Protein AF-0000000087736452 (afdb_homodimer)

Solvent-accessible surface area (backbone atoms only — not comparable to full-atom values): 44083 Å² total; per-residue (Å²): 127,84,79,68,66,43,64,75,30,83,86,34,52,25,33,42,32,34,29,49,56,59,65,62,46,62,77,42,49,26,58,36,73,50,92,55,65,87,40,54,90,73,77,51,71,41,72,59,76,76,84,43,54,59,54,78,69,68,69,74,50,59,86,72,57,68,71,43,71,86,62,63,62,46,36,34,26,29,44,56,66,43,43,36,72,44,10,65,49,47,32,53,68,68,67,46,90,62,60,65,47,77,64,83,79,72,82,79,78,80,85,75,83,78,80,79,80,78,74,83,69,79,79,72,83,67,77,79,60,85,62,68,81,80,64,76,68,50,50,48,46,42,92,55,91,86,34,47,29,44,48,45,69,26,50,42,56,44,36,50,51,49,51,53,32,41,54,68,67,42,62,87,74,57,70,74,70,70,10,55,48,53,51,43,47,35,41,48,51,24,52,73,36,52,22,37,74,60,46,40,62,61,49,53,49,38,41,63,64,65,62,80,62,74,86,53,66,48,39,69,32,52,47,49,35,39,43,22,56,59,68,64,36,51,70,60,24,20,54,39,51,25,40,44,33,34,57,25,60,35,63,89,45,48,45,46,83,61,42,91,39,63,68,58,47,52,53,42,42,54,49,27,49,52,49,43,51,49,51,51,49,48,55,52,46,50,52,48,34,34,62,71,62,78,40,71,86,48,69,63,52,25,11,37,39,46,13,43,50,56,45,48,38,64,54,26,58,88,66,52,83,50,100,61,80,74,56,58,85,44,26,44,49,56,52,51,50,52,53,72,61,52,80,82,70,76,35,21,44,73,91,39,96,78,47,64,53,80,82,50,64,60,68,71,42,48,65,54,53,50,51,54,54,51,58,45,62,65,46,48,54,72,78,71,55,129,128,84,80,68,66,44,65,76,31,82,86,35,52,24,33,42,33,33,29,49,57,58,65,62,46,60,77,42,48,26,57,36,76,48,95,55,66,86,39,54,89,73,78,52,71,41,72,59,75,78,82,43,56,59,55,79,71,66,69,70,51,61,87,74,58,66,73,41,69,89,64,65,59,46,36,33,26,29,44,56,68,44,44,37,72,45,10,65,48,46,31,55,69,68,69,44,92,61,57,67,40,78,64,81,75,69,80,79,79,84,86,76,83,80,79,79,78,82,75,82,71,81,79,72,83,68,78,78,59,86,60,69,82,79,62,78,69,49,48,46,41,43,92,55,92,85,34,46,28,45,49,45,69,25,50,42,56,44,36,50,50,49,51,53,31,42,55,69,68,43,59,86,74,57,70,75,71,69,9,55,49,51,51,42,47,35,38,50,52,25,52,72,36,52,23,38,74,61,47,40,62,60,48,52,49,40,41,64,64,64,60,83,62,75,86,53,66,47,40,69,31,53,48,49,34,40,42,21,57,59,67,65,34,49,70,60,24,20,54,38,52,25,40,44,32,34,57,27,60,35,63,89,45,48,45,48,84,62,43,90,39,62,69,58,49,52,54,41,42,53,50,27,49,51,49,41,52,51,51,53,50,49,55,52,46,49,50,48,34,33,62,70,61,77,42,72,87,48,70,62,52,24,9,36,40,46,13,43,50,55,46,49,38,65,54,26,59,87,65,50,84,51,100,61,79,73,57,59,84,45,27,44,50,57,52,51,51,53,53,70,61,50,79,80,72,73,33,21,43,73,91,39,94,76,46,64,53,81,82,51,64,58,68,71,42,48,64,54,52,50,52,56,54,51,58,45,61,63,46,47,54,72,77,72,56,130

InterPro domains:
  IPR011333 SKP1/BTB/POZ domain superfamily [G3DSA:3.30.710.10] (66-243)

Nearest PDB structures (foldseek):
  7aoi-assembly1_BE  TM=2.281E-01  e=3.108E+00  Trypanosoma brucei
  7aoi-assembly1_BE  TM=2.291E-01  e=5.650E+00  Trypanosoma brucei

Organism: NCBI:txid56646

Structure (mmCIF, N/CA/C/O backbone):
data_AF-0000000087736452-model_v1
#
loop_
_entity.id
_entity.type
_entity.pdbx_description
1 polymer 'BTB domain-containing protein'
#
loop_
_atom_site.group_PDB
_atom_site.id
_atom_site.type_symbol
_atom_site.label_atom_id
_atom_site.label_alt_id
_atom_site.label_comp_id
_atom_site.label_asym_id
_atom_site.label_entity_id
_atom_site.label_seq_id
_atom_site.pdbx_PDB_ins_code
_atom_site.Cartn_x
_atom_site.Cartn_y
_atom_site.Cartn_z
_atom_site.occupancy
_atom_site.B_iso_or_equiv
_atom_site.auth_seq_id
_atom_site.auth_comp_id
_atom_site.auth_asym_id
_atom_site.auth_atom_id
_atom_site.pdbx_PDB_model_num
ATOM 1 N N . MET A 1 1 ? -26.109 -50.438 -47.125 1 34.41 1 MET A N 1
ATOM 2 C CA . MET A 1 1 ? -24.656 -50.312 -46.938 1 34.41 1 MET A CA 1
ATOM 3 C C . MET A 1 1 ? -24.141 -51.406 -46 1 34.41 1 MET A C 1
ATOM 5 O O . MET A 1 1 ? -24.688 -51.625 -44.938 1 34.41 1 MET A O 1
ATOM 9 N N . SER A 1 2 ? -23.594 -52.406 -46.312 1 45.22 2 SER A N 1
ATOM 10 C CA . SER A 1 2 ? -23.266 -53.594 -45.562 1 45.22 2 SER A CA 1
ATOM 11 C C . SER A 1 2 ? -22.344 -53.281 -44.375 1 45.22 2 SER A C 1
ATOM 13 O O . SER A 1 2 ? -21.25 -52.75 -44.594 1 45.22 2 SER A O 1
ATOM 15 N N . SER A 1 3 ? -22.859 -52.938 -43.219 1 58.72 3 SER A N 1
ATOM 16 C CA . SER A 1 3 ? -22.125 -52.594 -42.031 1 58.72 3 SER A CA 1
ATOM 17 C C . SER A 1 3 ? -21.094 -53.656 -41.656 1 58.72 3 SER A C 1
ATOM 19 O O . SER A 1 3 ? -21.438 -54.844 -41.5 1 58.72 3 SER A O 1
ATOM 21 N N . THR A 1 4 ? -19.875 -53.594 -42.125 1 71.19 4 THR A N 1
ATOM 22 C CA . THR A 1 4 ? -18.812 -54.531 -41.875 1 71.19 4 THR A CA 1
ATOM 23 C C . THR A 1 4 ? -18.531 -54.656 -40.375 1 71.19 4 THR A C 1
ATOM 25 O O . THR A 1 4 ? -18.328 -53.625 -39.688 1 71.19 4 THR A O 1
ATOM 28 N N . THR A 1 5 ? -18.859 -55.875 -39.812 1 81.69 5 THR A N 1
ATOM 29 C CA . THR A 1 5 ? -18.594 -56.188 -38.438 1 81.69 5 THR A CA 1
ATOM 30 C C . THR A 1 5 ? -17.172 -56.719 -38.25 1 81.69 5 THR A C 1
ATOM 32 O O . THR A 1 5 ? -16.766 -57.625 -39 1 81.69 5 THR A O 1
ATOM 35 N N . HIS A 1 6 ? -16.359 -56.156 -37.406 1 87.94 6 HIS A N 1
ATOM 36 C CA . HIS A 1 6 ? -15.016 -56.625 -37.062 1 87.94 6 HIS A CA 1
ATOM 37 C C . HIS A 1 6 ? -15.055 -57.688 -35.969 1 87.94 6 HIS A C 1
ATOM 39 O O . HIS A 1 6 ? -15.555 -57.438 -34.875 1 87.94 6 HIS A O 1
ATOM 45 N N . ASP A 1 7 ? -14.469 -58.844 -36.344 1 89.94 7 ASP A N 1
ATOM 46 C CA . ASP A 1 7 ? -14.562 -59.969 -35.375 1 89.94 7 ASP A CA 1
ATOM 47 C C . ASP A 1 7 ? -13.359 -59.969 -34.438 1 89.94 7 ASP A C 1
ATOM 49 O O . ASP A 1 7 ? -12.273 -60.438 -34.812 1 89.94 7 ASP A O 1
ATOM 53 N N . ILE A 1 8 ? -13.508 -59.531 -33.312 1 92.56 8 ILE A N 1
ATOM 54 C CA . ILE A 1 8 ? -12.508 -59.688 -32.25 1 92.56 8 ILE A CA 1
ATOM 55 C C . ILE A 1 8 ? -12.539 -61.125 -31.719 1 92.56 8 ILE A C 1
ATOM 57 O O . ILE A 1 8 ? -11.5 -61.781 -31.578 1 92.56 8 ILE A O 1
ATOM 61 N N . GLU A 1 9 ? -13.719 -61.531 -31.422 1 92.88 9 GLU A N 1
ATOM 62 C CA . GLU A 1 9 ? -14.047 -62.938 -31.125 1 92.88 9 GLU A CA 1
ATOM 63 C C . GLU A 1 9 ? -15.07 -63.469 -32.125 1 92.88 9 GLU A C 1
ATOM 65 O O . GLU A 1 9 ? -16.266 -63.219 -32 1 92.88 9 GLU A O 1
ATOM 70 N N . PRO A 1 10 ? -14.562 -64.312 -33.031 1 90.12 10 PRO A N 1
ATOM 71 C CA . PRO A 1 10 ? -15.453 -64.75 -34.125 1 90.12 10 PRO A CA 1
ATOM 72 C C . PRO A 1 10 ? -16.688 -65.5 -33.562 1 90.12 10 PRO A C 1
ATOM 74 O O . PRO A 1 10 ? -17.766 -65.375 -34.188 1 90.12 10 PRO A O 1
ATOM 77 N N . ASN A 1 11 ? -16.516 -66.188 -32.5 1 90.62 11 ASN A N 1
ATOM 78 C CA . ASN A 1 11 ? -17.641 -66.875 -31.922 1 90.62 11 ASN A CA 1
ATOM 79 C C . ASN A 1 11 ? -18.297 -66.125 -30.781 1 90.62 11 ASN A C 1
ATOM 81 O O . ASN A 1 11 ? -18.953 -66.688 -29.922 1 90.62 11 ASN A O 1
ATOM 85 N N . GLY A 1 12 ? -18.156 -64.812 -30.859 1 92.44 12 GLY A N 1
ATOM 86 C CA . GLY A 1 12 ? -18.672 -63.969 -29.781 1 92.44 12 GLY A CA 1
ATOM 87 C C . GLY A 1 12 ? -20.188 -63.906 -29.781 1 92.44 12 GLY A C 1
ATOM 88 O O . GLY A 1 12 ? -20.828 -64 -30.828 1 92.44 12 GLY A O 1
ATOM 89 N N . ASP A 1 13 ? -20.75 -63.562 -28.594 1 92.12 13 ASP A N 1
ATOM 90 C CA . ASP A 1 13 ? -22.188 -63.531 -28.422 1 92.12 13 ASP A CA 1
ATOM 91 C C . ASP A 1 13 ? -22.703 -62.094 -28.391 1 92.12 13 ASP A C 1
ATOM 93 O O . ASP A 1 13 ? -23.906 -61.875 -28.219 1 92.12 13 ASP A O 1
ATOM 97 N N . LEU A 1 14 ? -21.828 -61.219 -28.562 1 93.44 14 LEU A N 1
ATOM 98 C CA . LEU A 1 14 ? -22.203 -59.812 -28.406 1 93.44 14 LEU A CA 1
ATOM 99 C C . LEU A 1 14 ? -21.594 -58.969 -29.516 1 93.44 14 LEU A C 1
ATOM 101 O O . LEU A 1 14 ? -20.438 -59.188 -29.891 1 93.44 14 LEU A O 1
ATOM 105 N N . VAL A 1 15 ? -22.406 -58 -29.922 1 93.44 15 VAL A N 1
ATOM 106 C CA . VAL A 1 15 ? -21.891 -57.031 -30.891 1 93.44 15 VAL A CA 1
ATOM 107 C C . VAL A 1 15 ? -21.906 -55.625 -30.266 1 93.44 15 VAL A C 1
ATOM 109 O O . VAL A 1 15 ? -22.953 -55.156 -29.828 1 93.44 15 VAL A O 1
ATOM 112 N N . VAL A 1 16 ? -20.75 -54.969 -30.266 1 93.81 16 VAL A N 1
ATOM 113 C CA . VAL A 1 16 ? -20.625 -53.594 -29.812 1 93.81 16 VAL A CA 1
ATOM 114 C C . VAL A 1 16 ? -20.656 -52.656 -31.016 1 93.81 16 VAL A C 1
ATOM 116 O O . VAL A 1 16 ? -19.828 -52.719 -31.922 1 93.81 16 VAL A O 1
ATOM 119 N N . VAL A 1 17 ? -21.625 -51.75 -30.953 1 92.75 17 VAL A N 1
ATOM 120 C CA . VAL A 1 17 ? -21.781 -50.812 -32.062 1 92.75 17 VAL A CA 1
ATOM 121 C C . VAL A 1 17 ? -21.281 -49.438 -31.625 1 92.75 17 VAL A C 1
ATOM 123 O O . VAL A 1 17 ? -21.844 -48.812 -30.719 1 92.75 17 VAL A O 1
ATOM 126 N N . LEU A 1 18 ? -20.234 -48.938 -32.281 1 93.5 18 LEU A N 1
ATOM 127 C CA . LEU A 1 18 ? -19.688 -47.625 -32.031 1 93.5 18 LEU A CA 1
ATOM 128 C C . LEU A 1 18 ? -20.281 -46.594 -33 1 93.5 18 LEU A C 1
ATOM 130 O O . LEU A 1 18 ? -20.031 -46.656 -34.188 1 93.5 18 LEU A O 1
ATOM 134 N N . LYS A 1 19 ? -21.031 -45.75 -32.375 1 91.75 19 LYS A N 1
ATOM 135 C CA . LYS A 1 19 ? -21.594 -44.656 -33.188 1 91.75 19 LYS A CA 1
ATOM 136 C C . LYS A 1 19 ? -20.75 -43.406 -33.094 1 91.75 19 LYS A C 1
ATOM 138 O O . LYS A 1 19 ? -20.156 -43.125 -32.062 1 91.75 19 LYS A O 1
ATOM 143 N N . LYS A 1 20 ? -20.719 -42.594 -34.188 1 91.5 20 LYS A N 1
ATOM 144 C CA . LYS A 1 20 ? -19.953 -41.344 -34.25 1 91.5 20 LYS A CA 1
ATOM 145 C C . LYS A 1 20 ? -18.516 -41.562 -33.781 1 91.5 20 LYS A C 1
ATOM 147 O O . LYS A 1 20 ? -18.062 -40.844 -32.875 1 91.5 20 LYS A O 1
ATOM 152 N N . PRO A 1 21 ? -17.922 -42.469 -34.406 1 92.06 21 PRO A N 1
ATOM 153 C CA . PRO A 1 21 ? -16.547 -42.781 -33.969 1 92.06 21 PRO A CA 1
ATOM 154 C C . PRO A 1 21 ? -15.617 -41.562 -34.062 1 92.06 21 PRO A C 1
ATOM 156 O O . PRO A 1 21 ? -15.812 -40.719 -34.938 1 92.06 21 PRO A O 1
ATOM 159 N N . ASN A 1 22 ? -14.594 -41.406 -33.188 1 92.25 22 ASN A N 1
ATOM 160 C CA . ASN A 1 22 ? -13.477 -40.5 -33.25 1 92.25 22 ASN A CA 1
ATOM 161 C C . ASN A 1 22 ? -13.914 -39.062 -33 1 92.25 22 ASN A C 1
ATOM 163 O O . ASN A 1 22 ? -13.422 -38.125 -33.656 1 92.25 22 ASN A O 1
ATOM 167 N N . THR A 1 23 ? -14.875 -38.875 -32.125 1 93.31 23 THR A N 1
ATOM 168 C CA . THR A 1 23 ? -15.336 -37.531 -31.766 1 93.31 23 THR A CA 1
ATOM 169 C C . THR A 1 23 ? -14.742 -37.125 -30.422 1 93.31 23 THR A C 1
ATOM 171 O O . THR A 1 23 ? -14.766 -35.938 -30.078 1 93.31 23 THR A O 1
ATOM 174 N N . THR A 1 24 ? -14.203 -38.094 -29.688 1 94.69 24 THR A N 1
ATOM 175 C CA . THR A 1 24 ? -13.578 -37.812 -28.391 1 94.69 24 THR A CA 1
ATOM 176 C C . THR A 1 24 ? -12.258 -37.062 -28.594 1 94.69 24 THR A C 1
ATOM 178 O O . THR A 1 24 ? -11.453 -37.438 -29.453 1 94.69 24 THR A O 1
ATOM 181 N N . LYS A 1 25 ? -12.086 -35.969 -27.891 1 95.69 25 LYS A N 1
ATOM 182 C CA . LYS A 1 25 ? -10.875 -35.156 -27.969 1 95.69 25 LYS A CA 1
ATOM 183 C C . LYS A 1 25 ? -10.023 -35.344 -26.719 1 95.69 25 LYS A C 1
ATOM 185 O O . LYS A 1 25 ? -10.461 -35 -25.609 1 95.69 25 LYS A O 1
ATOM 190 N N . VAL A 1 26 ? -8.781 -35.781 -26.953 1 96.81 26 VAL A N 1
ATOM 191 C CA . VAL A 1 26 ? -7.973 -36.094 -25.781 1 96.81 26 VAL A CA 1
ATOM 192 C C . VAL A 1 26 ? -6.766 -35.156 -25.719 1 96.81 26 VAL A C 1
ATOM 194 O O . VAL A 1 26 ? -6.02 -35.156 -24.734 1 96.81 26 VAL A O 1
ATOM 197 N N . ILE A 1 27 ? -6.453 -34.469 -26.766 1 96.88 27 ILE A N 1
ATOM 198 C CA . ILE A 1 27 ? -5.332 -33.531 -26.766 1 96.88 27 ILE A CA 1
ATOM 199 C C . ILE A 1 27 ? -5.766 -32.188 -26.172 1 96.88 27 ILE A C 1
ATOM 201 O O . ILE A 1 27 ? -6.582 -31.484 -26.75 1 96.88 27 ILE A O 1
ATOM 205 N N . PRO A 1 28 ? -5.215 -31.859 -25.031 1 97.06 28 PRO A N 1
ATOM 206 C CA . PRO A 1 28 ? -5.605 -30.594 -24.422 1 97.06 28 PRO A CA 1
ATOM 207 C C . PRO A 1 28 ? -4.977 -29.391 -25.109 1 97.06 28 PRO A C 1
ATOM 209 O O . PRO A 1 28 ? -3.934 -29.516 -25.75 1 97.06 28 PRO A O 1
ATOM 212 N N . GLU A 1 29 ? -5.664 -28.281 -25 1 96.44 29 GLU A N 1
ATOM 213 C CA . GLU A 1 29 ? -5.102 -27 -25.391 1 96.44 29 GLU A CA 1
ATOM 214 C C . GLU A 1 29 ? -4.465 -26.281 -24.203 1 96.44 29 GLU A C 1
ATOM 216 O O . GLU A 1 29 ? -5.133 -26.016 -23.203 1 96.44 29 GLU A O 1
ATOM 221 N N . VAL A 1 30 ? -3.182 -26.062 -24.312 1 95.56 30 VAL A N 1
ATOM 222 C CA . VAL A 1 30 ? -2.449 -25.406 -23.219 1 95.56 30 VAL A CA 1
ATOM 223 C C . VAL A 1 30 ? -1.744 -24.172 -23.75 1 95.56 30 VAL A C 1
ATOM 225 O O . VAL A 1 30 ? -1.023 -24.234 -24.75 1 95.56 30 VAL A O 1
ATOM 228 N N . ALA A 1 31 ? -2.031 -23.062 -23.141 1 92.81 31 ALA A N 1
ATOM 229 C CA . ALA A 1 31 ? -1.331 -21.844 -23.484 1 92.81 31 ALA A CA 1
ATOM 230 C C . ALA A 1 31 ? -0.025 -21.703 -22.703 1 92.81 31 ALA A C 1
ATOM 232 O O . ALA A 1 31 ? -0.001 -21.906 -21.484 1 92.81 31 ALA A O 1
ATOM 233 N N . LEU A 1 32 ? 1.042 -21.484 -23.375 1 91.06 32 LEU A N 1
ATOM 234 C CA . LEU A 1 32 ? 2.35 -21.312 -22.766 1 91.06 32 LEU A CA 1
ATOM 235 C C . LEU A 1 32 ? 2.818 -19.859 -22.875 1 91.06 32 LEU A C 1
ATOM 237 O O . LEU A 1 32 ? 2.49 -19.172 -23.859 1 91.06 32 LEU A O 1
ATOM 241 N N . ARG A 1 33 ? 3.529 -19.516 -21.906 1 84.88 33 ARG A N 1
ATOM 242 C CA . ARG A 1 33 ? 4.121 -18.188 -21.953 1 84.88 33 ARG A CA 1
ATOM 243 C C . ARG A 1 33 ? 5.305 -18.156 -22.922 1 84.88 33 ARG A C 1
ATOM 245 O O . ARG A 1 33 ? 6.16 -19.031 -22.891 1 84.88 33 ARG A O 1
ATOM 252 N N . CYS A 1 34 ? 5.242 -17.094 -23.734 1 81.31 34 CYS A N 1
ATOM 253 C CA . CYS A 1 34 ? 6.355 -16.938 -24.672 1 81.31 34 CYS A CA 1
ATOM 254 C C . CYS A 1 34 ? 7.613 -16.469 -23.938 1 81.31 34 CYS A C 1
ATOM 256 O O . CYS A 1 34 ? 7.527 -15.703 -22.969 1 81.31 34 CYS A O 1
ATOM 258 N N . LYS A 1 35 ? 8.672 -17.219 -24.172 1 66.88 35 LYS A N 1
ATOM 259 C CA . LYS A 1 35 ? 9.945 -16.969 -23.5 1 66.88 35 LYS A CA 1
ATOM 260 C C . LYS A 1 35 ? 10.234 -15.469 -23.422 1 66.88 35 LYS A C 1
ATOM 262 O O . LYS A 1 35 ? 10.547 -14.836 -24.422 1 66.88 35 LYS A O 1
ATOM 267 N N . SER A 1 36 ? 9.352 -14.812 -23 1 59.69 36 SER A N 1
ATOM 268 C CA . SER A 1 36 ? 9.766 -13.43 -22.781 1 59.69 36 SER A CA 1
ATOM 269 C C . SER A 1 36 ? 10.406 -13.258 -21.406 1 59.69 36 SER A C 1
ATOM 271 O O . SER A 1 36 ? 10.227 -14.109 -20.516 1 59.69 36 SER A O 1
ATOM 273 N N . LYS A 1 37 ? 11.406 -12.477 -21.328 1 57.03 37 LYS A N 1
ATOM 274 C CA . LYS A 1 37 ? 12.102 -12.148 -20.078 1 57.03 37 LYS A CA 1
ATOM 275 C C . LYS A 1 37 ? 11.109 -11.82 -18.969 1 57.03 37 LYS A C 1
ATOM 277 O O . LYS A 1 37 ? 10.117 -11.125 -19.203 1 57.03 37 LYS A O 1
ATOM 282 N N . LEU A 1 38 ? 11.391 -12.719 -17.859 1 59.75 38 LEU A N 1
ATOM 283 C CA . LEU A 1 38 ? 10.664 -12.352 -16.641 1 59.75 38 LEU A CA 1
ATOM 284 C C . LEU A 1 38 ? 10.703 -10.844 -16.406 1 59.75 38 LEU A C 1
ATOM 286 O O . LEU A 1 38 ? 11.758 -10.219 -16.547 1 59.75 38 LEU A O 1
ATOM 290 N N . GLY A 1 39 ? 9.539 -10.203 -16.391 1 62.53 39 GLY A N 1
ATOM 291 C CA . GLY A 1 39 ? 9.508 -8.766 -16.156 1 62.53 39 GLY A CA 1
ATOM 292 C C . GLY A 1 39 ? 8.781 -7.996 -17.25 1 62.53 39 GLY A C 1
ATOM 293 O O . GLY A 1 39 ? 8.539 -6.797 -17.109 1 62.53 39 GLY A O 1
ATOM 294 N N . GLU A 1 40 ? 8.656 -8.758 -18.266 1 67.25 40 GLU A N 1
ATOM 295 C CA . GLU A 1 40 ? 7.961 -8.047 -19.328 1 67.25 40 GLU A CA 1
ATOM 296 C C . GLU A 1 40 ? 6.535 -7.688 -18.922 1 67.25 40 GLU A C 1
ATOM 298 O O . GLU A 1 40 ? 5.848 -8.492 -18.297 1 67.25 40 GLU A O 1
ATOM 303 N N . LYS A 1 41 ? 6.141 -6.543 -19.094 1 66.5 41 LYS A N 1
ATOM 304 C CA . LYS A 1 41 ? 4.863 -5.977 -18.688 1 66.5 41 LYS A CA 1
ATOM 305 C C . LYS A 1 41 ? 3.693 -6.73 -19.312 1 66.5 41 LYS A C 1
ATOM 307 O O . LYS A 1 41 ? 2.672 -6.957 -18.656 1 66.5 41 LYS A O 1
ATOM 312 N N . ASP A 1 42 ? 3.967 -7.145 -20.562 1 73 42 ASP A N 1
ATOM 313 C CA . ASP A 1 42 ? 2.855 -7.793 -21.25 1 73 42 ASP A CA 1
ATOM 314 C C . ASP A 1 42 ? 3.285 -9.133 -21.859 1 73 42 ASP A C 1
ATOM 316 O O . ASP A 1 42 ? 3.666 -9.203 -23.016 1 73 42 ASP A O 1
ATOM 320 N N . PRO A 1 43 ? 3.176 -10.07 -20.969 1 75.75 43 PRO A N 1
ATOM 321 C CA . PRO A 1 43 ? 3.588 -11.375 -21.516 1 75.75 43 PRO A CA 1
ATOM 322 C C . PRO A 1 43 ? 2.627 -11.906 -22.562 1 75.75 43 PRO A C 1
ATOM 324 O O . PRO A 1 43 ? 1.42 -11.656 -22.5 1 75.75 43 PRO A O 1
ATOM 327 N N . THR A 1 44 ? 3.133 -12.406 -23.578 1 83.06 44 THR A N 1
ATOM 328 C CA . THR A 1 44 ? 2.342 -13.031 -24.641 1 83.06 44 THR A CA 1
ATOM 329 C C . THR A 1 44 ? 2.24 -14.539 -24.422 1 83.06 44 THR A C 1
ATOM 331 O O . THR A 1 44 ? 3.135 -15.148 -23.828 1 83.06 44 THR A O 1
ATOM 334 N N . PHE A 1 45 ? 1.125 -15.078 -24.859 1 87.31 45 PHE A N 1
ATOM 335 C CA . PHE A 1 45 ? 0.873 -16.5 -24.688 1 87.31 45 PHE A CA 1
ATOM 336 C C . PHE A 1 45 ? 0.559 -17.156 -26.031 1 87.31 45 PHE A C 1
ATOM 338 O O . PHE A 1 45 ? -0.067 -16.547 -26.891 1 87.31 45 PHE A O 1
ATOM 345 N N . ALA A 1 46 ? 1.121 -18.312 -26.203 1 91.62 46 ALA A N 1
ATOM 346 C CA . ALA A 1 46 ? 0.877 -19.094 -27.422 1 91.62 46 ALA A CA 1
ATOM 347 C C . ALA A 1 46 ? 0.491 -20.531 -27.078 1 91.62 46 ALA A C 1
ATOM 349 O O . ALA A 1 46 ? 0.897 -21.062 -26.047 1 91.62 46 ALA A O 1
ATOM 350 N N . PRO A 1 47 ? -0.322 -21.094 -27.953 1 94.06 47 PRO A N 1
ATOM 351 C CA . PRO A 1 47 ? -0.697 -22.5 -27.719 1 94.06 47 PRO A CA 1
ATOM 352 C C . PRO A 1 47 ? 0.488 -23.453 -27.844 1 94.06 47 PRO A C 1
ATOM 354 O O . PRO A 1 47 ? 1.37 -23.25 -28.672 1 94.06 47 PRO A O 1
ATOM 357 N N . ASP A 1 48 ? 0.525 -24.375 -26.969 1 94.75 48 ASP A N 1
ATOM 358 C CA . ASP A 1 48 ? 1.536 -25.422 -27.031 1 94.75 48 ASP A CA 1
ATOM 359 C C . ASP A 1 48 ? 1.338 -26.297 -28.266 1 94.75 48 ASP A C 1
ATOM 361 O O . ASP A 1 48 ? 0.278 -26.906 -28.438 1 94.75 48 ASP A O 1
ATOM 365 N N . THR A 1 49 ? 2.314 -26.453 -29.109 1 94.69 49 THR A N 1
ATOM 366 C CA . THR A 1 49 ? 2.203 -27.219 -30.344 1 94.69 49 THR A CA 1
ATOM 367 C C . THR A 1 49 ? 3.078 -28.469 -30.297 1 94.69 49 THR A C 1
ATOM 369 O O . THR A 1 49 ? 3.416 -29.031 -31.344 1 94.69 49 THR A O 1
ATOM 372 N N . THR A 1 50 ? 3.508 -28.859 -29.125 1 93.88 50 THR A N 1
ATOM 373 C CA . THR A 1 50 ? 4.332 -30.062 -28.984 1 93.88 50 THR A CA 1
ATOM 374 C C . THR A 1 50 ? 3.68 -31.25 -29.672 1 93.88 50 THR A C 1
ATOM 376 O O . THR A 1 50 ? 2.469 -31.453 -29.562 1 93.88 50 THR A O 1
ATOM 379 N N . ASP A 1 51 ? 4.398 -32 -30.344 1 94.25 51 ASP A N 1
ATOM 380 C CA . ASP A 1 51 ? 3.881 -33.156 -31.094 1 94.25 51 ASP A CA 1
ATOM 381 C C . ASP A 1 51 ? 3.543 -34.312 -30.156 1 94.25 51 ASP A C 1
ATOM 383 O O . ASP A 1 51 ? 4.422 -34.844 -29.469 1 94.25 51 ASP A O 1
ATOM 387 N N . VAL A 1 52 ? 2.322 -34.688 -30.125 1 94.81 52 VAL A N 1
ATOM 388 C CA . VAL A 1 52 ? 1.874 -35.781 -29.281 1 94.81 52 VAL A CA 1
ATOM 389 C C . VAL A 1 52 ? 1.213 -36.875 -30.156 1 94.81 52 VAL A C 1
ATOM 391 O O . VAL A 1 52 ? 0.589 -37.781 -29.641 1 94.81 52 VAL A O 1
ATOM 394 N N . LYS A 1 53 ? 1.357 -36.75 -31.484 1 94 53 LYS A N 1
ATOM 395 C CA . LYS A 1 53 ? 0.677 -37.625 -32.438 1 94 53 LYS A CA 1
ATOM 396 C C . LYS A 1 53 ? 1.654 -38.625 -33.062 1 94 53 LYS A C 1
ATOM 398 O O . LYS A 1 53 ? 1.245 -39.531 -33.781 1 94 53 LYS A O 1
ATOM 403 N N . SER A 1 54 ? 2.867 -38.375 -32.719 1 91.25 54 SER A N 1
ATOM 404 C CA . SER A 1 54 ? 3.865 -39.281 -33.312 1 91.25 54 SER A CA 1
ATOM 405 C C . SER A 1 54 ? 4.148 -40.438 -32.375 1 91.25 54 SER A C 1
ATOM 407 O O . SER A 1 54 ? 4.262 -40.281 -31.156 1 91.25 54 SER A O 1
ATOM 409 N N . PRO A 1 55 ? 4.387 -41.625 -32.844 1 88.81 55 PRO A N 1
ATOM 410 C CA . PRO A 1 55 ? 4.27 -42.031 -34.25 1 88.81 55 PRO A CA 1
ATOM 411 C C . PRO A 1 55 ? 2.822 -42.094 -34.75 1 88.81 55 PRO A C 1
ATOM 413 O O . PRO A 1 55 ? 1.903 -42.219 -33.938 1 88.81 55 PRO A O 1
ATOM 416 N N . LEU A 1 56 ? 2.637 -41.938 -36 1 85.5 56 LEU A N 1
ATOM 417 C CA . LEU A 1 56 ? 1.299 -42.062 -36.562 1 85.5 56 LEU A CA 1
ATOM 418 C C . LEU A 1 56 ? 0.774 -43.5 -36.406 1 85.5 56 LEU A C 1
ATOM 420 O O . LEU A 1 56 ? 1.476 -44.438 -36.719 1 85.5 56 LEU A O 1
ATOM 424 N N . MET A 1 57 ? -0.344 -43.531 -35.719 1 83.94 57 MET A N 1
ATOM 425 C CA . MET A 1 57 ? -0.955 -44.844 -35.531 1 83.94 57 MET A CA 1
ATOM 426 C C . MET A 1 57 ? -1.771 -45.25 -36.719 1 83.94 57 MET A C 1
ATOM 428 O O . MET A 1 57 ? -2.656 -44.531 -37.188 1 83.94 57 MET A O 1
ATOM 432 N N . PRO A 1 58 ? -1.296 -46.281 -37.375 1 72.19 58 PRO A N 1
ATOM 433 C CA . PRO A 1 58 ? -2.146 -46.75 -38.469 1 72.19 58 PRO A CA 1
ATOM 434 C C . PRO A 1 58 ? -3.588 -47 -38.031 1 72.19 58 PRO A C 1
ATOM 436 O O . PRO A 1 58 ? -3.854 -47.188 -36.844 1 72.19 58 PRO A O 1
ATOM 439 N N . SER A 1 59 ? -4.605 -46.594 -38.781 1 62.25 59 SER A N 1
ATOM 440 C CA . SER A 1 59 ? -6.012 -46.75 -38.438 1 62.25 59 SER A CA 1
ATOM 441 C C . SER A 1 59 ? -6.25 -48.094 -37.719 1 62.25 59 SER A C 1
ATOM 443 O O . SER A 1 59 ? -7.133 -48.219 -36.875 1 62.25 59 SER A O 1
ATOM 445 N N . GLY A 1 60 ? -5.172 -48.969 -37.719 1 59.75 60 GLY A N 1
ATOM 446 C CA . GLY A 1 60 ? -5.117 -50.281 -37.062 1 59.75 60 GLY A CA 1
ATOM 447 C C . GLY A 1 60 ? -6.34 -51.125 -37.312 1 59.75 60 GLY A C 1
ATOM 448 O O . GLY A 1 60 ? -6.371 -52.312 -36.969 1 59.75 60 GLY A O 1
ATOM 449 N N . LEU A 1 61 ? -7.562 -50.312 -37.531 1 67.06 61 LEU A N 1
ATOM 450 C CA . LEU A 1 61 ? -8.703 -51.156 -37.875 1 67.06 61 LEU A CA 1
ATOM 451 C C . LEU A 1 61 ? -8.445 -51.938 -39.156 1 67.06 61 LEU A C 1
ATOM 453 O O . LEU A 1 61 ? -7.859 -51.406 -40.094 1 67.06 61 LEU A O 1
ATOM 457 N N . PRO A 1 62 ? -8.242 -53.094 -39.125 1 55.5 62 PRO A N 1
ATOM 458 C CA . PRO A 1 62 ? -7.965 -53.812 -40.375 1 55.5 62 PRO A CA 1
ATOM 459 C C . PRO A 1 62 ? -8.594 -53.125 -41.594 1 55.5 62 PRO A C 1
ATOM 461 O O . PRO A 1 62 ? -9.414 -52.219 -41.438 1 55.5 62 PRO A O 1
ATOM 464 N N . ASN A 1 63 ? -8.469 -53.844 -42.844 1 48.94 63 ASN A N 1
ATOM 465 C CA . ASN A 1 63 ? -8.734 -53.375 -44.188 1 48.94 63 ASN A CA 1
ATOM 466 C C . ASN A 1 63 ? -9.805 -52.312 -44.219 1 48.94 63 ASN A C 1
ATOM 468 O O . ASN A 1 63 ? -9.602 -51.25 -44.812 1 48.94 63 ASN A O 1
ATOM 472 N N . ASN A 1 64 ? -11.047 -52.719 -44.438 1 46.41 64 ASN A N 1
ATOM 473 C CA . ASN A 1 64 ? -12.234 -52.031 -44.906 1 46.41 64 ASN A CA 1
ATOM 474 C C . ASN A 1 64 ? -12.766 -51.031 -43.875 1 46.41 64 ASN A C 1
ATOM 476 O O . ASN A 1 64 ? -13.844 -50.469 -44.031 1 46.41 64 ASN A O 1
ATOM 480 N N . ALA A 1 65 ? -12.281 -51.031 -42.781 1 46.66 65 ALA A N 1
ATOM 481 C CA . ALA A 1 65 ? -13.023 -50.312 -41.75 1 46.66 65 ALA A CA 1
ATOM 482 C C . ALA A 1 65 ? -12.906 -48.812 -41.938 1 46.66 65 ALA A C 1
ATOM 484 O O . ALA A 1 65 ? -13.812 -48.062 -41.562 1 46.66 65 ALA A O 1
ATOM 485 N N . ALA A 1 66 ? -11.633 -48.312 -42.031 1 43.84 66 ALA A N 1
ATOM 486 C CA . ALA A 1 66 ? -11.484 -46.875 -42.25 1 43.84 66 ALA A CA 1
ATOM 487 C C . ALA A 1 66 ? -12.156 -46.438 -43.531 1 43.84 66 ALA A C 1
ATOM 489 O O . ALA A 1 66 ? -12.141 -45.25 -43.875 1 43.84 66 ALA A O 1
ATOM 490 N N . ILE A 1 67 ? -11.93 -47.281 -44.562 1 41.03 67 ILE A N 1
ATOM 491 C CA . ILE A 1 67 ? -12.531 -46.688 -45.75 1 41.03 67 ILE A CA 1
ATOM 492 C C . ILE A 1 67 ? -13.961 -46.219 -45.438 1 41.03 67 ILE A C 1
ATOM 494 O O . ILE A 1 67 ? -14.828 -46.219 -46.312 1 41.03 67 ILE A O 1
ATOM 498 N N . ALA A 1 68 ? -14.352 -46.719 -44.219 1 37.06 68 ALA A N 1
ATOM 499 C CA . ALA A 1 68 ? -15.703 -46.219 -44.031 1 37.06 68 ALA A CA 1
ATOM 500 C C . ALA A 1 68 ? -15.742 -44.688 -44.25 1 37.06 68 ALA A C 1
ATOM 502 O O . ALA A 1 68 ? -15.203 -43.938 -43.469 1 37.06 68 ALA A O 1
ATOM 503 N N . GLY A 1 69 ? -15.438 -44.219 -45.188 1 41.38 69 GLY A N 1
ATOM 504 C CA . GLY A 1 69 ? -16.094 -42.969 -45.594 1 41.38 69 GLY A CA 1
ATOM 505 C C . GLY A 1 69 ? -17.25 -42.625 -44.688 1 41.38 69 GLY A C 1
ATOM 506 O O . GLY A 1 69 ? -17.047 -42.25 -43.531 1 41.38 69 GLY A O 1
ATOM 507 N N . GLU A 1 70 ? -18.594 -42.875 -45.219 1 44.88 70 GLU A N 1
ATOM 508 C CA . GLU A 1 70 ? -19.969 -42.438 -45 1 44.88 70 GLU A CA 1
ATOM 509 C C . GLU A 1 70 ? -20.562 -43.125 -43.75 1 44.88 70 GLU A C 1
ATOM 511 O O . GLU A 1 70 ? -21.719 -42.875 -43.406 1 44.88 70 GLU A O 1
ATOM 516 N N . SER A 1 71 ? -20.078 -44.375 -43.281 1 55.19 71 SER A N 1
ATOM 517 C CA . SER A 1 71 ? -21.016 -44.938 -42.281 1 55.19 71 SER A CA 1
ATOM 518 C C . SER A 1 71 ? -20.766 -44.375 -40.906 1 55.19 71 SER A C 1
ATOM 520 O O . SER A 1 71 ? -19.625 -44.219 -40.469 1 55.19 71 SER A O 1
ATOM 522 N N . ASP A 1 72 ? -21.625 -43.812 -40.281 1 76.75 72 ASP A N 1
ATOM 523 C CA . ASP A 1 72 ? -21.828 -43.156 -38.969 1 76.75 72 ASP A CA 1
ATOM 524 C C . ASP A 1 72 ? -21.734 -44.188 -37.844 1 76.75 72 ASP A C 1
ATOM 526 O O . ASP A 1 72 ? -21.875 -43.812 -36.688 1 76.75 72 ASP A O 1
ATOM 530 N N . GLU A 1 73 ? -21.281 -45.656 -38.219 1 87.81 73 GLU A N 1
ATOM 531 C CA . GLU A 1 73 ? -21.25 -46.625 -37.125 1 87.81 73 GLU A CA 1
ATOM 532 C C . GLU A 1 73 ? -20.203 -47.719 -37.406 1 87.81 73 GLU A C 1
ATOM 534 O O . GLU A 1 73 ? -19.969 -48.094 -38.531 1 87.81 73 GLU A O 1
ATOM 539 N N . ILE A 1 74 ? -19.406 -48.281 -36.406 1 90.06 74 ILE A N 1
ATOM 540 C CA . ILE A 1 74 ? -18.469 -49.375 -36.438 1 90.06 74 ILE A CA 1
ATOM 541 C C . ILE A 1 74 ? -18.938 -50.5 -35.5 1 90.06 74 ILE A C 1
ATOM 543 O O . ILE A 1 74 ? -19.359 -50.219 -34.375 1 90.06 74 ILE A O 1
ATOM 547 N N . ARG A 1 75 ? -18.859 -51.781 -36 1 91.44 75 ARG A N 1
ATOM 548 C CA . ARG A 1 75 ? -19.391 -52.906 -35.219 1 91.44 75 ARG A CA 1
ATOM 549 C C . ARG A 1 75 ? -18.281 -53.875 -34.844 1 91.44 75 ARG A C 1
ATOM 551 O O . ARG A 1 75 ? -17.438 -54.219 -35.688 1 91.44 75 ARG A O 1
ATOM 558 N N . PHE A 1 76 ? -18.281 -54.344 -33.562 1 93.56 76 PHE A N 1
ATOM 559 C CA . PHE A 1 76 ? -17.312 -55.281 -33.062 1 93.56 76 PHE A CA 1
ATOM 560 C C . PHE A 1 76 ? -18 -56.5 -32.469 1 93.56 76 PHE A C 1
ATOM 562 O O . PHE A 1 76 ? -18.812 -56.375 -31.547 1 93.56 76 PHE A O 1
ATOM 569 N N . ARG A 1 77 ? -17.656 -57.625 -33 1 94.38 77 ARG A N 1
ATOM 570 C CA . ARG A 1 77 ? -18.141 -58.844 -32.344 1 94.38 77 ARG A CA 1
ATOM 571 C C . ARG A 1 77 ? -17.219 -59.25 -31.203 1 94.38 77 ARG A C 1
ATOM 573 O O . ARG A 1 77 ? -16.016 -59.406 -31.406 1 94.38 77 ARG A O 1
ATOM 580 N N . VAL A 1 78 ? -17.844 -59.438 -30.078 1 96.19 78 VAL A N 1
ATOM 581 C CA . VAL A 1 78 ? -17.031 -59.688 -28.891 1 96.19 78 VAL A CA 1
ATOM 582 C C . VAL A 1 78 ? -17.688 -60.719 -28.016 1 96.19 78 VAL A C 1
ATOM 584 O O . VAL A 1 78 ? -18.797 -61.188 -28.312 1 96.19 78 VAL A O 1
ATOM 587 N N . SER A 1 79 ? -16.859 -61.219 -27.016 1 95.62 79 SER A N 1
ATOM 588 C CA . SER A 1 79 ? -17.359 -62.125 -26 1 95.62 79 SER A CA 1
ATOM 589 C C . SER A 1 79 ? -17.891 -61.375 -24.781 1 95.62 79 SER A C 1
ATOM 591 O O . SER A 1 79 ? -17.125 -60.688 -24.094 1 95.62 79 SER A O 1
ATOM 593 N N . SER A 1 80 ? -19.156 -61.531 -24.484 1 94.44 80 SER A N 1
ATOM 594 C CA . SER A 1 80 ? -19.734 -60.844 -23.344 1 94.44 80 SER A CA 1
ATOM 595 C C . SER A 1 80 ? -19.078 -61.281 -22.047 1 94.44 80 SER A C 1
ATOM 597 O O . SER A 1 80 ? -18.828 -60.469 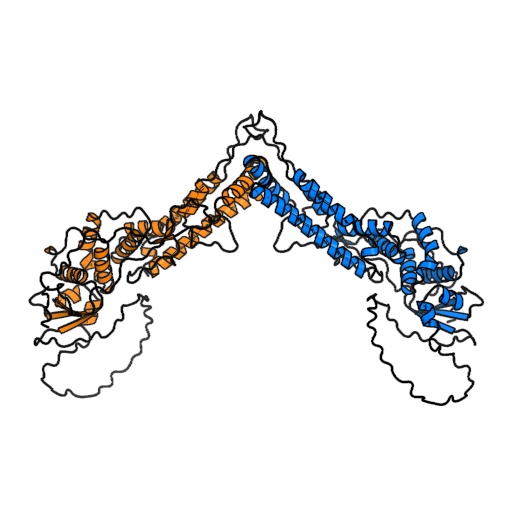-21.156 1 94.44 80 SER A O 1
ATOM 599 N N . PRO A 1 81 ? -18.688 -62.531 -21.875 1 94.81 81 PRO A N 1
ATOM 600 C CA . PRO A 1 81 ? -18.016 -62.938 -20.641 1 94.81 81 PRO A CA 1
ATOM 601 C C . PRO A 1 81 ? -16.672 -62.219 -20.422 1 94.81 81 PRO A C 1
ATOM 603 O O . PRO A 1 81 ? -16.359 -61.844 -19.312 1 94.81 81 PRO A O 1
ATOM 606 N N . HIS A 1 82 ? -15.938 -62.094 -21.469 1 96.25 82 HIS A N 1
ATOM 607 C CA . HIS A 1 82 ? -14.656 -61.406 -21.359 1 96.25 82 HIS A CA 1
ATOM 608 C C . HIS A 1 82 ? -14.852 -59.938 -20.953 1 96.25 82 HIS A C 1
ATOM 610 O O . HIS A 1 82 ? -14.109 -59.438 -20.109 1 96.25 82 HIS A O 1
ATOM 616 N N . LEU A 1 83 ? -15.852 -59.312 -21.516 1 96.56 83 LEU A N 1
ATOM 617 C CA . LEU A 1 83 ? -16.125 -57.906 -21.188 1 96.56 83 LEU A CA 1
ATOM 618 C C . LEU A 1 83 ? -16.578 -57.781 -19.734 1 96.56 83 LEU A C 1
ATOM 620 O O . LEU A 1 83 ? -16.094 -56.906 -19.016 1 96.56 83 LEU A O 1
ATOM 624 N N . LYS A 1 84 ? -17.469 -58.688 -19.328 1 95.38 84 LYS A N 1
ATOM 625 C CA . LYS A 1 84 ? -18 -58.625 -17.969 1 95.38 84 LYS A CA 1
ATOM 626 C C . LYS A 1 84 ? -16.906 -58.906 -16.938 1 95.38 84 LYS A C 1
ATOM 628 O O . LYS A 1 84 ? -16.938 -58.344 -15.844 1 95.38 84 LYS A O 1
ATOM 633 N N . LEU A 1 85 ? -16.016 -59.688 -17.281 1 95.75 85 LEU A N 1
ATOM 634 C CA . LEU A 1 85 ? -14.938 -60.031 -16.359 1 95.75 85 LEU A CA 1
ATOM 635 C C . LEU A 1 85 ? -13.961 -58.875 -16.219 1 95.75 85 LEU A C 1
ATOM 637 O O . LEU A 1 85 ? -13.453 -58.594 -15.125 1 95.75 85 LEU A O 1
ATOM 641 N N . ALA A 1 86 ? -13.688 -58.188 -17.312 1 96.31 86 ALA A N 1
ATOM 642 C CA . ALA A 1 86 ? -12.656 -57.156 -17.359 1 96.31 86 ALA A CA 1
ATOM 643 C C . ALA A 1 86 ? -13.195 -55.812 -16.844 1 96.31 86 ALA A C 1
ATOM 645 O O . ALA A 1 86 ? -12.422 -54.938 -16.469 1 96.31 86 ALA A O 1
ATOM 646 N N . SER A 1 87 ? -14.523 -55.594 -16.812 1 96.56 87 SER A N 1
ATOM 647 C CA . SER A 1 87 ? -15.102 -54.281 -16.562 1 96.56 87 SER A CA 1
ATOM 648 C C . SER A 1 87 ? -16.406 -54.375 -15.781 1 96.56 87 SER A C 1
ATOM 650 O O . SER A 1 87 ? -17.359 -55.031 -16.234 1 96.56 87 SER A O 1
ATOM 652 N N . VAL A 1 88 ? -16.469 -53.656 -14.672 1 94.31 88 VAL A N 1
ATOM 653 C CA . VAL A 1 88 ? -17.703 -53.625 -13.883 1 94.31 88 VAL A CA 1
ATOM 654 C C . VAL A 1 88 ? -18.781 -52.844 -14.648 1 94.31 88 VAL A C 1
ATOM 656 O O . VAL A 1 88 ? -19.969 -53.188 -14.555 1 94.31 88 VAL A O 1
ATOM 659 N N . VAL A 1 89 ? -18.312 -51.969 -15.398 1 94.56 89 VAL A N 1
ATOM 660 C CA . VAL A 1 89 ? -19.25 -51.125 -16.172 1 94.56 89 VAL A CA 1
ATOM 661 C C . VAL A 1 89 ? -19.891 -51.969 -17.266 1 94.56 89 VAL A C 1
ATOM 663 O O . VAL A 1 89 ? -21.109 -51.969 -17.438 1 94.56 89 VAL A O 1
ATOM 666 N N . PHE A 1 90 ? -19.109 -52.719 -17.969 1 93.25 90 PHE A N 1
ATOM 667 C CA . PHE A 1 90 ? -19.672 -53.625 -18.984 1 93.25 90 PHE A CA 1
ATOM 668 C C . PHE A 1 90 ? -20.578 -54.656 -18.328 1 93.25 90 PHE A C 1
ATOM 670 O O . PHE A 1 90 ? -21.609 -55.031 -18.891 1 93.25 90 PHE A O 1
ATOM 677 N N . LYS A 1 91 ? -20.188 -55.094 -17.203 1 93.06 91 LYS A N 1
ATOM 678 C CA . LYS A 1 91 ? -21.016 -56.062 -16.484 1 93.06 91 LYS A CA 1
ATOM 679 C C . LYS A 1 91 ? -22.391 -55.469 -16.188 1 93.06 91 LYS A C 1
ATOM 681 O O . LYS A 1 91 ? -23.406 -56.125 -16.391 1 93.06 91 LYS A O 1
ATOM 686 N N . LYS A 1 92 ? -22.391 -54.312 -15.734 1 91.75 92 LYS A N 1
ATOM 687 C CA . LYS A 1 92 ? -23.656 -53.656 -15.43 1 91.75 92 LYS A CA 1
ATOM 688 C C . LYS A 1 92 ? -24.469 -53.438 -16.703 1 91.75 92 LYS A C 1
ATOM 690 O O . LYS A 1 92 ? -25.688 -53.625 -16.703 1 91.75 92 LYS A O 1
ATOM 695 N N . MET A 1 93 ? -23.797 -53.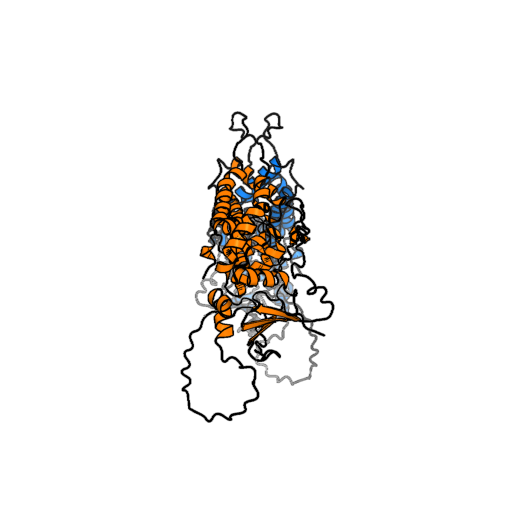062 -17.719 1 88.31 93 MET A N 1
ATOM 696 C CA . MET A 1 93 ? -24.453 -52.75 -18.969 1 88.31 93 MET A CA 1
ATOM 697 C C . MET A 1 93 ? -25.109 -54 -19.547 1 88.31 93 MET A C 1
ATOM 699 O O . MET A 1 93 ? -26.172 -53.938 -20.172 1 88.31 93 MET A O 1
ATOM 703 N N . LEU A 1 94 ? -24.547 -55.156 -19.266 1 88.31 94 LEU A N 1
ATOM 704 C CA . LEU A 1 94 ? -24.969 -56.375 -19.938 1 88.31 94 LEU A CA 1
ATOM 705 C C . LEU A 1 94 ? -25.891 -57.219 -19.047 1 88.31 94 LEU A C 1
ATOM 707 O O . LEU A 1 94 ? -26.516 -58.156 -19.5 1 88.31 94 LEU A O 1
ATOM 711 N N . ASN A 1 95 ? -25.953 -56.969 -17.688 1 81.31 95 ASN A N 1
ATOM 712 C CA . ASN A 1 95 ? -26.859 -57.656 -16.781 1 81.31 95 ASN A CA 1
ATOM 713 C C . ASN A 1 95 ? -28.219 -56.969 -16.719 1 81.31 95 ASN A C 1
ATOM 715 O O . ASN A 1 95 ? -29.172 -57.5 -16.141 1 81.31 95 ASN A O 1
ATOM 719 N N . GLY A 1 96 ? -28.547 -55.781 -17.156 1 61.56 96 GLY A N 1
ATOM 720 C CA . GLY A 1 96 ? -29.875 -55.188 -17.156 1 61.56 96 GLY A CA 1
ATOM 721 C C . GLY A 1 96 ? -30.859 -55.906 -18.062 1 61.56 96 GLY A C 1
ATOM 722 O O . GLY A 1 96 ? -30.469 -56.812 -18.797 1 61.56 96 GLY A O 1
ATOM 723 N N . PRO A 1 97 ? -32.219 -55.781 -17.703 1 55.88 97 PRO A N 1
ATOM 724 C CA . PRO A 1 97 ? -33.25 -56.406 -18.531 1 55.88 97 PRO A CA 1
ATOM 725 C C . PRO A 1 97 ? -32.969 -56.281 -20.016 1 55.88 97 PRO A C 1
ATOM 727 O O . PRO A 1 97 ? -32.75 -55.156 -20.516 1 55.88 97 PRO A O 1
ATOM 730 N N . TRP A 1 98 ? -32.344 -57.25 -20.438 1 49.66 98 TRP A N 1
ATOM 731 C CA . TRP A 1 98 ? -31.828 -57.188 -21.812 1 49.66 98 TRP A CA 1
ATOM 732 C C . TRP A 1 98 ? -32.969 -57.281 -22.812 1 49.66 98 TRP A C 1
ATOM 734 O O . TRP A 1 98 ? -33.938 -58.031 -22.594 1 49.66 98 TRP A O 1
ATOM 744 N N . LYS A 1 99 ? -33.312 -56.312 -23.312 1 40.34 99 LYS A N 1
ATOM 745 C CA . LYS A 1 99 ? -34.281 -56.469 -24.391 1 40.34 99 LYS A CA 1
ATOM 746 C C . LYS A 1 99 ? -33.906 -57.656 -25.297 1 40.34 99 LYS A C 1
ATOM 748 O O . LYS A 1 99 ? -32.844 -57.625 -25.938 1 40.34 99 LYS A O 1
ATOM 753 N N . GLU A 1 100 ? -34.312 -58.906 -24.797 1 37.38 100 GLU A N 1
ATOM 754 C CA . GLU A 1 100 ? -34.219 -60 -25.734 1 37.38 100 GLU A CA 1
ATOM 755 C C . GLU A 1 100 ? -34.75 -59.625 -27.109 1 37.38 100 GLU A C 1
ATOM 757 O O . GLU A 1 100 ? -35.812 -58.969 -27.219 1 37.38 100 GLU A O 1
ATOM 762 N N . GLY A 1 101 ? -34 -59.281 -27.984 1 33.91 101 GLY A N 1
ATOM 763 C CA . GLY A 1 101 ? -34.594 -59.125 -29.312 1 33.91 101 GLY A CA 1
ATOM 764 C C . GLY A 1 101 ? -35.719 -60.125 -29.562 1 33.91 101 GLY A C 1
ATOM 765 O O . GLY A 1 101 ? -35.656 -61.25 -29.125 1 33.91 101 GLY A O 1
ATOM 766 N N . ASP A 1 102 ? -37 -59.688 -29.641 1 31.02 102 ASP A N 1
ATOM 767 C CA . ASP A 1 102 ? -38.25 -60.375 -29.922 1 31.02 102 ASP A CA 1
ATOM 768 C C . ASP A 1 102 ? -38 -61.531 -30.906 1 31.02 102 ASP A C 1
ATOM 770 O O . ASP A 1 102 ? -37.656 -61.281 -32.062 1 31.02 102 ASP A O 1
ATOM 774 N N . SER A 1 103 ? -37.375 -62.656 -30.578 1 29.66 103 SER A N 1
ATOM 775 C CA . SER A 1 103 ? -38 -63.719 -31.344 1 29.66 103 SER A CA 1
ATOM 776 C C . SER A 1 103 ? -39.5 -63.688 -31.219 1 29.66 103 SER A C 1
ATOM 778 O O . SER A 1 103 ? -40.031 -63.281 -30.172 1 29.66 103 SER A O 1
ATOM 780 N N . ALA A 1 104 ? -40.344 -63.812 -32.312 1 28.31 104 ALA A N 1
ATOM 781 C CA . ALA A 1 104 ? -41.781 -63.688 -32.5 1 28.31 104 ALA A CA 1
ATOM 782 C C . ALA A 1 104 ? -42.531 -64.562 -31.469 1 28.31 104 ALA A C 1
ATOM 784 O O . ALA A 1 104 ? -43.75 -64.688 -31.562 1 28.31 104 ALA A O 1
ATOM 785 N N . ASN A 1 105 ? -42 -65.375 -30.516 1 26.47 105 ASN A N 1
ATOM 786 C CA . ASN A 1 105 ? -43.094 -66.125 -29.906 1 26.47 105 ASN A CA 1
ATOM 787 C C . ASN A 1 105 ? -43.875 -65.312 -28.906 1 26.47 105 ASN A C 1
ATOM 789 O O . ASN A 1 105 ? -43.312 -64.625 -28.094 1 26.47 105 ASN A O 1
ATOM 793 N N . SER A 1 106 ? -45.281 -65.062 -29.078 1 24.53 106 SER A N 1
ATOM 794 C CA . SER A 1 106 ? -46.375 -64.25 -28.531 1 24.53 106 SER A CA 1
ATOM 795 C C . SER A 1 106 ? -46.594 -64.562 -27.062 1 24.53 106 SER A C 1
ATOM 797 O O . SER A 1 106 ? -47.5 -63.969 -26.438 1 24.53 106 SER A O 1
ATOM 799 N N . GLN A 1 107 ? -45.938 -65.375 -26.172 1 23.3 107 GLN A N 1
ATOM 800 C CA . GLN A 1 107 ? -46.969 -65.625 -25.172 1 23.3 107 GLN A CA 1
ATOM 801 C C . GLN A 1 107 ? -47.125 -64.375 -24.25 1 23.3 107 GLN A C 1
ATOM 803 O O . GLN A 1 107 ? -46.156 -63.688 -23.953 1 23.3 107 GLN A O 1
ATOM 808 N N . PRO A 1 108 ? -48.375 -63.875 -23.906 1 21.06 108 PRO A N 1
ATOM 809 C CA . PRO A 1 108 ? -48.844 -62.719 -23.188 1 21.06 108 PRO A CA 1
ATOM 810 C C . PRO A 1 108 ? -48.469 -62.719 -21.703 1 21.06 108 PRO A C 1
ATOM 812 O O . PRO A 1 108 ? -48.875 -63.625 -20.969 1 21.06 108 PRO A O 1
ATOM 815 N N . ALA A 1 109 ? -47.156 -62.594 -21.297 1 21.88 109 ALA A N 1
ATOM 816 C CA . ALA A 1 109 ? -47 -62.688 -19.844 1 21.88 109 ALA A CA 1
ATOM 817 C C . ALA A 1 109 ? -47.906 -61.688 -19.156 1 21.88 109 ALA A C 1
ATOM 819 O O . ALA A 1 109 ? -48.188 -60.625 -19.703 1 21.88 109 ALA A O 1
ATOM 820 N N . SER A 1 110 ? -48.594 -62.188 -18.141 1 20.39 110 SER A N 1
ATOM 821 C CA . SER A 1 110 ? -49.438 -61.625 -17.094 1 20.39 110 SER A CA 1
ATOM 822 C C . SER A 1 110 ? -48.719 -60.469 -16.359 1 20.39 110 SER A C 1
ATOM 824 O O . SER A 1 110 ? -47.5 -60.406 -16.359 1 20.39 110 SER A O 1
ATOM 826 N N . GLU A 1 111 ? -49.469 -59.438 -15.898 1 18.28 111 GLU A N 1
ATOM 827 C CA . GLU A 1 111 ? -49.438 -58.125 -15.312 1 18.28 111 GLU A CA 1
ATOM 828 C C . GLU A 1 111 ? -48.562 -58.094 -14.07 1 18.28 111 GLU A C 1
ATOM 830 O O . GLU A 1 111 ? -48.156 -59.125 -13.555 1 18.28 111 GLU A O 1
ATOM 835 N N . ALA A 1 112 ? -49.031 -57.156 -13.102 1 20.92 112 ALA A N 1
ATOM 836 C CA . ALA A 1 112 ? -48.656 -55.938 -12.422 1 20.92 112 ALA A CA 1
ATOM 837 C C . ALA A 1 112 ? -48.062 -56.219 -11.039 1 20.92 112 ALA A C 1
ATOM 839 O O . ALA A 1 112 ? -47.844 -55.281 -10.258 1 20.92 112 ALA A O 1
ATOM 840 N N . GLU A 1 113 ? -47.469 -57.406 -10.617 1 18.47 113 GLU A N 1
ATOM 841 C CA . GLU A 1 113 ? -47.438 -57.281 -9.164 1 18.47 113 GLU A CA 1
ATOM 842 C C . GLU A 1 113 ? -46.656 -56.062 -8.727 1 18.47 113 GLU A C 1
ATOM 844 O O . GLU A 1 113 ? -45.781 -55.562 -9.469 1 18.47 113 GLU A O 1
ATOM 849 N N . ASP A 1 114 ? -47 -55.469 -7.512 1 21.02 114 ASP A N 1
ATOM 850 C CA . ASP A 1 114 ? -46.938 -54.312 -6.641 1 21.02 114 ASP A CA 1
ATOM 851 C C . ASP A 1 114 ? -45.531 -54.125 -6.07 1 21.02 114 ASP A C 1
ATOM 853 O O . ASP A 1 114 ? -45.375 -54.125 -4.852 1 21.02 114 ASP A O 1
ATOM 857 N N . GLN A 1 115 ? -44.469 -54.5 -6.801 1 18.72 115 GLN A N 1
ATOM 858 C CA . GLN A 1 115 ? -43.312 -54.5 -5.938 1 18.72 115 GLN A CA 1
ATOM 859 C C . GLN A 1 115 ? -43.031 -53.094 -5.395 1 18.72 115 GLN A C 1
ATOM 861 O O . GLN A 1 115 ? -43.156 -52.094 -6.117 1 18.72 115 GLN A O 1
ATOM 866 N N . MET A 1 116 ? -43 -52.906 -3.986 1 20.77 116 MET A N 1
ATOM 867 C CA . MET A 1 116 ? -42.75 -51.875 -2.969 1 20.77 116 MET A CA 1
ATOM 868 C C . MET A 1 116 ? -41.406 -51.219 -3.205 1 20.77 116 MET A C 1
ATOM 870 O O . MET A 1 116 ? -40.406 -51.906 -3.512 1 20.77 116 MET A O 1
ATOM 874 N N . ASP A 1 117 ? -41.469 -49.875 -3.518 1 20.78 117 ASP A N 1
ATOM 875 C CA . ASP A 1 117 ? -40.531 -48.812 -3.867 1 20.78 117 ASP A CA 1
ATOM 876 C C . ASP A 1 117 ? -39.531 -48.562 -2.738 1 20.78 117 ASP A C 1
ATOM 878 O O . ASP A 1 117 ? -39.844 -47.875 -1.763 1 20.78 117 ASP A O 1
ATOM 882 N N . LEU A 1 118 ? -38.875 -49.562 -2.092 1 19.8 118 LEU A N 1
ATOM 883 C CA . LEU A 1 118 ? -38.031 -49.062 -1.025 1 19.8 118 LEU A CA 1
ATOM 884 C C . LEU A 1 118 ? -37 -48.062 -1.58 1 19.8 118 LEU A C 1
ATOM 886 O O . LEU A 1 118 ? -36.312 -48.375 -2.547 1 19.8 118 LEU A O 1
ATOM 890 N N . GLU A 1 119 ? -37.125 -46.719 -1.327 1 20.59 119 GLU A N 1
ATOM 891 C CA . GLU A 1 119 ? -36.469 -45.469 -1.624 1 20.59 119 GLU A CA 1
ATOM 892 C C . GLU A 1 119 ? -35.062 -45.438 -1.066 1 20.59 119 GLU A C 1
ATOM 894 O O . GLU A 1 119 ? -34.656 -44.469 -0.413 1 20.59 119 GLU A O 1
ATOM 899 N N . ASP A 1 120 ? -34.25 -46.5 -0.951 1 20.39 120 ASP A N 1
ATOM 900 C CA . ASP A 1 120 ? -33.062 -46.156 -0.183 1 20.39 120 ASP A CA 1
ATOM 901 C C . ASP A 1 120 ? -32.188 -45.156 -0.929 1 20.39 120 ASP A C 1
ATOM 903 O O . ASP A 1 120 ? -31.859 -45.344 -2.104 1 20.39 120 ASP A O 1
ATOM 907 N N . SER A 1 121 ? -32.125 -43.875 -0.507 1 20.39 121 SER A N 1
ATOM 908 C CA . SER A 1 121 ? -31.562 -42.594 -0.902 1 20.39 121 SER A CA 1
ATOM 909 C C . SER A 1 121 ? -30.031 -42.656 -0.891 1 20.39 121 SER A C 1
ATOM 911 O O . SER A 1 121 ? -29.375 -41.594 -0.989 1 20.39 121 SER A O 1
ATOM 913 N N . GLY A 1 122 ? -29.312 -43.719 -0.87 1 20.25 122 GLY A N 1
ATOM 914 C CA . GLY A 1 122 ? -27.922 -43.438 -0.57 1 20.25 122 GLY A CA 1
ATOM 915 C C . GLY A 1 122 ? -27.234 -42.594 -1.632 1 20.25 122 GLY A C 1
ATOM 916 O O . GLY A 1 122 ? -27.516 -42.719 -2.822 1 20.25 122 GLY A O 1
ATOM 917 N N . SER A 1 123 ? -26.812 -41.344 -1.276 1 21 123 SER A N 1
ATOM 918 C CA . SER A 1 123 ? -26.156 -40.219 -1.952 1 21 123 SER A CA 1
ATOM 919 C C . SER A 1 123 ? -24.859 -40.656 -2.602 1 21 123 SER A C 1
ATOM 921 O O . SER A 1 123 ? -23.875 -40.938 -1.908 1 21 123 SER A O 1
ATOM 923 N N . SER A 1 124 ? -24.766 -41.656 -3.391 1 20.48 124 SER A N 1
ATOM 924 C CA . SER A 1 124 ? -23.438 -41.938 -3.934 1 20.48 124 SER A CA 1
ATOM 925 C C . SER A 1 124 ? -22.938 -40.812 -4.801 1 20.48 124 SER A C 1
ATOM 927 O O . SER A 1 124 ? -23.625 -40.375 -5.723 1 20.48 124 SER A O 1
ATOM 929 N N . ASP A 1 125 ? -22.125 -39.875 -4.227 1 23.59 125 ASP A N 1
ATOM 930 C CA . ASP A 1 125 ? -21.375 -38.812 -4.848 1 23.59 125 ASP A CA 1
ATOM 931 C C . ASP A 1 125 ? -20.656 -39.281 -6.105 1 23.59 125 ASP A C 1
ATOM 933 O O . ASP A 1 125 ? -19.75 -40.125 -6.027 1 23.59 125 ASP A O 1
ATOM 937 N N . SER A 1 126 ? -21.344 -39.625 -7.117 1 24.55 126 SER A N 1
ATOM 938 C CA . SER A 1 126 ? -20.703 -40 -8.375 1 24.55 126 SER A CA 1
ATOM 939 C C . SER A 1 126 ? -19.844 -38.875 -8.922 1 24.55 126 SER A C 1
ATOM 941 O O . SER A 1 126 ? -20.266 -37.719 -8.93 1 24.55 126 SER A O 1
ATOM 943 N N . PRO A 1 127 ? -18.531 -38.969 -8.82 1 26.88 127 PRO A N 1
ATOM 944 C CA . PRO A 1 127 ? -17.641 -38 -9.414 1 26.88 127 PRO A CA 1
ATOM 945 C C . PRO A 1 127 ? -18.094 -37.531 -10.797 1 26.88 127 PRO A C 1
ATOM 947 O O . PRO A 1 127 ? -18.734 -38.281 -11.531 1 26.88 127 PRO A O 1
ATOM 950 N N . VAL A 1 128 ? -18.234 -36.25 -11.016 1 29.19 128 VAL A N 1
ATOM 951 C CA . VAL A 1 128 ? -18.781 -35.438 -12.078 1 29.19 128 VAL A CA 1
ATOM 952 C C . VAL A 1 128 ? -18.062 -35.75 -13.398 1 29.19 128 VAL A C 1
ATOM 954 O O . VAL A 1 128 ? -17.031 -35.156 -13.703 1 29.19 128 VAL A O 1
ATOM 957 N N . GLY A 1 129 ? -17.312 -36.812 -13.531 1 27.81 129 GLY A N 1
ATOM 958 C CA . GLY A 1 129 ? -16.75 -36.844 -14.875 1 27.81 129 GLY A CA 1
ATOM 959 C C . GLY A 1 129 ? -17.797 -36.625 -15.961 1 27.81 129 GLY A C 1
ATOM 960 O O . GLY A 1 129 ? -18.984 -36.906 -15.75 1 27.81 129 GLY A O 1
ATOM 961 N N . SER A 1 130 ? -17.656 -35.5 -16.672 1 31.03 130 SER A N 1
ATOM 962 C CA . SER A 1 130 ? -18.484 -35.312 -17.859 1 31.03 130 SER A CA 1
ATOM 963 C C . SER A 1 130 ? -18.75 -36.625 -18.562 1 31.03 130 SER A C 1
ATOM 965 O O . SER A 1 130 ? -17.828 -37.25 -19.078 1 31.03 130 SER A O 1
ATOM 967 N N . THR A 1 131 ? -19.547 -37.438 -17.859 1 31.64 131 THR A N 1
ATOM 968 C CA . THR A 1 131 ? -20.016 -38.688 -18.453 1 31.64 131 THR A CA 1
ATOM 969 C C . THR A 1 131 ? -20.484 -38.438 -19.891 1 31.64 131 THR A C 1
ATOM 971 O O . THR A 1 131 ? -21.203 -37.469 -20.172 1 31.64 131 THR A O 1
ATOM 974 N N . PRO A 1 132 ? -19.656 -38.719 -20.938 1 33.91 132 PRO A N 1
ATOM 975 C CA . PRO A 1 132 ? -20.406 -38.719 -22.203 1 33.91 132 PRO A CA 1
ATOM 976 C C . PRO A 1 132 ? -21.891 -39 -22.016 1 33.91 132 PRO A C 1
ATOM 978 O O . PRO A 1 132 ? -22.281 -39.625 -21.031 1 33.91 132 PRO A O 1
ATOM 981 N N . ASP A 1 133 ? -22.734 -38.156 -22.625 1 33.28 133 ASP A N 1
ATOM 982 C CA . ASP A 1 133 ? -24.172 -38.406 -22.703 1 33.28 133 ASP A CA 1
ATOM 983 C C . ASP A 1 133 ? -24.453 -39.906 -22.703 1 33.28 133 ASP A C 1
ATOM 985 O O . ASP A 1 133 ? -23.953 -40.656 -23.562 1 33.28 133 ASP A O 1
ATOM 989 N N . SER A 1 134 ? -24.469 -40.531 -21.516 1 35.16 134 SER A N 1
ATOM 990 C CA . SER A 1 134 ? -25.109 -41.844 -21.375 1 35.16 134 SER A CA 1
ATOM 991 C C . SER A 1 134 ? -26.312 -41.969 -22.297 1 35.16 134 SER A C 1
ATOM 993 O O . SER A 1 134 ? -27.453 -41.75 -21.859 1 35.16 134 SER A O 1
ATOM 995 N N . SER A 1 135 ? -26.344 -41.281 -23.516 1 33.12 135 SER A N 1
ATOM 996 C CA . SER A 1 135 ? -27.547 -41.562 -24.312 1 33.12 135 SER A CA 1
ATOM 997 C C . SER A 1 135 ? -27.906 -43.031 -24.25 1 33.12 135 SER A C 1
ATOM 999 O O . SER A 1 135 ? -27.094 -43.875 -23.844 1 33.12 135 SER A O 1
ATOM 1001 N N . SER A 1 136 ? -28.859 -43.531 -25.297 1 36.03 136 SER A N 1
ATOM 1002 C CA . SER A 1 136 ? -29.797 -44.656 -25.422 1 36.03 136 SER A CA 1
ATOM 1003 C C . SER A 1 136 ? -29.078 -45.969 -25.578 1 36.03 136 SER A C 1
ATOM 1005 O O . SER A 1 136 ? -28.469 -46.25 -26.609 1 36.03 136 SER A O 1
ATOM 1007 N N . LEU A 1 137 ? -28.438 -46.375 -24.578 1 42.09 137 LEU A N 1
ATOM 1008 C CA . LEU A 1 137 ? -28.141 -47.812 -24.516 1 42.09 137 LEU A CA 1
ATOM 1009 C C . LEU A 1 137 ? -29.297 -48.625 -25.047 1 42.09 137 LEU A C 1
ATOM 1011 O O . LEU A 1 137 ? -30.344 -48.719 -24.391 1 42.09 137 LEU A O 1
ATOM 1015 N N . SER A 1 138 ? -29.594 -48.312 -26.359 1 44.59 138 SER A N 1
ATOM 1016 C CA . SER A 1 138 ? -30.672 -49.188 -26.844 1 44.59 138 SER A CA 1
ATOM 1017 C C . SER A 1 138 ? -30.156 -50.562 -27.219 1 44.59 138 SER A C 1
ATOM 1019 O O . SER A 1 138 ? -29.109 -50.688 -27.875 1 44.59 138 SER A O 1
ATOM 1021 N N . GLN A 1 139 ? -30.219 -51.5 -26.531 1 44.72 139 GLN A N 1
ATOM 1022 C CA . GLN A 1 139 ? -29.969 -52.875 -26.891 1 44.72 139 GLN A CA 1
ATOM 1023 C C . GLN A 1 139 ? -30.875 -53.312 -28.047 1 44.72 139 GLN A C 1
ATOM 1025 O O . GLN A 1 139 ? -32.094 -53.219 -27.953 1 44.72 139 GLN A O 1
ATOM 1030 N N . ALA A 1 140 ? -30.484 -53.094 -29.172 1 47.91 140 ALA A N 1
ATOM 1031 C CA . ALA A 1 140 ? -31.391 -53.625 -30.188 1 47.91 140 ALA A CA 1
ATOM 1032 C C . ALA A 1 140 ? -30.938 -55 -30.656 1 47.91 140 ALA A C 1
ATOM 1034 O O . ALA A 1 140 ? -29.75 -55.344 -30.594 1 47.91 140 ALA A O 1
ATOM 1035 N N . ALA A 1 141 ? -31.75 -55.969 -30.75 1 44.19 141 ALA A N 1
ATOM 1036 C CA . ALA A 1 141 ? -31.578 -57.312 -31.312 1 44.19 141 ALA A CA 1
ATOM 1037 C C . ALA A 1 141 ? -30.812 -57.25 -32.625 1 44.19 141 ALA A C 1
ATOM 1039 O O . ALA A 1 141 ? -31.031 -56.344 -33.438 1 44.19 141 ALA A O 1
ATOM 1040 N N . SER A 1 142 ? -29.656 -57.781 -32.656 1 48.06 142 SER A N 1
ATOM 1041 C CA . SER A 1 142 ? -28.906 -57.844 -33.906 1 48.06 142 SER A CA 1
ATOM 1042 C C . SER A 1 142 ? -29.75 -58.438 -35.031 1 48.06 142 SER A C 1
ATOM 1044 O O . SER A 1 142 ? -30.75 -59.125 -34.75 1 48.06 142 SER A O 1
ATOM 1046 N N . ASP A 1 143 ? -29.703 -58 -36.188 1 46.31 143 ASP A N 1
ATOM 1047 C CA . ASP A 1 143 ? -30.359 -58.594 -37.344 1 46.31 143 ASP A CA 1
ATOM 1048 C C . ASP A 1 143 ? -30.047 -60.094 -37.438 1 46.31 143 ASP A C 1
ATOM 1050 O O . ASP A 1 143 ? -30.641 -60.812 -38.25 1 46.31 143 ASP A O 1
ATOM 1054 N N . THR A 1 144 ? -28.844 -60.531 -36.938 1 47.31 144 THR A N 1
ATOM 1055 C CA . THR A 1 144 ? -28.625 -61.969 -36.969 1 47.31 144 THR A CA 1
ATOM 1056 C C . THR A 1 144 ? -29.281 -62.656 -35.75 1 47.31 144 THR A C 1
ATOM 1058 O O . THR A 1 144 ? -29.109 -62.188 -34.625 1 47.31 144 THR A O 1
ATOM 1061 N N . PRO A 1 145 ? -30.156 -63.562 -35.844 1 51.38 145 PRO A N 1
ATOM 1062 C CA . PRO A 1 145 ? -30.844 -64.312 -34.781 1 51.38 145 PRO A CA 1
ATOM 1063 C C . PRO A 1 145 ? -29.875 -64.812 -33.719 1 51.38 145 PRO A C 1
ATOM 1065 O O . PRO A 1 145 ? -28.844 -65.375 -34.031 1 51.38 145 PRO A O 1
ATOM 1068 N N . GLY A 1 146 ? -29.781 -64.25 -32.312 1 56.84 146 GLY A N 1
ATOM 1069 C CA . GLY A 1 146 ? -29.094 -64.75 -31.141 1 56.84 146 GLY A CA 1
ATOM 1070 C C . GLY A 1 146 ? -28.094 -63.75 -30.578 1 56.84 146 GLY A C 1
ATOM 1071 O O . GLY A 1 146 ? -27.562 -63.938 -29.484 1 56.84 146 GLY A O 1
ATOM 1072 N N . ASP A 1 147 ? -27.562 -62.75 -31.375 1 67.75 147 ASP A N 1
ATOM 1073 C CA . ASP A 1 147 ? -26.5 -61.938 -30.844 1 67.75 147 ASP A CA 1
ATOM 1074 C C . ASP A 1 147 ? -27.047 -60.688 -30.141 1 67.75 147 ASP A C 1
ATOM 1076 O O . ASP A 1 147 ? -28.031 -60.094 -30.609 1 67.75 147 ASP A O 1
ATOM 1080 N N . TRP A 1 148 ? -26.688 -60.375 -28.906 1 81.5 148 TRP A N 1
ATOM 1081 C CA . TRP A 1 148 ? -26.969 -59.156 -28.188 1 81.5 148 TRP A CA 1
ATOM 1082 C C . TRP A 1 148 ? -26.125 -58 -28.734 1 81.5 148 TRP A C 1
ATOM 1084 O O . TRP A 1 148 ? -25.062 -58.219 -29.312 1 81.5 148 TRP A O 1
ATOM 1094 N N . GLU A 1 149 ? -26.75 -56.812 -28.766 1 88.88 149 GLU A N 1
ATOM 1095 C CA . GLU A 1 149 ? -26.031 -55.656 -29.25 1 88.88 149 GLU A CA 1
ATOM 1096 C C . GLU A 1 149 ? -26.016 -54.531 -28.203 1 88.88 149 GLU A C 1
ATOM 1098 O O . GLU A 1 149 ? -27.031 -54.312 -27.531 1 88.88 149 GLU A O 1
ATOM 1103 N N . ILE A 1 150 ? -24.891 -53.875 -27.984 1 91.06 150 ILE A N 1
ATOM 1104 C CA . ILE A 1 150 ? -24.797 -52.656 -27.188 1 91.06 150 ILE A CA 1
ATOM 1105 C C . ILE A 1 150 ? -24.234 -51.531 -28.047 1 91.06 150 ILE A C 1
ATOM 1107 O O . ILE A 1 150 ? -23.359 -51.75 -28.891 1 91.06 150 ILE A O 1
ATOM 1111 N N . THR A 1 151 ? -24.781 -50.344 -27.812 1 91.88 151 THR A N 1
ATOM 1112 C CA . THR A 1 151 ? -24.344 -49.188 -28.594 1 91.88 151 THR A CA 1
ATOM 1113 C C . THR A 1 151 ? -23.562 -48.219 -27.719 1 91.88 151 THR A C 1
ATOM 1115 O O . THR A 1 151 ? -23.984 -47.906 -26.594 1 91.88 151 THR A O 1
ATOM 1118 N N . ILE A 1 152 ? -22.422 -47.844 -28.172 1 93.38 152 ILE A N 1
ATOM 1119 C CA . ILE A 1 152 ? -21.594 -46.844 -27.531 1 93.38 152 ILE A CA 1
ATOM 1120 C C . ILE A 1 152 ? -21.234 -45.75 -28.531 1 93.38 152 ILE A C 1
ATOM 1122 O O . ILE A 1 152 ? -21.406 -45.906 -29.734 1 93.38 152 ILE A O 1
ATOM 1126 N N . THR A 1 153 ? -20.812 -44.562 -27.984 1 92.69 153 THR A N 1
ATOM 1127 C CA . THR A 1 153 ? -20.656 -43.438 -28.906 1 92.69 153 THR A CA 1
ATOM 1128 C C . THR A 1 153 ? -19.344 -42.719 -28.641 1 92.69 153 THR A C 1
ATOM 1130 O O . THR A 1 153 ? -18.875 -42.625 -27.5 1 92.69 153 THR A O 1
ATOM 1133 N N . GLY A 1 154 ? -18.719 -42.281 -29.719 1 93.06 154 GLY A N 1
ATOM 1134 C CA . GLY A 1 154 ? -17.781 -41.156 -29.625 1 93.06 154 GLY A CA 1
ATOM 1135 C C . GLY A 1 154 ? -16.344 -41.594 -29.5 1 93.06 154 GLY A C 1
ATOM 1136 O O . GLY A 1 154 ? -15.422 -40.844 -29.828 1 93.06 154 GLY A O 1
ATOM 1137 N N . TRP A 1 155 ? -16.078 -42.906 -29.141 1 94.81 155 TRP A N 1
ATOM 1138 C CA . TRP A 1 155 ? -14.734 -43.344 -28.828 1 94.81 155 TRP A CA 1
ATOM 1139 C C . TRP A 1 155 ? -13.867 -43.375 -30.094 1 94.81 155 TRP A C 1
ATOM 1141 O O . TRP A 1 155 ? -14.383 -43.531 -31.203 1 94.81 155 TRP A O 1
ATOM 1151 N N . HIS A 1 156 ? -12.578 -43.188 -29.906 1 94 156 HIS A N 1
ATOM 1152 C CA . HIS A 1 156 ? -11.609 -43.469 -30.953 1 94 156 HIS A CA 1
ATOM 1153 C C . HIS A 1 156 ? -11.648 -44.938 -31.375 1 94 156 HIS A C 1
ATOM 1155 O O . HIS A 1 156 ? -11.406 -45.844 -30.562 1 94 156 HIS A O 1
ATOM 1161 N N . ALA A 1 157 ? -11.898 -45.156 -32.562 1 93.06 157 ALA A N 1
ATOM 1162 C CA . ALA A 1 157 ? -12.234 -46.5 -33.031 1 93.06 157 ALA A CA 1
ATOM 1163 C C . ALA A 1 157 ? -11.062 -47.438 -32.844 1 93.06 157 ALA A C 1
ATOM 1165 O O . ALA A 1 157 ? -11.234 -48.562 -32.344 1 93.06 157 ALA A O 1
ATOM 1166 N N . HIS A 1 158 ? -9.961 -47.031 -33.312 1 93.19 158 HIS A N 1
ATOM 1167 C CA . HIS A 1 158 ? -8.797 -47.906 -33.219 1 93.19 158 HIS A CA 1
ATOM 1168 C C . HIS A 1 158 ? -8.438 -48.188 -31.75 1 93.19 158 HIS A C 1
ATOM 1170 O O . HIS A 1 158 ? -8.031 -49.281 -31.391 1 93.19 158 HIS A O 1
ATOM 1176 N N . ALA A 1 159 ? -8.531 -47.188 -30.922 1 95.56 159 ALA A N 1
ATOM 1177 C CA . ALA A 1 159 ? -8.25 -47.344 -29.5 1 95.56 159 ALA A CA 1
ATOM 1178 C C . ALA A 1 159 ? -9.227 -48.312 -28.859 1 95.56 159 ALA A C 1
ATOM 1180 O O . ALA A 1 159 ? -8.828 -49.156 -28.047 1 95.56 159 ALA A O 1
ATOM 1181 N N . LEU A 1 160 ? -10.469 -48.188 -29.203 1 95.75 160 LEU A N 1
ATOM 1182 C CA . LEU A 1 160 ? -11.453 -49.125 -28.688 1 95.75 160 LEU A CA 1
ATOM 1183 C C . LEU A 1 160 ? -11.141 -50.562 -29.156 1 95.75 160 LEU A C 1
ATOM 1185 O O . LEU A 1 160 ? -11.188 -51.5 -28.344 1 95.75 160 LEU A O 1
ATOM 1189 N N . TRP A 1 161 ? -10.836 -50.594 -30.406 1 94.81 161 TRP A N 1
ATOM 1190 C CA . TRP A 1 161 ? -10.438 -51.875 -30.969 1 94.81 161 TRP A CA 1
ATOM 1191 C C . TRP A 1 161 ? -9.297 -52.5 -30.188 1 94.81 161 TRP A C 1
ATOM 1193 O O . TRP A 1 161 ? -9.328 -53.688 -29.859 1 94.81 161 TRP A O 1
ATOM 1203 N N . MET A 1 162 ? -8.383 -51.719 -29.891 1 95.19 162 MET A N 1
ATOM 1204 C CA . MET A 1 162 ? -7.219 -52.188 -29.125 1 95.19 162 MET A CA 1
ATOM 1205 C C . MET A 1 162 ? -7.629 -52.656 -27.734 1 95.19 162 MET A C 1
ATOM 1207 O O . MET A 1 162 ? -7.199 -53.719 -27.281 1 95.19 162 MET A O 1
ATOM 1211 N N . VAL A 1 163 ? -8.477 -51.938 -27.047 1 97.38 163 VAL A N 1
ATOM 1212 C CA . VAL A 1 163 ? -8.938 -52.281 -25.703 1 97.38 163 VAL A CA 1
ATOM 1213 C C . VAL A 1 163 ? -9.688 -53.594 -25.734 1 97.38 163 VAL A C 1
ATOM 1215 O O . VAL A 1 163 ? -9.477 -54.469 -24.891 1 97.38 163 VAL A O 1
ATOM 1218 N N . LEU A 1 164 ? -10.477 -53.75 -26.719 1 96.94 164 LEU A N 1
ATOM 1219 C CA . LEU A 1 164 ? -11.258 -54.969 -26.859 1 96.94 164 LEU A CA 1
ATOM 1220 C C . LEU A 1 164 ? -10.344 -56.188 -27.094 1 96.94 164 LEU A C 1
ATOM 1222 O O . LEU A 1 164 ? -10.555 -57.25 -26.531 1 96.94 164 LEU A O 1
ATOM 1226 N N . HIS A 1 165 ? -9.367 -55.969 -27.922 1 95.94 165 HIS A N 1
ATOM 1227 C CA . HIS A 1 165 ? -8.422 -57.062 -28.156 1 95.94 165 HIS A CA 1
ATOM 1228 C C . HIS A 1 165 ? -7.668 -57.438 -26.891 1 95.94 165 HIS A C 1
ATOM 1230 O O . HIS A 1 165 ? -7.469 -58.625 -26.594 1 95.94 165 HIS A O 1
ATOM 1236 N N . ILE A 1 166 ? -7.312 -56.469 -26.141 1 97 166 ILE A N 1
ATOM 1237 C CA . ILE A 1 166 ? -6.574 -56.688 -24.906 1 97 166 ILE A CA 1
ATOM 1238 C C . ILE A 1 166 ? -7.453 -57.469 -23.906 1 97 166 ILE A C 1
ATOM 1240 O O . ILE A 1 166 ? -7.008 -58.438 -23.297 1 97 166 ILE A O 1
ATOM 1244 N N . ILE A 1 167 ? -8.672 -57.062 -23.781 1 97.12 167 ILE A N 1
ATOM 1245 C CA . ILE A 1 167 ? -9.617 -57.719 -22.875 1 97.12 167 ILE A CA 1
ATOM 1246 C C . ILE A 1 167 ? -9.781 -59.188 -23.25 1 97.12 167 ILE A C 1
ATOM 1248 O O . ILE A 1 167 ? -9.953 -60.031 -22.375 1 97.12 167 ILE A O 1
ATOM 1252 N N . HIS A 1 168 ? -9.648 -59.5 -24.516 1 96.88 168 HIS A N 1
ATOM 1253 C CA . HIS A 1 168 ? -9.82 -60.844 -25 1 96.88 168 HIS A CA 1
ATOM 1254 C C . HIS A 1 168 ? -8.5 -61.594 -25.016 1 96.88 168 HIS A C 1
ATOM 1256 O O . HIS A 1 168 ? -8.414 -62.719 -25.547 1 96.88 168 HIS A O 1
ATOM 1262 N N . GLY A 1 169 ? -7.445 -60.969 -24.531 1 94.69 169 GLY A N 1
ATOM 1263 C CA . GLY A 1 169 ? -6.156 -61.656 -24.391 1 94.69 169 GLY A CA 1
ATOM 1264 C C . GLY A 1 169 ? -5.371 -61.688 -25.688 1 94.69 169 GLY A C 1
ATOM 1265 O O . GLY A 1 169 ? -4.473 -62.531 -25.844 1 94.69 169 GLY A O 1
ATOM 1266 N N . GLN A 1 170 ? -5.672 -60.906 -26.609 1 93.75 170 GLN A N 1
ATOM 1267 C CA . GLN A 1 170 ? -5.008 -60.906 -27.906 1 93.75 170 GLN A CA 1
ATOM 1268 C C . GLN A 1 170 ? -3.879 -59.875 -27.938 1 93.75 170 GLN A C 1
ATOM 1270 O O . GLN A 1 170 ? -3.943 -58.906 -28.703 1 93.75 170 GLN A O 1
ATOM 1275 N N . TYR A 1 171 ? -2.848 -60.156 -27.391 1 91.88 171 TYR A N 1
ATOM 1276 C CA . TYR A 1 171 ? -1.745 -59.219 -27.141 1 91.88 171 TYR A CA 1
ATOM 1277 C C . TYR A 1 171 ? -0.843 -59.125 -28.375 1 91.88 171 TYR A C 1
ATOM 1279 O O . TYR A 1 171 ? -0.028 -58.219 -28.469 1 91.88 171 TYR A O 1
ATOM 1287 N N . ARG A 1 172 ? -0.979 -60.031 -29.281 1 91.19 172 ARG A N 1
ATOM 1288 C CA . ARG A 1 172 ? -0.169 -59.969 -30.484 1 91.19 172 ARG A CA 1
ATOM 1289 C C . ARG A 1 172 ? -0.519 -58.719 -31.312 1 91.19 172 ARG A C 1
ATOM 1291 O O . ARG A 1 172 ? 0.297 -58.25 -32.125 1 91.19 172 ARG A O 1
ATOM 1298 N N . LYS A 1 173 ? -1.66 -58.219 -31.047 1 87 173 LYS A N 1
ATOM 1299 C CA . LYS A 1 173 ? -2.146 -57.062 -31.797 1 87 173 LYS A CA 1
ATOM 1300 C C . LYS A 1 173 ? -1.668 -55.75 -31.188 1 87 173 LYS A C 1
ATOM 1302 O O . LYS A 1 173 ? -1.814 -54.688 -31.797 1 87 173 LYS A O 1
ATOM 1307 N N . VAL A 1 174 ? -1.087 -55.875 -30.062 1 91.88 174 VAL A N 1
ATOM 1308 C CA . VAL A 1 174 ? -0.641 -54.688 -29.344 1 91.88 174 VAL A CA 1
ATOM 1309 C C . VAL A 1 174 ? 0.67 -54.188 -29.953 1 91.88 174 VAL A C 1
ATOM 1311 O O . VAL A 1 174 ? 1.673 -54.906 -29.953 1 91.88 174 VAL A O 1
ATOM 1314 N N . PRO A 1 175 ? 0.659 -53.062 -30.469 1 91.69 175 PRO A N 1
ATOM 1315 C CA . PRO A 1 175 ? 1.887 -52.5 -31.062 1 91.69 175 PRO A CA 1
ATOM 1316 C C . PRO A 1 175 ? 2.975 -52.25 -30.031 1 91.69 175 PRO A C 1
ATOM 1318 O O . PRO A 1 175 ? 2.672 -52 -28.859 1 91.69 175 PRO A O 1
ATOM 1321 N N . HIS A 1 176 ? 4.207 -52.188 -30.453 1 89.62 176 HIS A N 1
ATOM 1322 C CA . HIS A 1 176 ? 5.348 -52 -29.578 1 89.62 176 HIS A CA 1
ATOM 1323 C C . HIS A 1 176 ? 5.438 -50.531 -29.109 1 89.62 176 HIS A C 1
ATOM 1325 O O . HIS A 1 176 ? 5.895 -50.25 -28 1 89.62 176 HIS A O 1
ATOM 1331 N N . SER A 1 177 ? 5.062 -49.656 -30.031 1 90.75 177 SER A N 1
ATOM 1332 C CA . SER A 1 177 ? 5.086 -48.25 -29.703 1 90.75 177 SER A CA 1
ATOM 1333 C C . SER A 1 177 ? 3.828 -47.531 -30.203 1 90.75 177 SER A C 1
ATOM 1335 O O . SER A 1 177 ? 3.299 -47.875 -31.266 1 90.75 177 SER A O 1
ATOM 1337 N N . VAL A 1 178 ? 3.4 -46.625 -29.328 1 93.62 178 VAL A N 1
ATOM 1338 C CA . VAL A 1 178 ? 2.205 -45.875 -29.703 1 93.62 178 VAL A CA 1
ATOM 1339 C C . VAL A 1 178 ? 2.439 -44.375 -29.469 1 93.62 178 VAL A C 1
ATOM 1341 O O . VAL A 1 178 ? 3.352 -44 -28.734 1 93.62 178 VAL A O 1
ATOM 1344 N N . SER A 1 179 ? 1.712 -43.562 -30.188 1 93.69 179 SER A N 1
ATOM 1345 C CA . SER A 1 179 ? 1.743 -42.125 -29.891 1 93.69 179 SER A CA 1
ATOM 1346 C C . SER A 1 179 ? 1.091 -41.812 -28.547 1 93.69 179 SER A C 1
ATOM 1348 O O . SER A 1 179 ? 0.305 -42.625 -28.031 1 93.69 179 SER A O 1
ATOM 1350 N N . LEU A 1 180 ? 1.438 -40.719 -28.016 1 95.06 180 LEU A N 1
ATOM 1351 C CA . LEU A 1 180 ? 0.824 -40.312 -26.75 1 95.06 180 LEU A CA 1
ATOM 1352 C C . LEU A 1 180 ? -0.67 -40.062 -26.922 1 95.06 180 LEU A C 1
ATOM 1354 O O . LEU A 1 180 ? -1.464 -40.375 -26.031 1 95.06 180 LEU A O 1
ATOM 1358 N N . GLU A 1 181 ? -1.09 -39.5 -28.031 1 95.94 181 GLU A N 1
ATOM 1359 C CA . GLU A 1 181 ? -2.51 -39.344 -28.312 1 95.94 181 GLU A CA 1
ATOM 1360 C C . GLU A 1 181 ? -3.258 -40.656 -28.25 1 95.94 181 GLU A C 1
ATOM 1362 O O . GLU A 1 181 ? -4.297 -40.781 -27.594 1 95.94 181 GLU A O 1
ATOM 1367 N N . PHE A 1 182 ? -2.689 -41.562 -28.938 1 95.25 182 PHE A N 1
ATOM 1368 C CA . PHE A 1 182 ? -3.326 -42.875 -28.969 1 95.25 182 PHE A CA 1
ATOM 1369 C C . PHE A 1 182 ? -3.395 -43.469 -27.562 1 95.25 182 PHE A C 1
ATOM 1371 O O . PHE A 1 182 ? -4.438 -44 -27.156 1 95.25 182 PHE A O 1
ATOM 1378 N N . PHE A 1 183 ? -2.283 -43.438 -26.938 1 96.12 183 PHE A N 1
ATOM 1379 C CA . PHE A 1 183 ? -2.199 -43.938 -25.562 1 96.12 183 PHE A CA 1
ATOM 1380 C C . PHE A 1 183 ? -3.27 -43.281 -24.688 1 96.12 183 PHE A C 1
ATOM 1382 O O . PHE A 1 183 ? -3.934 -43.969 -23.922 1 96.12 183 PHE A O 1
ATOM 1389 N N . ALA A 1 184 ? -3.457 -42.031 -24.828 1 96.75 184 ALA A N 1
ATOM 1390 C CA . ALA A 1 184 ? -4.453 -41.281 -24.062 1 96.75 184 ALA A CA 1
ATOM 1391 C C . ALA A 1 184 ? -5.867 -41.75 -24.391 1 96.75 184 ALA A C 1
ATOM 1393 O O . ALA A 1 184 ? -6.707 -41.875 -23.5 1 96.75 184 ALA A O 1
ATOM 1394 N N . HIS A 1 185 ? -6.164 -41.969 -25.641 1 97.06 185 HIS A N 1
ATOM 1395 C CA . HIS A 1 185 ? -7.465 -42.531 -26.016 1 97.06 185 HIS A CA 1
ATOM 1396 C C . HIS A 1 185 ? -7.727 -43.844 -25.328 1 97.06 185 HIS A C 1
ATOM 1398 O O . HIS A 1 185 ? -8.82 -44.094 -24.812 1 97.06 185 HIS A O 1
ATOM 1404 N N . VAL A 1 186 ? -6.766 -44.688 -25.359 1 97.44 186 VAL A N 1
ATOM 1405 C CA . VAL A 1 186 ? -6.895 -46 -24.719 1 97.44 186 VAL A CA 1
ATOM 1406 C C . VAL A 1 186 ? -7.145 -45.812 -23.219 1 97.44 186 VAL A C 1
ATOM 1408 O O . VAL A 1 186 ? -8.016 -46.469 -22.641 1 97.44 186 VAL A O 1
ATOM 1411 N N . ALA A 1 187 ? -6.352 -44.906 -22.672 1 97.62 187 ALA A N 1
ATOM 1412 C CA . ALA A 1 187 ? -6.484 -44.656 -21.234 1 97.62 187 ALA A CA 1
ATOM 1413 C C . ALA A 1 187 ? -7.883 -44.125 -20.906 1 97.62 187 ALA A C 1
ATOM 1415 O O . ALA A 1 187 ? -8.477 -44.562 -19.906 1 97.62 187 ALA A O 1
ATOM 1416 N N . VAL A 1 188 ? -8.414 -43.219 -21.672 1 97.88 188 VAL A N 1
ATOM 1417 C CA . VAL A 1 188 ? -9.742 -42.656 -21.422 1 97.88 188 VAL A CA 1
ATOM 1418 C C . VAL A 1 188 ? -10.797 -43.75 -21.5 1 97.88 188 VAL A C 1
ATOM 1420 O O . VAL A 1 188 ? -11.695 -43.812 -20.656 1 97.88 188 VAL A O 1
ATOM 1423 N N . ILE A 1 189 ? -10.711 -44.594 -22.438 1 98 189 ILE A N 1
ATOM 1424 C CA . ILE A 1 189 ? -11.656 -45.688 -22.594 1 98 189 ILE A CA 1
ATOM 1425 C C . ILE A 1 189 ? -11.547 -46.656 -21.406 1 98 189 ILE A C 1
ATOM 1427 O O . ILE A 1 189 ? -12.562 -47.031 -20.812 1 98 189 ILE A O 1
ATOM 1431 N N . ALA A 1 190 ? -10.359 -47 -21.125 1 97.94 190 ALA A N 1
ATOM 1432 C CA . ALA A 1 190 ? -10.133 -47.906 -20 1 97.94 190 ALA A CA 1
ATOM 1433 C C . ALA A 1 190 ? -10.703 -47.312 -18.703 1 97.94 190 ALA A C 1
ATOM 1435 O O . ALA A 1 190 ? -11.297 -48.031 -17.891 1 97.94 190 ALA A O 1
ATOM 1436 N N . ASN A 1 191 ? -10.453 -46.062 -18.5 1 96.38 191 ASN A N 1
ATOM 1437 C CA . ASN A 1 191 ? -10.953 -45.375 -17.312 1 96.38 191 ASN A CA 1
ATOM 1438 C C . ASN A 1 191 ? -12.484 -45.375 -17.266 1 96.38 191 ASN A C 1
ATOM 1440 O O . ASN A 1 191 ? -13.07 -45.656 -16.219 1 96.38 191 ASN A O 1
ATOM 1444 N N . TYR A 1 192 ? -13.102 -45.094 -18.344 1 96.31 192 TYR A N 1
ATOM 1445 C CA . TYR A 1 192 ? -14.555 -45.031 -18.406 1 96.31 192 TYR A CA 1
ATOM 1446 C C . TYR A 1 192 ? -15.172 -46.375 -18.094 1 96.31 192 TYR A C 1
ATOM 1448 O O . TYR A 1 192 ? -16.109 -46.469 -17.297 1 96.31 192 TYR A O 1
ATOM 1456 N N . TYR A 1 193 ? -14.641 -47.406 -18.672 1 97.19 193 TYR A N 1
ATOM 1457 C CA . TYR A 1 193 ? -15.211 -48.75 -18.484 1 97.19 193 TYR A CA 1
ATOM 1458 C C . TYR A 1 193 ? -14.586 -49.438 -17.281 1 97.19 193 TYR A C 1
ATOM 1460 O O . TYR A 1 193 ? -14.891 -50.625 -17.016 1 97.19 193 TYR A O 1
ATOM 1468 N N . GLN A 1 194 ? -13.68 -48.781 -16.625 1 96.88 194 GLN A N 1
ATOM 1469 C CA . GLN A 1 194 ? -13.031 -49.312 -15.43 1 96.88 194 GLN A CA 1
ATOM 1470 C C . GLN A 1 194 ? -12.352 -50.625 -15.695 1 96.88 194 GLN A C 1
ATOM 1472 O O . GLN A 1 194 ? -12.539 -51.594 -14.945 1 96.88 194 GLN A O 1
ATOM 1477 N N . CYS A 1 195 ? -11.703 -50.719 -16.797 1 97.5 195 CYS A N 1
ATOM 1478 C CA . CYS A 1 195 ? -10.93 -51.906 -17.141 1 97.5 195 CYS A CA 1
ATOM 1479 C C . CYS A 1 195 ? -9.438 -51.594 -17.172 1 97.5 195 CYS A C 1
ATOM 1481 O O . CYS A 1 195 ? -8.703 -52.156 -17.984 1 97.5 195 CYS A O 1
ATOM 1483 N N . ASN A 1 196 ? -9.016 -50.688 -16.328 1 96.38 196 ASN A N 1
ATOM 1484 C CA . ASN A 1 196 ? -7.629 -50.25 -16.219 1 96.38 196 ASN A CA 1
ATOM 1485 C C . ASN A 1 196 ? -6.691 -51.438 -15.945 1 96.38 196 ASN A C 1
ATOM 1487 O O . ASN A 1 196 ? -5.582 -51.469 -16.484 1 96.38 196 ASN A O 1
ATOM 1491 N N . GLU A 1 197 ? -7.164 -52.312 -15.156 1 95.69 197 GLU A N 1
ATOM 1492 C CA . GLU A 1 197 ? -6.336 -53.469 -14.805 1 95.69 197 GLU A CA 1
ATOM 1493 C C . GLU A 1 197 ? -6.031 -54.312 -16.031 1 95.69 197 GLU A C 1
ATOM 1495 O O . GLU A 1 197 ? -4.887 -54.719 -16.234 1 95.69 197 GLU A O 1
ATOM 1500 N N . ALA A 1 198 ? -7.031 -54.531 -16.844 1 96.31 198 ALA A N 1
ATOM 1501 C CA . ALA A 1 198 ? -6.867 -55.344 -18.047 1 96.31 198 ALA A CA 1
ATOM 1502 C C . ALA A 1 198 ? -5.859 -54.688 -19 1 96.31 198 ALA A C 1
ATOM 1504 O O . ALA A 1 198 ? -5.113 -55.406 -19.688 1 96.31 198 ALA A O 1
ATOM 1505 N N . VAL A 1 199 ? -5.863 -53.438 -18.984 1 97.38 199 VAL A N 1
ATOM 1506 C CA . VAL A 1 199 ? -5.066 -52.688 -19.969 1 97.38 199 VAL A CA 1
ATOM 1507 C C . VAL A 1 199 ? -3.713 -52.344 -19.359 1 97.38 199 VAL A C 1
ATOM 1509 O O . VAL A 1 199 ? -2.822 -51.844 -20.062 1 97.38 199 VAL A O 1
ATOM 1512 N N . SER A 1 200 ? -3.432 -52.625 -18.125 1 96.38 200 SER A N 1
ATOM 1513 C CA . SER A 1 200 ? -2.309 -52.125 -17.344 1 96.38 200 SER A CA 1
ATOM 1514 C C . SER A 1 200 ? -0.98 -52.625 -17.891 1 96.38 200 SER A C 1
ATOM 1516 O O . SER A 1 200 ? 0.003 -51.875 -17.922 1 96.38 200 SER A O 1
ATOM 1518 N N . LEU A 1 201 ? -0.992 -53.844 -18.297 1 95.38 201 LEU A N 1
ATOM 1519 C CA . LEU A 1 201 ? 0.252 -54.406 -18.812 1 95.38 201 LEU A CA 1
ATOM 1520 C C . LEU A 1 201 ? 0.68 -53.719 -20.094 1 95.38 201 LEU A C 1
ATOM 1522 O O . LEU A 1 201 ? 1.853 -53.375 -20.266 1 95.38 201 LEU A O 1
ATOM 1526 N N . ALA A 1 202 ? -0.24 -53.594 -21.016 1 95.81 202 ALA A N 1
ATOM 1527 C CA . ALA A 1 202 ? 0.057 -52.875 -22.25 1 95.81 202 ALA A 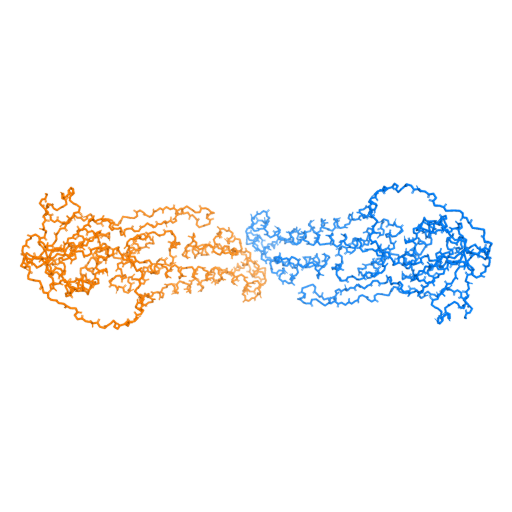CA 1
ATOM 1528 C C . ALA A 1 202 ? 0.5 -51.438 -21.969 1 95.81 202 ALA A C 1
ATOM 1530 O O . ALA A 1 202 ? 1.435 -50.938 -22.594 1 95.81 202 ALA A O 1
ATOM 1531 N N . ALA A 1 203 ? -0.128 -50.844 -21.016 1 95.62 203 ALA A N 1
ATOM 1532 C CA . ALA A 1 203 ? 0.191 -49.469 -20.641 1 95.62 203 ALA A CA 1
ATOM 1533 C C . ALA A 1 203 ? 1.627 -49.344 -20.125 1 95.62 203 ALA A C 1
ATOM 1535 O O . ALA A 1 203 ? 2.361 -48.438 -20.516 1 95.62 203 ALA A O 1
ATOM 1536 N N . LYS A 1 204 ? 2.018 -50.219 -19.281 1 93.62 204 LYS A N 1
ATOM 1537 C CA . LYS A 1 204 ? 3.381 -50.219 -18.75 1 93.62 204 LYS A CA 1
ATOM 1538 C C . LYS A 1 204 ? 4.398 -50.438 -19.875 1 93.62 204 LYS A C 1
ATOM 1540 O O . LYS A 1 204 ? 5.465 -49.844 -19.875 1 93.62 204 LYS A O 1
ATOM 1545 N N . PHE A 1 205 ? 4 -51.281 -20.734 1 93.38 205 PHE A N 1
ATOM 1546 C CA . PHE A 1 205 ? 4.855 -51.562 -21.891 1 93.38 205 PHE A CA 1
ATOM 1547 C C . PHE A 1 205 ? 5.062 -50.312 -22.734 1 93.38 205 PHE A C 1
ATOM 1549 O O . PHE A 1 205 ? 6.195 -49.969 -23.078 1 93.38 205 PHE A O 1
ATOM 1556 N N . TRP A 1 206 ? 4.004 -49.625 -23.062 1 94.44 206 TRP A N 1
ATOM 1557 C CA . TRP A 1 206 ? 4.07 -48.406 -23.875 1 94.44 206 TRP A CA 1
ATOM 1558 C C . TRP A 1 206 ? 4.836 -47.312 -23.141 1 94.44 206 TRP A C 1
ATOM 1560 O O . TRP A 1 206 ? 5.574 -46.562 -23.75 1 94.44 206 TRP A O 1
ATOM 1570 N N . CYS A 1 207 ? 4.66 -47.219 -21.844 1 91.56 207 CYS A N 1
ATOM 1571 C CA . CYS A 1 207 ? 5.367 -46.25 -21.031 1 91.56 207 CYS A CA 1
ATOM 1572 C C . CYS A 1 207 ? 6.871 -46.469 -21.078 1 91.56 207 CYS A C 1
ATOM 1574 O O . CYS A 1 207 ? 7.645 -45.531 -21.25 1 91.56 207 CYS A O 1
ATOM 1576 N N . ALA A 1 208 ? 7.285 -47.656 -20.922 1 88.31 208 ALA A N 1
ATOM 1577 C CA . ALA A 1 208 ? 8.703 -48 -20.953 1 88.31 208 ALA A CA 1
ATOM 1578 C C . ALA A 1 208 ? 9.312 -47.719 -22.312 1 88.31 208 ALA A C 1
ATOM 1580 O O . ALA A 1 208 ? 10.461 -47.281 -22.406 1 88.31 208 ALA A O 1
ATOM 1581 N N . ALA A 1 209 ? 8.539 -47.938 -23.281 1 84.94 209 ALA A N 1
ATOM 1582 C CA . ALA A 1 209 ? 9.016 -47.719 -24.641 1 84.94 209 ALA A CA 1
ATOM 1583 C C . ALA A 1 209 ? 9.18 -46.25 -24.938 1 84.94 209 ALA A C 1
ATOM 1585 O O . ALA A 1 209 ? 10.078 -45.844 -25.703 1 84.94 209 ALA A O 1
ATOM 1586 N N . LYS A 1 210 ? 8.328 -45.406 -24.484 1 82 210 LYS A N 1
ATOM 1587 C CA . LYS A 1 210 ? 8.32 -44 -24.766 1 82 210 LYS A CA 1
ATOM 1588 C C . LYS A 1 210 ? 9.258 -43.25 -23.828 1 82 210 LYS A C 1
ATOM 1590 O O . LYS A 1 210 ? 9.609 -42.094 -24.078 1 82 210 LYS A O 1
ATOM 1595 N N . ASN A 1 211 ? 9.961 -43.906 -23 1 67.62 211 ASN A N 1
ATOM 1596 C CA . ASN A 1 211 ? 10.781 -43.219 -21.984 1 67.62 211 ASN A CA 1
ATOM 1597 C C . ASN A 1 211 ? 10.07 -42 -21.422 1 67.62 211 ASN A C 1
ATOM 1599 O O . ASN A 1 211 ? 10.445 -40.875 -21.719 1 67.62 211 ASN A O 1
ATOM 1603 N N . MET A 1 212 ? 8.953 -42.062 -20.688 1 63.59 212 MET A N 1
ATOM 1604 C CA . MET A 1 212 ? 7.953 -41.156 -20.109 1 63.59 212 MET A CA 1
ATOM 1605 C C . MET A 1 212 ? 8.625 -40.031 -19.297 1 63.59 212 MET A C 1
ATOM 1607 O O . MET A 1 212 ? 8.891 -40.219 -18.109 1 63.59 212 MET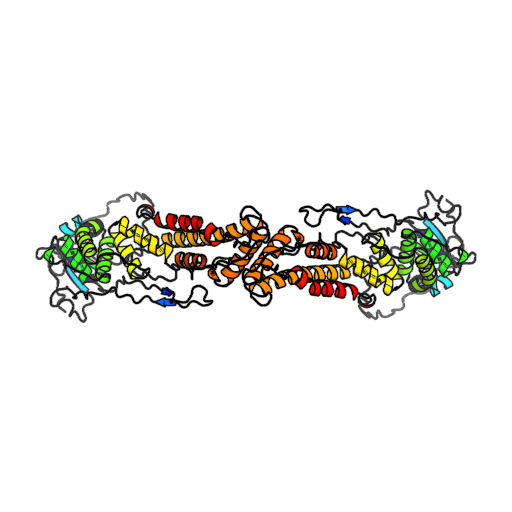 A O 1
ATOM 1611 N N . THR A 1 213 ? 9.281 -38.906 -19.953 1 70.62 213 THR A N 1
ATOM 1612 C CA . THR A 1 213 ? 9.695 -37.906 -18.984 1 70.62 213 THR A CA 1
ATOM 1613 C C . THR A 1 213 ? 9.594 -36.5 -19.562 1 70.62 213 THR A C 1
ATOM 1615 O O . THR A 1 213 ? 10.586 -35.938 -20.031 1 70.62 213 THR A O 1
ATOM 1618 N N . PRO A 1 214 ? 8.125 -36.156 -19.625 1 83.5 214 PRO A N 1
ATOM 1619 C CA . PRO A 1 214 ? 8.141 -34.781 -20.078 1 83.5 214 PRO A CA 1
ATOM 1620 C C . PRO A 1 214 ? 9.039 -33.875 -19.219 1 83.5 214 PRO A C 1
ATOM 1622 O O . PRO A 1 214 ? 9 -33.969 -17.984 1 83.5 214 PRO A O 1
ATOM 1625 N N . ALA A 1 215 ? 9.898 -33.125 -19.859 1 81.56 215 ALA A N 1
ATOM 1626 C CA . ALA A 1 215 ? 10.852 -32.25 -19.172 1 81.56 215 ALA A CA 1
ATOM 1627 C C . ALA A 1 215 ? 10.242 -30.891 -18.875 1 81.56 215 ALA A C 1
ATOM 1629 O O . ALA A 1 215 ? 10.703 -30.172 -18 1 81.56 215 ALA A O 1
ATOM 1630 N N . HIS A 1 216 ? 9.156 -30.641 -19.656 1 91.38 216 HIS A N 1
ATOM 1631 C CA . HIS A 1 216 ? 8.594 -29.297 -19.531 1 91.38 216 HIS A CA 1
ATOM 1632 C C . HIS A 1 216 ? 7.074 -29.344 -19.422 1 91.38 216 HIS A C 1
ATOM 1634 O O . HIS A 1 216 ? 6.441 -30.266 -19.922 1 91.38 216 HIS A O 1
ATOM 1640 N N . TYR A 1 217 ? 6.605 -28.375 -18.766 1 93.88 217 TYR A N 1
ATOM 1641 C CA . TYR A 1 217 ? 5.16 -28.203 -18.672 1 93.88 217 TYR A CA 1
ATOM 1642 C C . TYR A 1 217 ? 4.543 -27.969 -20.047 1 93.88 217 TYR A C 1
ATOM 1644 O O . TYR A 1 217 ? 5.129 -27.266 -20.891 1 93.88 217 TYR A O 1
ATOM 1652 N N . GLY A 1 218 ? 3.369 -28.453 -20.219 1 95.31 218 GLY A N 1
ATOM 1653 C CA . GLY A 1 218 ? 2.629 -28.328 -21.453 1 95.31 218 GLY A CA 1
ATOM 1654 C C . GLY A 1 218 ? 1.597 -29.422 -21.656 1 95.31 218 GLY A C 1
ATOM 1655 O O . GLY A 1 218 ? 1.272 -30.156 -20.719 1 95.31 218 GLY A O 1
ATOM 1656 N N . ARG A 1 219 ? 1.129 -29.516 -22.891 1 96.06 219 ARG A N 1
ATOM 1657 C CA . ARG A 1 219 ? 0.068 -30.484 -23.172 1 96.06 219 ARG A CA 1
ATOM 1658 C C . ARG A 1 219 ? 0.563 -31.906 -22.969 1 96.06 219 ARG A C 1
ATOM 1660 O O . ARG A 1 219 ? -0.182 -32.781 -22.5 1 96.06 219 ARG A O 1
ATOM 1667 N N . GLU A 1 220 ? 1.84 -32.125 -23.375 1 95.69 220 GLU A N 1
ATOM 1668 C CA . GLU A 1 220 ? 2.404 -33.438 -23.172 1 95.69 220 GLU A CA 1
ATOM 1669 C C . GLU A 1 220 ? 2.373 -33.844 -21.703 1 95.69 220 GLU A C 1
ATOM 1671 O O . GLU A 1 220 ? 1.981 -34.969 -21.359 1 95.69 220 GLU A O 1
ATOM 1676 N N . ALA A 1 221 ? 2.758 -32.938 -20.828 1 95.69 221 ALA A N 1
ATOM 1677 C CA . ALA A 1 221 ? 2.775 -33.188 -19.391 1 95.69 221 ALA A CA 1
ATOM 1678 C C . ALA A 1 221 ? 1.37 -33.5 -18.875 1 95.69 221 ALA A C 1
ATOM 1680 O O . ALA A 1 221 ? 1.174 -34.406 -18.078 1 95.69 221 ALA A O 1
ATOM 1681 N N . ILE A 1 222 ? 0.412 -32.781 -19.312 1 96.5 222 ILE A N 1
ATOM 1682 C CA . ILE A 1 222 ? -0.971 -32.938 -18.875 1 96.5 222 ILE A CA 1
ATOM 1683 C C . ILE A 1 222 ? -1.507 -34.281 -19.328 1 96.5 222 ILE A C 1
ATOM 1685 O O . ILE A 1 222 ? -2.199 -34.969 -18.562 1 96.5 222 ILE A O 1
ATOM 1689 N N . MET A 1 223 ? -1.196 -34.625 -20.547 1 96.56 223 MET A N 1
ATOM 1690 C CA . MET A 1 223 ? -1.646 -35.938 -21.062 1 96.56 223 MET A CA 1
ATOM 1691 C C . MET A 1 223 ? -1.03 -37.062 -20.281 1 96.56 223 MET A C 1
ATOM 1693 O O . MET A 1 223 ? -1.729 -38.031 -19.906 1 96.56 223 MET A O 1
ATOM 1697 N N . TRP A 1 224 ? 0.235 -36.969 -20.016 1 95.88 224 TRP A N 1
ATOM 1698 C CA . TRP A 1 224 ? 0.901 -38 -19.219 1 95.88 224 TRP A CA 1
ATOM 1699 C C . TRP A 1 224 ? 0.341 -38.031 -17.812 1 95.88 224 TRP A C 1
ATOM 1701 O O . TRP A 1 224 ? 0.244 -39.125 -17.203 1 95.88 224 TRP A O 1
ATOM 1711 N N . LEU A 1 225 ? 0.049 -36.844 -17.25 1 95.88 225 LEU A N 1
ATOM 1712 C CA . LEU A 1 225 ? -0.581 -36.812 -15.938 1 95.88 225 LEU A CA 1
ATOM 1713 C C . LEU A 1 225 ? -1.886 -37.594 -15.93 1 95.88 225 LEU A C 1
ATOM 1715 O O . LEU A 1 225 ? -2.154 -38.344 -14.984 1 95.88 225 LEU A O 1
ATOM 1719 N N . SER A 1 226 ? -2.668 -37.469 -16.953 1 96.31 226 SER A N 1
ATOM 1720 C CA . SER A 1 226 ? -3.924 -38.219 -17.094 1 96.31 226 SER A CA 1
ATOM 1721 C C . SER A 1 226 ? -3.682 -39.719 -17.141 1 96.31 226 SER A C 1
ATOM 1723 O O . SER A 1 226 ? -4.355 -40.469 -16.453 1 96.31 226 SER A O 1
ATOM 1725 N N . VAL A 1 227 ? -2.709 -40.062 -17.953 1 95.94 227 VAL A N 1
ATOM 1726 C CA . VAL A 1 227 ? -2.383 -41.469 -18.094 1 95.94 227 VAL A CA 1
ATOM 1727 C C . VAL A 1 227 ? -1.918 -42.031 -16.75 1 95.94 227 VAL A C 1
ATOM 1729 O O . VAL A 1 227 ? -2.379 -43.094 -16.328 1 95.94 227 VAL A O 1
ATOM 1732 N N . ALA A 1 228 ? -1.031 -41.344 -16.125 1 94.94 228 ALA A N 1
ATOM 1733 C CA . ALA A 1 228 ? -0.52 -41.75 -14.82 1 94.94 228 ALA A CA 1
ATOM 1734 C C . ALA A 1 228 ? -1.647 -41.875 -13.797 1 94.94 228 ALA A C 1
ATOM 1736 O O . ALA A 1 228 ? -1.637 -42.781 -12.953 1 94.94 228 ALA A O 1
ATOM 1737 N N . TRP A 1 229 ? -2.576 -41 -13.852 1 95.31 229 TRP A N 1
ATOM 1738 C CA . TRP A 1 229 ? -3.734 -41.031 -12.969 1 95.31 229 TRP A CA 1
ATOM 1739 C C . TRP A 1 229 ? -4.602 -42.25 -13.234 1 95.31 229 TRP A C 1
ATOM 1741 O O . TRP A 1 229 ? -4.949 -42.969 -12.305 1 95.31 229 TRP A O 1
ATOM 1751 N N . VAL A 1 230 ? -4.918 -42.469 -14.469 1 95.94 230 VAL A N 1
ATOM 1752 C CA . VAL A 1 230 ? -5.812 -43.562 -14.867 1 95.94 230 VAL A CA 1
ATOM 1753 C C . VAL A 1 230 ? -5.219 -44.906 -14.445 1 95.94 230 VAL A C 1
ATOM 1755 O O . VAL A 1 230 ? -5.926 -45.75 -13.922 1 95.94 230 VAL A O 1
ATOM 1758 N N . PHE A 1 231 ? -3.92 -45.062 -14.625 1 95.81 231 PHE A N 1
ATOM 1759 C CA . PHE A 1 231 ? -3.309 -46.375 -14.375 1 95.81 231 PHE A CA 1
ATOM 1760 C C . PHE A 1 231 ? -2.65 -46.406 -13 1 95.81 231 PHE A C 1
ATOM 1762 O O . PHE A 1 231 ? -1.949 -47.375 -12.664 1 95.81 231 PHE A O 1
ATOM 1769 N N . SER A 1 232 ? -2.719 -45.344 -12.188 1 94.56 232 SER A N 1
ATOM 1770 C CA . SER A 1 232 ? -2.285 -45.25 -10.797 1 94.56 232 SER A CA 1
ATOM 1771 C C . SER A 1 232 ? -0.782 -45.469 -10.672 1 94.56 232 SER A C 1
ATOM 1773 O O . SER A 1 232 ? -0.336 -46.312 -9.883 1 94.56 232 SER A O 1
ATOM 1775 N N . TRP A 1 233 ? -0.057 -44.688 -11.438 1 94 233 TRP A N 1
ATOM 1776 C CA . TRP A 1 233 ? 1.398 -44.688 -11.336 1 94 233 TRP A CA 1
ATOM 1777 C C . TRP A 1 233 ? 1.864 -43.594 -10.391 1 94 233 TRP A C 1
ATOM 1779 O O . TRP A 1 233 ? 2.027 -42.438 -10.797 1 94 233 TRP A O 1
ATOM 1789 N N . PRO A 1 234 ? 2.166 -43.938 -9.164 1 93.81 234 PRO A N 1
ATOM 1790 C CA . PRO A 1 234 ? 2.367 -42.906 -8.141 1 93.81 234 PRO A CA 1
ATOM 1791 C C . PRO A 1 234 ? 3.574 -42.031 -8.422 1 93.81 234 PRO A C 1
ATOM 1793 O O . PRO A 1 234 ? 3.49 -40.812 -8.289 1 93.81 234 PRO A O 1
ATOM 1796 N N . ASN A 1 235 ? 4.734 -42.594 -8.812 1 92.31 235 ASN A N 1
ATOM 1797 C CA . ASN A 1 235 ? 5.945 -41.812 -9.039 1 92.31 235 ASN A CA 1
ATOM 1798 C C . ASN A 1 235 ? 5.793 -40.875 -10.234 1 92.31 235 ASN A C 1
ATOM 1800 O O . ASN A 1 235 ? 6.16 -39.688 -10.156 1 92.31 235 ASN A O 1
ATOM 1804 N N . ALA A 1 236 ? 5.23 -41.406 -11.32 1 92.69 236 ALA A N 1
ATOM 1805 C CA . ALA A 1 236 ? 5.012 -40.594 -12.508 1 92.69 236 ALA A CA 1
ATOM 1806 C C . ALA A 1 236 ? 4.02 -39.469 -12.219 1 92.69 236 ALA A C 1
ATOM 1808 O O . ALA A 1 236 ? 4.223 -38.312 -12.641 1 92.69 236 ALA A O 1
ATOM 1809 N N . PHE A 1 237 ? 3.018 -39.844 -11.469 1 94.44 237 PHE A N 1
ATOM 1810 C CA . PHE A 1 237 ? 1.999 -38.844 -11.125 1 94.44 237 PHE A CA 1
ATOM 1811 C C . PHE A 1 237 ? 2.598 -37.719 -10.305 1 94.44 237 PHE A C 1
ATOM 1813 O O . PHE A 1 237 ? 2.391 -36.531 -10.617 1 94.44 237 PHE A O 1
ATOM 1820 N N . SER A 1 238 ? 3.309 -38.094 -9.289 1 94.12 238 SER A N 1
ATOM 1821 C CA . SER A 1 238 ? 3.904 -37.094 -8.398 1 94.12 238 SER A CA 1
ATOM 1822 C C . SER A 1 238 ? 4.84 -36.156 -9.164 1 94.12 238 SER A C 1
ATOM 1824 O O . SER A 1 238 ? 4.789 -34.938 -8.977 1 94.12 238 SER A O 1
ATOM 1826 N N . ARG A 1 239 ? 5.648 -36.688 -9.945 1 93.44 239 ARG A N 1
ATOM 1827 C CA . ARG A 1 239 ? 6.594 -35.906 -10.719 1 93.44 239 ARG A CA 1
ATOM 1828 C C . ARG A 1 239 ? 5.867 -34.938 -11.641 1 93.44 239 ARG A C 1
ATOM 1830 O O . ARG A 1 239 ? 6.227 -33.75 -11.719 1 93.44 239 ARG A O 1
ATOM 1837 N N . LEU A 1 240 ? 4.844 -35.438 -12.312 1 95.12 240 LEU A N 1
ATOM 1838 C CA . LEU A 1 240 ? 4.098 -34.594 -13.258 1 95.12 240 LEU A CA 1
ATOM 1839 C C . LEU A 1 240 ? 3.268 -33.562 -12.523 1 95.12 240 LEU A C 1
ATOM 1841 O O . LEU A 1 240 ? 3.166 -32.406 -12.977 1 95.12 240 LEU A O 1
ATOM 1845 N N . ALA A 1 241 ? 2.682 -33.969 -11.406 1 95.38 241 ALA A N 1
ATOM 1846 C CA . ALA A 1 241 ? 1.936 -33 -10.586 1 95.38 241 ALA A CA 1
ATOM 1847 C C . ALA A 1 241 ? 2.83 -31.859 -10.125 1 95.38 241 ALA A C 1
ATOM 1849 O O . ALA A 1 241 ? 2.432 -30.703 -10.172 1 95.38 241 ALA A O 1
ATOM 1850 N N . THR A 1 242 ? 4.012 -32.219 -9.703 1 94.94 242 THR A N 1
ATOM 1851 C CA . THR A 1 242 ? 4.984 -31.234 -9.281 1 94.94 242 THR A CA 1
ATOM 1852 C C . THR A 1 242 ? 5.312 -30.281 -10.43 1 94.94 242 THR A C 1
ATOM 1854 O O . THR A 1 242 ? 5.359 -29.062 -10.234 1 94.94 242 THR A O 1
ATOM 1857 N N . LEU A 1 243 ? 5.531 -30.828 -11.586 1 94.94 243 LEU A N 1
ATOM 1858 C CA . LEU A 1 243 ? 5.828 -30.031 -12.766 1 94.94 243 LEU A CA 1
ATOM 1859 C C . LEU A 1 243 ? 4.703 -29.047 -13.055 1 94.94 243 LEU A C 1
ATOM 1861 O O . LEU A 1 243 ? 4.957 -27.875 -13.367 1 94.94 243 LEU A O 1
ATOM 1865 N N . VAL A 1 244 ? 3.465 -29.469 -12.93 1 95.25 244 VAL A N 1
ATOM 1866 C CA . VAL A 1 244 ? 2.303 -28.625 -13.203 1 95.25 244 VAL A CA 1
ATOM 1867 C C . VAL A 1 244 ? 2.213 -27.516 -12.164 1 95.25 244 VAL A C 1
ATOM 1869 O O . VAL A 1 244 ? 1.947 -26.359 -12.508 1 95.25 244 VAL A O 1
ATOM 1872 N N . VAL A 1 245 ? 2.48 -27.797 -10.93 1 95.75 245 VAL A N 1
ATOM 1873 C CA . VAL A 1 245 ? 2.391 -26.797 -9.859 1 95.75 245 VAL A CA 1
ATOM 1874 C C . VAL A 1 245 ? 3.529 -25.797 -9.984 1 95.75 245 VAL A C 1
ATOM 1876 O O . VAL A 1 245 ? 3.322 -24.594 -9.82 1 95.75 245 VAL A O 1
ATOM 1879 N N . GLN A 1 246 ? 4.703 -26.266 -10.336 1 95.06 246 GLN A N 1
ATOM 1880 C CA . GLN A 1 246 ? 5.883 -25.406 -10.359 1 95.06 246 GLN A CA 1
ATOM 1881 C C . GLN A 1 246 ? 5.93 -24.578 -11.641 1 95.06 246 GLN A C 1
ATOM 1883 O O . GLN A 1 246 ? 6.23 -23.391 -11.594 1 95.06 246 GLN A O 1
ATOM 1888 N N . ASP A 1 247 ? 5.566 -25.188 -12.773 1 94 247 ASP A N 1
ATOM 1889 C CA . ASP A 1 247 ? 5.82 -24.531 -14.055 1 94 247 ASP A CA 1
ATOM 1890 C C . ASP A 1 247 ? 4.512 -24.188 -14.758 1 94 247 ASP A C 1
ATOM 1892 O O . ASP A 1 247 ? 4.52 -23.484 -15.781 1 94 247 ASP A O 1
ATOM 1896 N N . GLY A 1 248 ? 3.439 -24.656 -14.227 1 93.69 248 GLY A N 1
ATOM 1897 C CA . GLY A 1 248 ? 2.16 -24.406 -14.867 1 93.69 248 GLY A CA 1
ATOM 1898 C C . GLY A 1 248 ? 1.7 -22.969 -14.742 1 93.69 248 GLY A C 1
ATOM 1899 O O . GLY A 1 248 ? 2.273 -22.188 -13.969 1 93.69 248 GLY A O 1
ATOM 1900 N N . LEU A 1 249 ? 0.718 -22.703 -15.602 1 91.31 249 LEU A N 1
ATOM 1901 C CA . LEU A 1 249 ? 0.024 -21.422 -15.523 1 91.31 249 LEU A CA 1
ATOM 1902 C C . LEU A 1 249 ? -1.398 -21.594 -15.008 1 91.31 249 LEU A C 1
ATOM 1904 O O . LEU A 1 249 ? -1.7 -22.594 -14.344 1 91.31 249 LEU A O 1
ATOM 1908 N N . ALA A 1 250 ? -2.289 -20.703 -15.203 1 91.69 250 ALA A N 1
ATOM 1909 C CA . ALA A 1 250 ? -3.639 -20.766 -14.648 1 91.69 250 ALA A CA 1
ATOM 1910 C C . ALA A 1 250 ? -4.457 -21.859 -15.312 1 91.69 250 ALA A C 1
ATOM 1912 O O . ALA A 1 250 ? -4.293 -22.141 -16.5 1 91.69 250 ALA A O 1
ATOM 1913 N N . LEU A 1 251 ? -5.285 -22.453 -14.547 1 93.19 251 LEU A N 1
ATOM 1914 C CA . LEU A 1 251 ? -6.195 -23.484 -15.031 1 93.19 251 LEU A CA 1
ATOM 1915 C C . LEU A 1 251 ? -7.027 -22.969 -16.203 1 93.19 251 LEU A C 1
ATOM 1917 O O . LEU A 1 251 ? -7.359 -23.734 -17.109 1 93.19 251 LEU A O 1
ATOM 1921 N N . ALA A 1 252 ? -7.32 -21.703 -16.188 1 90.81 252 ALA A N 1
ATOM 1922 C CA . ALA A 1 252 ? -8.125 -21.078 -17.25 1 90.81 252 ALA A CA 1
ATOM 1923 C C . ALA A 1 252 ? -7.438 -21.188 -18.594 1 90.81 252 ALA A C 1
ATOM 1925 O O . ALA A 1 252 ? -8.086 -21.094 -19.641 1 90.81 252 ALA A O 1
ATOM 1926 N N . ASP A 1 253 ? -6.195 -21.484 -18.609 1 89.94 253 ASP A N 1
ATOM 1927 C CA . ASP A 1 253 ? -5.418 -21.547 -19.828 1 89.94 253 ASP A CA 1
ATOM 1928 C C . ASP A 1 253 ? -5.312 -22.984 -20.344 1 89.94 253 ASP A C 1
ATOM 1930 O O . ASP A 1 253 ? -4.535 -23.266 -21.266 1 89.94 253 ASP A O 1
ATOM 1934 N N . ILE A 1 254 ? -6.035 -23.875 -19.75 1 94.44 254 ILE A N 1
ATOM 1935 C CA . ILE A 1 254 ? -6.035 -25.281 -20.141 1 94.44 254 ILE A CA 1
ATOM 1936 C C . ILE A 1 254 ? -7.449 -25.703 -20.531 1 94.44 254 ILE A C 1
ATOM 1938 O O . ILE A 1 254 ? -8.406 -25.453 -19.797 1 94.44 254 ILE A O 1
ATOM 1942 N N . THR A 1 255 ? -7.594 -26.188 -21.641 1 95.44 255 THR A N 1
ATOM 1943 C CA . THR A 1 255 ? -8.82 -26.859 -22.047 1 95.44 255 THR A CA 1
ATOM 1944 C C . THR A 1 255 ? -8.586 -28.359 -22.203 1 95.44 255 THR A C 1
ATOM 1946 O O . THR A 1 255 ? -7.809 -28.797 -23.062 1 95.44 255 THR A O 1
ATOM 1949 N N . THR A 1 256 ? -9.172 -29.172 -21.375 1 93.75 256 THR A N 1
ATOM 1950 C CA . THR A 1 256 ? -8.875 -30.594 -21.312 1 93.75 256 THR A CA 1
ATOM 1951 C C . THR A 1 256 ? -9.859 -31.391 -22.156 1 93.75 256 THR A C 1
ATOM 1953 O O . THR A 1 256 ? -9.617 -32.562 -22.469 1 93.75 256 THR A O 1
ATOM 1956 N N . ASP A 1 257 ? -11 -30.797 -22.562 1 92.12 257 ASP A N 1
ATOM 1957 C CA . ASP A 1 257 ? -12.023 -31.469 -23.359 1 92.12 257 ASP A CA 1
ATOM 1958 C C . ASP A 1 257 ? -12.445 -32.781 -22.703 1 92.12 257 ASP A C 1
ATOM 1960 O O . ASP A 1 257 ? -13.023 -32.781 -21.625 1 92.12 257 ASP A O 1
ATOM 1964 N N . ASP A 1 258 ? -11.977 -34 -23.266 1 93.5 258 ASP A N 1
ATOM 1965 C CA . ASP A 1 258 ? -12.508 -35.281 -22.812 1 93.5 258 ASP A CA 1
ATOM 1966 C C . ASP A 1 258 ? -11.508 -36.031 -21.906 1 93.5 258 ASP A C 1
ATOM 1968 O O . ASP A 1 258 ? -11.742 -37.156 -21.5 1 93.5 258 ASP A O 1
ATOM 1972 N N . LEU A 1 259 ? -10.43 -35.375 -21.547 1 94.75 259 LEU A N 1
ATOM 1973 C CA . LEU A 1 259 ? -9.484 -35.969 -20.609 1 94.75 259 LEU A CA 1
ATOM 1974 C C . LEU A 1 259 ? -10.07 -36 -19.188 1 94.75 259 LEU A C 1
ATOM 1976 O O . LEU A 1 259 ? -10.625 -35 -18.719 1 94.75 259 LEU A O 1
ATOM 1980 N N . PRO A 1 260 ? -9.992 -37.125 -18.562 1 93.56 260 PRO A N 1
ATOM 1981 C CA . PRO A 1 260 ? -10.555 -37.25 -17.203 1 93.56 260 PRO A CA 1
ATOM 1982 C C . PRO A 1 260 ? -9.625 -36.719 -16.125 1 93.56 260 PRO A C 1
ATOM 1984 O O . PRO A 1 260 ? -9.266 -37.438 -15.195 1 93.56 260 PRO A O 1
ATOM 1987 N N . ILE A 1 261 ? -9.234 -35.438 -16.188 1 94.38 261 ILE A N 1
ATOM 1988 C CA . ILE A 1 261 ? -8.242 -34.938 -15.25 1 94.38 261 ILE A CA 1
ATOM 1989 C C . ILE A 1 261 ? -8.68 -33.562 -14.727 1 94.38 261 ILE A C 1
ATOM 1991 O O . ILE A 1 261 ? -7.898 -32.844 -14.102 1 94.38 261 ILE A O 1
ATOM 1995 N N . ALA A 1 262 ? -9.953 -33.188 -14.93 1 92.62 262 ALA A N 1
ATOM 1996 C CA . ALA A 1 262 ? -10.43 -31.844 -14.57 1 92.62 262 ALA A CA 1
ATOM 1997 C C . ALA A 1 262 ? -10.312 -31.609 -13.062 1 92.62 262 ALA A C 1
ATOM 1999 O O . ALA A 1 262 ? -9.789 -30.594 -12.625 1 92.62 262 ALA A O 1
ATOM 2000 N N . THR A 1 263 ? -10.734 -32.562 -12.273 1 93.25 263 THR A N 1
ATOM 2001 C CA . THR A 1 263 ? -10.711 -32.438 -10.82 1 93.25 263 THR A CA 1
ATOM 2002 C C . THR A 1 263 ? -9.273 -32.375 -10.305 1 93.25 263 THR A C 1
ATOM 2004 O O . THR A 1 263 ? -8.969 -31.609 -9.398 1 93.25 263 THR A O 1
ATOM 2007 N N . ILE A 1 264 ? -8.469 -33.188 -10.883 1 95.06 264 ILE A N 1
ATOM 2008 C CA . ILE A 1 264 ? -7.059 -33.188 -10.5 1 95.06 264 ILE A CA 1
ATOM 2009 C C . ILE A 1 264 ? -6.418 -31.844 -10.797 1 95.06 264 ILE A C 1
ATOM 2011 O O . ILE A 1 264 ? -5.703 -31.297 -9.961 1 95.06 264 ILE A O 1
ATOM 2015 N N . LEU A 1 265 ? -6.762 -31.312 -11.93 1 96.12 265 LEU A N 1
ATOM 2016 C CA . LEU A 1 265 ? -6.191 -30.031 -12.328 1 96.12 265 LEU A CA 1
ATOM 2017 C C . LEU A 1 265 ? -6.695 -28.906 -11.43 1 96.12 265 LEU A C 1
ATOM 2019 O O . LEU A 1 265 ? -5.957 -27.969 -11.133 1 96.12 265 LEU A O 1
ATOM 2023 N N . GLU A 1 266 ? -7.918 -29.016 -11.023 1 95.44 266 GLU A N 1
ATOM 2024 C CA . GLU A 1 266 ? -8.461 -28.031 -10.086 1 95.44 266 GLU A CA 1
ATOM 2025 C C . GLU A 1 266 ? -7.703 -28.047 -8.766 1 95.44 266 GLU A C 1
ATOM 2027 O O . GLU A 1 266 ? -7.371 -26.984 -8.219 1 95.44 266 GLU A O 1
ATOM 2032 N N . ASN A 1 267 ? -7.43 -29.25 -8.297 1 94.81 267 ASN A N 1
ATOM 2033 C CA . ASN A 1 267 ? -6.68 -29.391 -7.055 1 94.81 267 ASN A CA 1
ATOM 2034 C C . ASN A 1 267 ? -5.246 -28.906 -7.203 1 94.81 267 ASN A C 1
ATOM 2036 O O . ASN A 1 267 ? -4.719 -28.234 -6.312 1 94.81 267 ASN A O 1
ATOM 2040 N N . LEU A 1 268 ? -4.68 -29.188 -8.273 1 95.88 268 LEU A N 1
ATOM 2041 C CA . LEU A 1 268 ? -3.314 -28.734 -8.523 1 95.88 268 LEU A CA 1
ATOM 2042 C C . LEU A 1 268 ? -3.254 -27.219 -8.672 1 95.88 268 LEU A C 1
ATOM 2044 O O . LEU A 1 268 ? -2.283 -26.594 -8.242 1 95.88 268 LEU A O 1
ATOM 2048 N N . GLU A 1 269 ? -4.293 -26.672 -9.305 1 95.56 269 GLU A N 1
ATOM 2049 C CA . GLU A 1 269 ? -4.391 -25.219 -9.406 1 95.56 269 GLU A CA 1
ATOM 2050 C C . GLU A 1 269 ? -4.449 -24.562 -8.031 1 95.56 269 GLU A C 1
ATOM 2052 O O . GLU A 1 269 ? -3.803 -23.547 -7.789 1 95.56 269 GLU A O 1
ATOM 2057 N N . ALA A 1 270 ? -5.23 -25.125 -7.156 1 94.19 270 ALA A N 1
ATOM 2058 C CA . ALA A 1 270 ? -5.312 -24.609 -5.793 1 94.19 270 ALA A CA 1
ATOM 2059 C C . ALA A 1 270 ? -3.949 -24.641 -5.113 1 94.19 270 ALA A C 1
ATOM 2061 O O . ALA A 1 270 ? -3.562 -23.688 -4.434 1 94.19 270 ALA A O 1
ATOM 2062 N N . LYS A 1 271 ? -3.215 -25.734 -5.32 1 94.12 271 LYS A N 1
ATOM 2063 C CA . LYS A 1 271 ? -1.879 -25.859 -4.746 1 94.12 271 LYS A CA 1
ATOM 2064 C C . LYS A 1 271 ? -0.911 -24.859 -5.367 1 94.12 271 LYS A C 1
ATOM 2066 O O . LYS A 1 271 ? -0.104 -24.25 -4.664 1 94.12 271 LYS A O 1
ATOM 2071 N N . ARG A 1 272 ? -0.946 -24.734 -6.621 1 94.75 272 ARG A N 1
ATOM 2072 C CA . ARG A 1 272 ? -0.113 -23.766 -7.328 1 94.75 272 ARG A CA 1
ATOM 2073 C C . ARG A 1 272 ? -0.334 -22.359 -6.789 1 94.75 272 ARG A C 1
ATOM 2075 O O . ARG A 1 272 ? 0.625 -21.656 -6.449 1 94.75 272 ARG A O 1
ATOM 2082 N N . LYS A 1 273 ? -1.594 -21.938 -6.711 1 93.31 273 LYS A N 1
ATOM 2083 C CA . LYS A 1 273 ? -1.941 -20.609 -6.211 1 93.31 273 LYS A CA 1
ATOM 2084 C C . LYS A 1 273 ? -1.445 -20.406 -4.785 1 93.31 273 LYS A C 1
ATOM 2086 O O . LYS A 1 273 ? -0.876 -19.359 -4.457 1 93.31 273 LYS A O 1
ATOM 2091 N N . SER A 1 274 ? -1.688 -21.406 -3.973 1 92.81 274 SER A N 1
ATOM 2092 C CA . SER A 1 274 ? -1.259 -21.328 -2.58 1 92.81 274 SER A CA 1
ATOM 2093 C C . SER A 1 274 ? 0.256 -21.172 -2.477 1 92.81 274 SER A C 1
ATOM 2095 O O . SER A 1 274 ? 0.758 -20.438 -1.634 1 92.81 274 SER A O 1
ATOM 2097 N N . SER A 1 275 ? 0.982 -21.922 -3.312 1 93.56 275 SER A N 1
ATOM 2098 C CA . SER A 1 275 ? 2.439 -21.859 -3.307 1 93.56 275 SER A CA 1
ATOM 2099 C C . SER A 1 275 ? 2.941 -20.5 -3.754 1 93.56 275 SER A C 1
ATOM 2101 O O . SER A 1 275 ? 3.879 -19.953 -3.172 1 93.56 275 SER A O 1
ATOM 2103 N N . ILE A 1 276 ? 2.363 -19.922 -4.754 1 92.56 276 ILE A N 1
ATOM 2104 C CA . ILE A 1 276 ? 2.738 -18.609 -5.273 1 92.56 276 ILE A CA 1
ATOM 2105 C C . ILE A 1 276 ? 2.488 -17.547 -4.211 1 92.56 276 ILE A C 1
ATOM 2107 O O . ILE A 1 276 ? 3.357 -16.703 -3.943 1 92.56 276 ILE A O 1
ATOM 2111 N N . VAL A 1 277 ? 1.324 -17.609 -3.605 1 90.81 277 VAL A N 1
ATOM 2112 C CA . VAL A 1 277 ? 0.957 -16.641 -2.568 1 90.81 277 VAL A CA 1
ATOM 2113 C C . VAL A 1 277 ? 1.933 -16.75 -1.399 1 90.81 277 VAL A C 1
ATOM 2115 O O . VAL A 1 277 ? 2.395 -15.734 -0.875 1 90.81 277 VAL A O 1
ATOM 2118 N N . ARG A 1 278 ? 2.221 -17.938 -0.993 1 91.38 278 ARG A N 1
ATOM 2119 C CA . ARG A 1 278 ? 3.162 -18.156 0.101 1 91.38 278 ARG A CA 1
ATOM 2120 C C . ARG A 1 278 ? 4.531 -17.562 -0.228 1 91.38 278 ARG A C 1
ATOM 2122 O O . ARG A 1 278 ? 5.16 -16.938 0.623 1 91.38 278 ARG A O 1
ATOM 2129 N N . PHE A 1 279 ? 4.957 -17.781 -1.412 1 93.38 279 PHE A N 1
ATOM 2130 C CA . PHE A 1 279 ? 6.258 -17.281 -1.855 1 93.38 279 PHE A CA 1
ATOM 2131 C C . PHE A 1 279 ? 6.297 -15.766 -1.838 1 93.38 279 PHE A C 1
ATOM 2133 O O . PHE A 1 279 ? 7.227 -15.164 -1.293 1 93.38 279 PHE A O 1
ATOM 2140 N N . ILE A 1 280 ? 5.352 -15.125 -2.426 1 90.75 280 ILE A N 1
ATOM 2141 C CA . ILE A 1 280 ? 5.285 -13.672 -2.506 1 90.75 280 ILE A CA 1
ATOM 2142 C C . ILE A 1 280 ? 5.164 -13.086 -1.103 1 90.75 280 ILE A C 1
ATOM 2144 O O . ILE A 1 280 ? 5.805 -12.078 -0.786 1 90.75 280 ILE A O 1
ATOM 2148 N N . ASN A 1 281 ? 4.348 -13.703 -0.239 1 90.06 281 ASN A N 1
ATOM 2149 C CA . ASN A 1 281 ? 4.211 -13.266 1.145 1 90.06 281 ASN A CA 1
ATOM 2150 C C . ASN A 1 281 ? 5.531 -13.375 1.901 1 90.06 281 ASN A C 1
ATOM 2152 O O . ASN A 1 281 ? 5.828 -12.547 2.766 1 90.06 281 ASN A O 1
ATOM 2156 N N . ALA A 1 282 ? 6.23 -14.445 1.625 1 91.5 282 ALA A N 1
ATOM 2157 C CA . ALA A 1 282 ? 7.531 -14.617 2.27 1 91.5 282 ALA A CA 1
ATOM 2158 C C . ALA A 1 282 ? 8.484 -13.492 1.891 1 91.5 282 ALA A C 1
ATOM 2160 O O . ALA A 1 282 ? 9.273 -13.031 2.723 1 91.5 282 ALA A O 1
ATOM 2161 N N . LEU A 1 283 ? 8.469 -13.125 0.648 1 90.81 283 LEU A N 1
ATOM 2162 C CA . LEU A 1 283 ? 9.281 -12 0.198 1 90.81 283 LEU A CA 1
ATOM 2163 C C . LEU A 1 283 ? 8.883 -10.719 0.923 1 90.81 283 LEU A C 1
ATOM 2165 O O . LEU A 1 283 ? 9.75 -9.961 1.377 1 90.81 283 LEU A O 1
ATOM 2169 N N . ALA A 1 284 ? 7.602 -10.477 1.03 1 90.69 284 ALA A N 1
ATOM 2170 C CA . ALA A 1 284 ? 7.086 -9.328 1.763 1 90.69 284 ALA A CA 1
ATOM 2171 C C . ALA A 1 284 ? 7.492 -9.383 3.232 1 90.69 284 ALA A C 1
ATOM 2173 O O . ALA A 1 284 ? 7.836 -8.359 3.826 1 90.69 284 ALA A O 1
ATOM 2174 N N . GLU A 1 285 ? 7.43 -10.531 3.785 1 92.88 285 GLU A N 1
ATOM 2175 C CA . GLU A 1 285 ? 7.824 -10.719 5.176 1 92.88 285 GLU A CA 1
ATOM 2176 C C . GLU A 1 285 ? 9.312 -10.422 5.375 1 92.88 285 GLU A C 1
ATOM 2178 O O . GLU A 1 285 ? 9.703 -9.883 6.406 1 92.88 285 GLU A O 1
ATOM 2183 N N . LEU A 1 286 ? 10.078 -10.867 4.461 1 93.44 286 LEU A N 1
ATOM 2184 C CA . LEU A 1 286 ? 11.5 -10.555 4.512 1 93.44 286 LEU A CA 1
ATOM 2185 C C . LEU A 1 286 ? 11.727 -9.047 4.582 1 93.44 286 LEU A C 1
ATOM 2187 O O . LEU A 1 286 ? 12.5 -8.57 5.41 1 93.44 286 LEU A O 1
ATOM 2191 N N . GLU A 1 287 ? 11.094 -8.305 3.746 1 92.94 287 GLU A N 1
ATOM 2192 C CA . GLU A 1 287 ? 11.172 -6.848 3.762 1 92.94 287 GLU A CA 1
ATOM 2193 C C . GLU A 1 287 ? 10.773 -6.285 5.121 1 92.94 287 GLU A C 1
ATOM 2195 O O . GLU A 1 287 ? 11.43 -5.383 5.645 1 92.94 287 GLU A O 1
ATOM 2200 N N . GLN A 1 288 ? 9.734 -6.836 5.676 1 93.81 288 GLN A N 1
ATOM 2201 C CA . GLN A 1 288 ? 9.234 -6.391 6.973 1 93.81 288 GLN A CA 1
ATOM 2202 C C . GLN A 1 288 ? 10.25 -6.688 8.078 1 93.81 288 GLN A C 1
ATOM 2204 O O . GLN A 1 288 ? 10.484 -5.852 8.953 1 93.81 288 GLN A O 1
ATOM 2209 N N . LYS A 1 289 ? 10.773 -7.863 8.055 1 95.31 289 LYS A N 1
ATOM 2210 C CA . LYS A 1 289 ? 11.766 -8.25 9.055 1 95.31 289 LYS A CA 1
ATOM 2211 C C . LYS A 1 289 ? 12.992 -7.344 8.984 1 95.31 289 LYS A C 1
ATOM 2213 O O . LYS A 1 289 ? 13.555 -6.973 10.023 1 95.31 289 LYS A O 1
ATOM 2218 N N . LEU A 1 290 ? 13.43 -7 7.793 1 95.5 290 LEU A N 1
ATOM 2219 C CA . LEU A 1 290 ? 14.539 -6.066 7.621 1 95.5 290 LEU A CA 1
ATOM 2220 C C . LEU A 1 290 ? 14.164 -4.684 8.148 1 95.5 290 LEU A C 1
ATOM 2222 O O . LEU A 1 290 ? 14.961 -4.047 8.844 1 95.5 290 LEU A O 1
ATOM 2226 N N . THR A 1 291 ? 12.961 -4.234 7.836 1 94.69 291 THR A N 1
ATOM 2227 C CA . THR A 1 291 ? 12.484 -2.916 8.234 1 94.69 291 THR A CA 1
ATOM 2228 C C . THR A 1 291 ? 12.383 -2.809 9.75 1 94.69 291 THR A C 1
ATOM 2230 O O . THR A 1 291 ? 12.711 -1.769 10.328 1 94.69 291 THR A O 1
ATOM 2233 N N . HIS A 1 292 ? 12.055 -3.871 10.438 1 94.06 292 HIS A N 1
ATOM 2234 C CA . HIS A 1 292 ? 11.828 -3.848 11.875 1 94.06 292 HIS A CA 1
ATOM 2235 C C . HIS A 1 292 ? 13.07 -4.305 12.641 1 94.06 292 HIS A C 1
ATOM 2237 O O . HIS A 1 292 ? 13.039 -4.43 13.867 1 94.06 292 HIS A O 1
ATOM 2243 N N . GLY A 1 293 ? 14.094 -4.605 11.961 1 94.38 293 GLY A N 1
ATOM 2244 C CA . GLY A 1 293 ? 15.375 -4.867 12.586 1 94.38 293 GLY A CA 1
ATOM 2245 C C . GLY A 1 293 ? 15.523 -6.297 13.07 1 94.38 293 GLY A C 1
ATOM 2246 O O . GLY A 1 293 ? 16.359 -6.582 13.93 1 94.38 293 GLY A O 1
ATOM 2247 N N . LYS A 1 294 ? 14.734 -7.203 12.641 1 95.19 294 LYS A N 1
ATOM 2248 C CA . LYS A 1 294 ? 14.812 -8.609 13.008 1 95.19 294 LYS A CA 1
ATOM 2249 C C . LYS A 1 294 ? 15.883 -9.336 12.188 1 95.19 294 LYS A C 1
ATOM 2251 O O . LYS A 1 294 ? 16.328 -10.422 12.562 1 95.19 294 LYS A O 1
ATOM 2256 N N . LEU A 1 295 ? 16.266 -8.812 11 1 94.12 295 LEU A N 1
ATOM 2257 C CA . LEU A 1 295 ? 17.328 -9.305 10.133 1 94.12 295 LEU A CA 1
ATOM 2258 C C . LEU A 1 295 ? 18.312 -8.188 9.797 1 94.12 295 LEU A C 1
ATOM 2260 O O . LEU A 1 295 ? 18 -7.008 9.953 1 94.12 295 LEU A O 1
ATOM 2264 N N . GLY A 1 296 ? 19.5 -8.594 9.375 1 93 296 GLY A N 1
ATOM 2265 C CA . GLY A 1 296 ? 20.516 -7.617 9.016 1 93 296 GLY A CA 1
ATOM 2266 C C . GLY A 1 296 ? 21.516 -7.367 10.125 1 93 296 GLY A C 1
ATOM 2267 O O . GLY A 1 296 ? 21.266 -7.715 11.281 1 93 296 GLY A O 1
ATOM 2268 N N . CYS A 1 297 ? 22.594 -6.75 9.844 1 92.94 297 CYS A N 1
ATOM 2269 C CA . CYS A 1 297 ? 23.688 -6.512 10.781 1 92.94 297 CYS A CA 1
ATOM 2270 C C . CYS A 1 297 ? 23.5 -5.184 11.508 1 92.94 297 CYS A C 1
ATOM 2272 O O . CYS A 1 297 ? 23.641 -5.117 12.734 1 92.94 297 CYS A O 1
ATOM 2274 N N . ASN A 1 298 ? 23.328 -4.125 10.836 1 93.62 298 ASN A N 1
ATOM 2275 C CA . ASN A 1 298 ? 23.141 -2.762 11.312 1 93.62 298 ASN A CA 1
ATOM 2276 C C . ASN A 1 298 ? 22.25 -1.957 10.383 1 93.62 298 ASN A C 1
ATOM 2278 O O . ASN A 1 298 ? 21.703 -2.498 9.422 1 93.62 298 ASN A O 1
ATOM 2282 N N . GLU A 1 299 ? 22.031 -0.754 10.617 1 94.25 299 GLU A N 1
ATOM 2283 C CA . GLU A 1 299 ? 21.094 0.08 9.859 1 94.25 299 GLU A CA 1
ATOM 2284 C C . GLU A 1 299 ? 21.562 0.248 8.414 1 94.25 299 GLU A C 1
ATOM 2286 O O . GLU A 1 299 ? 20.734 0.291 7.496 1 94.25 299 GLU A O 1
ATOM 2291 N N . LYS A 1 300 ? 22.938 0.345 8.219 1 94.19 300 LYS A N 1
ATOM 2292 C CA . LYS A 1 300 ? 23.484 0.492 6.871 1 94.19 300 LYS A CA 1
ATOM 2293 C C . LYS A 1 300 ? 23.188 -0.742 6.023 1 94.19 300 LYS A C 1
ATOM 2295 O O . LYS A 1 300 ? 22.734 -0.624 4.879 1 94.19 300 LYS A O 1
ATOM 2300 N N . CYS A 1 301 ? 23.453 -1.856 6.668 1 95.38 301 CYS A N 1
ATOM 2301 C CA . CYS A 1 301 ? 23.203 -3.135 6.008 1 95.38 301 CYS A CA 1
ATOM 2302 C C . CYS A 1 301 ? 21.734 -3.287 5.648 1 95.38 301 CYS A C 1
ATOM 2304 O O . CYS A 1 301 ? 21.391 -3.621 4.512 1 95.38 301 CYS A O 1
ATOM 2306 N N . ARG A 1 302 ? 20.828 -3.01 6.625 1 96.19 302 ARG A N 1
ATOM 2307 C CA . ARG A 1 302 ? 19.391 -3.139 6.398 1 96.19 302 ARG A CA 1
ATOM 2308 C C . ARG A 1 302 ? 18.922 -2.17 5.32 1 96.19 302 ARG A C 1
ATOM 2310 O O . ARG A 1 302 ? 18.078 -2.521 4.484 1 96.19 302 ARG A O 1
ATOM 2317 N N . SER A 1 303 ? 19.453 -0.93 5.348 1 96.12 303 SER A N 1
ATOM 2318 C CA . SER A 1 303 ? 19.094 0.056 4.336 1 96.12 303 SER A CA 1
ATOM 2319 C C . SER A 1 303 ? 19.438 -0.437 2.934 1 96.12 303 SER A C 1
ATOM 2321 O O . SER A 1 303 ? 18.609 -0.397 2.029 1 96.12 303 SER A O 1
ATOM 2323 N N . MET A 1 304 ? 20.672 -0.979 2.799 1 95.81 304 MET A N 1
ATOM 2324 C CA . MET A 1 304 ? 21.125 -1.465 1.498 1 95.81 304 MET A CA 1
ATOM 2325 C C . MET A 1 304 ? 20.266 -2.637 1.028 1 95.81 304 MET A C 1
ATOM 2327 O O . MET A 1 304 ? 19.875 -2.695 -0.138 1 95.81 304 MET A O 1
ATOM 2331 N N . MET A 1 305 ? 19.969 -3.51 1.941 1 95.81 305 MET A N 1
ATOM 2332 C CA . MET A 1 305 ? 19.203 -4.703 1.581 1 95.81 305 MET A CA 1
ATOM 2333 C C . MET A 1 305 ? 17.766 -4.34 1.197 1 95.81 305 MET A C 1
ATOM 2335 O O . MET A 1 305 ? 17.25 -4.82 0.187 1 95.81 305 MET A O 1
ATOM 2339 N N . ILE A 1 306 ? 17.109 -3.49 1.949 1 95.94 306 ILE A N 1
ATOM 2340 C CA . ILE A 1 306 ? 15.734 -3.07 1.68 1 95.94 306 ILE A CA 1
ATOM 2341 C C . ILE A 1 306 ? 15.672 -2.359 0.33 1 95.94 306 ILE A C 1
ATOM 2343 O O . ILE A 1 306 ? 14.836 -2.695 -0.515 1 95.94 306 ILE A O 1
ATOM 2347 N N . GLY A 1 307 ? 16.531 -1.391 0.159 1 96.12 307 GLY A N 1
ATOM 2348 C CA . GLY A 1 307 ? 16.547 -0.649 -1.092 1 96.12 307 GLY A CA 1
ATOM 2349 C C . GLY A 1 307 ? 16.812 -1.527 -2.303 1 96.12 307 GLY A C 1
ATOM 2350 O O . GLY A 1 307 ? 16.141 -1.388 -3.33 1 96.12 307 GLY A O 1
ATOM 2351 N N . SER A 1 308 ? 17.797 -2.416 -2.168 1 95.19 308 SER A N 1
ATOM 2352 C CA . SER A 1 308 ? 18.109 -3.33 -3.262 1 95.19 308 SER A CA 1
ATOM 2353 C C . SER A 1 308 ? 16.906 -4.211 -3.605 1 95.19 308 SER A C 1
ATOM 2355 O O . SER A 1 308 ? 16.625 -4.445 -4.781 1 95.19 308 SER A O 1
ATOM 2357 N N . LEU A 1 309 ? 16.266 -4.695 -2.598 1 93.62 309 LEU A N 1
ATOM 2358 C CA . LEU A 1 309 ? 15.094 -5.543 -2.807 1 93.62 309 LEU A CA 1
ATOM 2359 C C . LEU A 1 309 ? 14.008 -4.785 -3.559 1 93.62 309 LEU A C 1
ATOM 2361 O O . LEU A 1 309 ? 13.422 -5.309 -4.512 1 93.62 309 LEU A O 1
ATOM 2365 N N . ILE A 1 310 ? 13.766 -3.598 -3.148 1 93.5 310 ILE A N 1
ATOM 2366 C CA . ILE A 1 310 ? 12.719 -2.781 -3.758 1 93.5 310 ILE A CA 1
ATOM 2367 C C . ILE A 1 310 ? 13.07 -2.51 -5.223 1 93.5 310 ILE A C 1
ATOM 2369 O O . ILE A 1 310 ? 12.211 -2.645 -6.102 1 93.5 310 ILE A O 1
ATOM 2373 N N . LEU A 1 311 ? 14.281 -2.189 -5.492 1 94.56 311 LEU A N 1
ATOM 2374 C CA . LEU A 1 311 ? 14.703 -1.891 -6.855 1 94.56 311 LEU A CA 1
ATOM 2375 C C . LEU A 1 311 ? 14.625 -3.137 -7.734 1 94.56 311 LEU A C 1
ATOM 2377 O O . LEU A 1 311 ? 14.164 -3.072 -8.875 1 94.56 311 LEU A O 1
ATOM 2381 N N . GLU A 1 312 ? 15.07 -4.242 -7.219 1 92.75 312 GLU A N 1
ATOM 2382 C CA . GLU A 1 312 ? 15.047 -5.484 -7.98 1 92.75 312 GLU A CA 1
ATOM 2383 C C . GLU A 1 312 ? 13.609 -5.926 -8.266 1 92.75 312 GLU A C 1
ATOM 2385 O O . GLU A 1 312 ? 13.312 -6.41 -9.359 1 92.75 312 GLU A O 1
ATOM 2390 N N . LYS A 1 313 ? 12.75 -5.777 -7.301 1 90.81 313 LYS A N 1
ATOM 2391 C CA . LYS A 1 313 ? 11.344 -6.141 -7.484 1 90.81 313 LYS A CA 1
ATOM 2392 C C . LYS A 1 313 ? 10.703 -5.324 -8.602 1 90.81 313 LYS A C 1
ATOM 2394 O O . LYS A 1 313 ? 9.789 -5.797 -9.281 1 90.81 313 LYS A O 1
ATOM 2399 N N . GLN A 1 314 ? 11.234 -4.109 -8.812 1 89.38 314 GLN A N 1
ATOM 2400 C CA . GLN A 1 314 ? 10.68 -3.244 -9.844 1 89.38 314 GLN A CA 1
ATOM 2401 C C . GLN A 1 314 ? 10.906 -3.828 -11.234 1 89.38 314 GLN A C 1
ATOM 2403 O O . GLN A 1 314 ? 10.141 -3.566 -12.156 1 89.38 314 GLN A O 1
ATOM 2408 N N . LYS A 1 315 ? 11.891 -4.621 -11.336 1 87.38 315 LYS A N 1
ATOM 2409 C CA . LYS A 1 315 ? 12.219 -5.238 -12.617 1 87.38 315 LYS A CA 1
ATOM 2410 C C . LYS A 1 315 ? 11.234 -6.359 -12.953 1 87.38 315 LYS A C 1
ATOM 2412 O O . LYS A 1 315 ? 11.117 -6.77 -14.109 1 87.38 315 LYS A O 1
ATOM 2417 N N . TYR A 1 316 ? 10.562 -6.852 -11.891 1 85 316 TYR A N 1
ATOM 2418 C CA . TYR A 1 316 ? 9.641 -7.969 -12.047 1 85 316 TYR A CA 1
ATOM 2419 C C . TYR A 1 316 ? 8.273 -7.629 -11.477 1 85 316 TYR A C 1
ATOM 2421 O O . TYR A 1 316 ? 7.965 -7.973 -10.328 1 85 316 TYR A O 1
ATOM 2429 N N . PRO A 1 317 ? 7.438 -7.074 -12.297 1 78.06 317 PRO A N 1
ATOM 2430 C CA . PRO A 1 317 ? 6.145 -6.594 -11.797 1 78.06 317 PRO A CA 1
ATOM 2431 C C . PRO A 1 317 ? 5.32 -7.695 -11.141 1 78.06 317 PRO A C 1
ATOM 2433 O O . PRO A 1 317 ? 4.496 -7.414 -10.266 1 78.06 317 PRO A O 1
ATOM 2436 N N . ASP A 1 318 ? 5.594 -8.883 -11.453 1 77.69 318 ASP A N 1
ATOM 2437 C CA . ASP A 1 318 ? 4.84 -10.008 -10.914 1 77.69 318 ASP A CA 1
ATOM 2438 C C . ASP A 1 318 ? 5.164 -10.227 -9.438 1 77.69 318 ASP A C 1
ATOM 2440 O O . ASP A 1 318 ? 4.43 -10.922 -8.734 1 77.69 318 ASP A O 1
ATOM 2444 N N . LEU A 1 319 ? 6.23 -9.68 -9.031 1 80.44 319 LEU A N 1
ATOM 2445 C CA . LEU A 1 319 ? 6.656 -9.859 -7.648 1 80.44 319 LEU A CA 1
ATOM 2446 C C . LEU A 1 319 ? 6.074 -8.773 -6.75 1 80.44 319 LEU A C 1
ATOM 2448 O O . LEU A 1 319 ? 6.168 -8.859 -5.523 1 80.44 319 LEU A O 1
ATOM 2452 N N . ILE A 1 320 ? 5.547 -7.777 -7.367 1 73.5 320 ILE A N 1
ATOM 2453 C CA . ILE A 1 320 ? 5.043 -6.637 -6.602 1 73.5 320 ILE A CA 1
ATOM 2454 C C . ILE A 1 320 ? 3.633 -6.934 -6.102 1 73.5 320 ILE A C 1
ATOM 2456 O O . ILE A 1 320 ? 2.744 -7.266 -6.887 1 73.5 320 ILE A O 1
ATOM 2460 N N . LEU A 1 321 ? 3.529 -7.051 -4.781 1 65.5 321 LEU A N 1
ATOM 2461 C CA . LEU A 1 321 ? 2.254 -7.332 -4.129 1 65.5 321 LEU A CA 1
ATOM 2462 C C . LEU A 1 321 ? 1.264 -6.195 -4.367 1 65.5 321 LEU A C 1
ATOM 2464 O O . LEU A 1 321 ? 1.559 -5.035 -4.062 1 65.5 321 LEU A O 1
ATOM 2468 N N . LYS A 1 322 ? 0.38 -6.441 -5.211 1 63.62 322 LYS A N 1
ATOM 2469 C CA . LYS A 1 322 ? -0.775 -5.559 -5.34 1 63.62 322 LYS A CA 1
ATOM 2470 C C . LYS A 1 322 ? -1.934 -6.039 -4.469 1 63.62 322 LYS A C 1
ATOM 2472 O O . LYS A 1 322 ? -1.814 -7.043 -3.768 1 63.62 322 LYS A O 1
ATOM 2477 N N . LYS A 1 323 ? -3.006 -5.41 -4.336 1 62.53 323 LYS A N 1
ATOM 2478 C CA . LYS A 1 323 ? -4.18 -5.793 -3.557 1 62.53 323 LYS A CA 1
ATOM 2479 C C . LYS A 1 323 ? -4.531 -7.258 -3.775 1 62.53 323 LYS A C 1
ATOM 2481 O O . LYS A 1 323 ? -4.828 -7.98 -2.822 1 62.53 323 LYS A O 1
ATOM 2486 N N . GLU A 1 324 ? -4.363 -7.652 -5 1 67.5 324 GLU A N 1
ATOM 2487 C CA . GLU A 1 324 ? -4.621 -9.055 -5.316 1 67.5 324 GLU A CA 1
ATOM 2488 C C . GLU A 1 324 ? -3.512 -9.633 -6.191 1 67.5 324 GLU A C 1
ATOM 2490 O O . GLU A 1 324 ? -3.064 -8.992 -7.145 1 67.5 324 GLU A O 1
ATOM 2495 N N . ILE A 1 325 ? -2.914 -10.68 -5.645 1 71.44 325 ILE A N 1
ATOM 2496 C CA . ILE A 1 325 ? -1.873 -11.367 -6.406 1 71.44 325 ILE A CA 1
ATOM 2497 C C . ILE A 1 325 ? -2.486 -12.031 -7.637 1 71.44 325 ILE A C 1
ATOM 2499 O O . ILE A 1 325 ? -3.406 -12.844 -7.52 1 71.44 325 ILE A O 1
ATOM 2503 N N . ASP A 1 326 ? -2.186 -11.531 -8.75 1 76.81 326 ASP A N 1
ATOM 2504 C CA . ASP A 1 326 ? -2.613 -12.148 -10 1 76.81 326 ASP A CA 1
ATOM 2505 C C . ASP A 1 326 ? -1.761 -13.367 -10.336 1 76.81 326 ASP A C 1
ATOM 2507 O O . ASP A 1 326 ? -0.656 -13.234 -10.867 1 76.81 326 ASP A O 1
ATOM 2511 N N . CYS A 1 327 ? -2.244 -14.539 -10.023 1 81.75 327 CYS A N 1
ATOM 2512 C CA . CYS A 1 327 ? -1.507 -15.789 -10.203 1 81.75 327 CYS A CA 1
ATOM 2513 C C . CYS A 1 327 ? -1.647 -16.297 -11.633 1 81.75 327 CYS A C 1
ATOM 2515 O O . CYS A 1 327 ? -1.008 -17.281 -12.008 1 81.75 327 CYS A O 1
ATOM 2517 N N . ARG A 1 328 ? -2.441 -15.734 -12.594 1 80.25 328 ARG A N 1
ATOM 2518 C CA . ARG A 1 328 ? -2.812 -16.266 -13.891 1 80.25 328 ARG A CA 1
ATOM 2519 C C . ARG A 1 328 ? -1.615 -16.297 -14.836 1 80.25 328 ARG A C 1
ATOM 2521 O O . ARG A 1 328 ? -1.498 -17.188 -15.68 1 80.25 328 ARG A O 1
ATOM 2528 N N . ARG A 1 329 ? -0.789 -15.305 -14.578 1 78.25 329 ARG A N 1
ATOM 2529 C CA . ARG A 1 329 ? 0.196 -15.141 -15.641 1 78.25 329 ARG A CA 1
ATOM 2530 C C . ARG A 1 329 ? 1.6 -15.477 -15.148 1 78.25 329 ARG A C 1
ATOM 2532 O O . ARG A 1 329 ? 2.588 -15.195 -15.828 1 78.25 329 ARG A O 1
ATOM 2539 N N . VAL A 1 330 ? 1.6 -16.141 -14.055 1 87 330 VAL A N 1
ATOM 2540 C CA . VAL A 1 330 ? 2.934 -16.375 -13.508 1 87 330 VAL A CA 1
ATOM 2541 C C . VAL A 1 330 ? 3.053 -17.812 -13.016 1 87 330 VAL A C 1
ATOM 2543 O O . VAL A 1 330 ? 2.068 -18.406 -12.57 1 87 330 VAL A O 1
ATOM 2546 N N . SER A 1 331 ? 4.176 -18.375 -13.18 1 91.5 331 SER A N 1
ATOM 2547 C CA . SER A 1 331 ? 4.492 -19.688 -12.609 1 91.5 331 SER A CA 1
ATOM 2548 C C . SER A 1 331 ? 5.383 -19.547 -11.383 1 91.5 331 SER A C 1
ATOM 2550 O O . SER A 1 331 ? 6.082 -18.547 -11.219 1 91.5 331 SER A O 1
ATOM 2552 N N . LEU A 1 332 ? 5.336 -20.484 -10.523 1 93 332 LEU A N 1
ATOM 2553 C CA . LEU A 1 332 ? 6.172 -20.484 -9.328 1 93 332 LEU A CA 1
ATOM 2554 C C . LEU A 1 332 ? 7.652 -20.484 -9.695 1 93 332 LEU A C 1
ATOM 2556 O O . LEU A 1 332 ? 8.438 -19.719 -9.141 1 93 332 LEU A O 1
ATOM 2560 N N . SER A 1 333 ? 8.055 -21.328 -10.656 1 92.25 333 SER A N 1
ATOM 2561 C CA . SER A 1 333 ? 9.438 -21.391 -11.109 1 92.25 333 SER A CA 1
ATOM 2562 C C . SER A 1 333 ? 9.898 -20.062 -11.688 1 92.25 333 SER A C 1
ATOM 2564 O O . SER A 1 333 ? 11.055 -19.672 -11.516 1 92.25 333 SER A O 1
ATOM 2566 N N . GLY A 1 334 ? 9 -19.438 -12.422 1 89.81 334 GLY A N 1
ATOM 2567 C CA . GLY A 1 334 ? 9.328 -18.125 -12.953 1 89.81 334 GLY A CA 1
ATOM 2568 C C . GLY A 1 334 ? 9.633 -17.109 -11.883 1 89.81 334 GLY A C 1
ATOM 2569 O O . GLY A 1 334 ? 10.586 -16.328 -12.016 1 89.81 334 GLY A O 1
ATOM 2570 N N . LEU A 1 335 ? 8.875 -17.078 -10.852 1 91.06 335 LEU A N 1
ATOM 2571 C CA . LEU A 1 335 ? 9.086 -16.156 -9.742 1 91.06 335 LEU A CA 1
ATOM 2572 C C . LEU A 1 335 ? 10.391 -16.453 -9.023 1 91.06 335 LEU A C 1
ATOM 2574 O O . LEU A 1 335 ? 11.141 -15.531 -8.68 1 91.06 335 LEU A O 1
ATOM 2578 N N . ILE A 1 336 ? 10.633 -17.734 -8.805 1 93.06 336 ILE A N 1
ATOM 2579 C CA . ILE A 1 336 ? 11.859 -18.156 -8.133 1 93.06 336 ILE A CA 1
ATOM 2580 C C . ILE A 1 336 ? 13.07 -17.75 -8.961 1 93.06 336 ILE A C 1
ATOM 2582 O O . ILE A 1 336 ? 14.055 -17.25 -8.422 1 93.06 336 ILE A O 1
ATOM 2586 N N . THR A 1 337 ? 12.961 -17.953 -10.234 1 91.69 337 THR A N 1
ATOM 2587 C CA . THR A 1 337 ? 14.039 -17.562 -11.133 1 91.69 337 THR A CA 1
ATOM 2588 C C . THR A 1 337 ? 14.281 -16.062 -11.062 1 91.69 337 THR A C 1
ATOM 2590 O O . THR A 1 337 ? 15.43 -15.609 -11.055 1 91.69 337 THR A O 1
ATOM 2593 N N . ALA A 1 338 ? 13.227 -15.312 -11.055 1 90.31 338 ALA A N 1
ATOM 2594 C CA . ALA A 1 338 ? 13.328 -13.859 -10.953 1 90.31 338 ALA A CA 1
ATOM 2595 C C . ALA A 1 338 ? 14.078 -13.445 -9.688 1 90.31 338 ALA A C 1
ATOM 2597 O O . ALA A 1 338 ? 14.992 -12.625 -9.742 1 90.31 338 ALA A O 1
ATOM 2598 N N . VAL A 1 339 ? 13.727 -14.016 -8.523 1 92.88 339 VAL A N 1
ATOM 2599 C CA . VAL A 1 339 ? 14.344 -13.672 -7.246 1 92.88 339 VAL A CA 1
ATOM 2600 C C . VAL A 1 339 ? 15.812 -14.086 -7.246 1 92.88 339 VAL A C 1
ATOM 2602 O O . VAL A 1 339 ? 16.672 -13.352 -6.762 1 92.88 339 VAL A O 1
ATOM 2605 N N . ASN A 1 340 ? 16.094 -15.227 -7.863 1 92 340 ASN A N 1
ATOM 2606 C CA . ASN A 1 340 ? 17.453 -15.711 -7.945 1 92 340 ASN A CA 1
ATOM 2607 C C . ASN A 1 340 ? 18.312 -14.836 -8.852 1 92 340 ASN A C 1
ATOM 2609 O O . ASN A 1 340 ? 19.547 -14.867 -8.773 1 92 340 ASN A O 1
ATOM 2613 N N . ALA A 1 341 ? 17.656 -14.086 -9.664 1 90 341 ALA A N 1
ATOM 2614 C CA . ALA A 1 341 ? 18.359 -13.227 -10.609 1 90 341 ALA A CA 1
ATOM 2615 C C . ALA A 1 341 ? 18.625 -11.852 -10.008 1 90 341 ALA A C 1
ATOM 2617 O O . ALA A 1 341 ? 19.25 -10.992 -10.641 1 90 341 ALA A O 1
ATOM 2618 N N . PHE A 1 342 ? 18.203 -11.617 -8.797 1 90.62 342 PHE A N 1
ATOM 2619 C CA . PHE A 1 342 ? 18.469 -10.336 -8.156 1 90.62 342 PHE A CA 1
ATOM 2620 C C . PHE A 1 342 ? 19.953 -10.047 -8.109 1 90.62 342 PHE A C 1
ATOM 2622 O O . PHE A 1 342 ? 20.75 -10.922 -7.758 1 90.62 342 PHE A O 1
ATOM 2629 N N . SER A 1 343 ? 20.312 -8.867 -8.469 1 88.19 343 SER A N 1
ATOM 2630 C CA . SER A 1 343 ? 21.719 -8.469 -8.461 1 88.19 343 SER A CA 1
ATOM 2631 C C . SER A 1 343 ? 22.203 -8.195 -7.039 1 88.19 343 SER A C 1
ATOM 2633 O O . SER A 1 343 ? 21.453 -7.68 -6.207 1 88.19 343 SER A O 1
ATOM 2635 N N . SER A 1 344 ? 23.391 -8.602 -6.801 1 86.56 344 SER A N 1
ATOM 2636 C CA . SER A 1 344 ? 24.016 -8.258 -5.535 1 86.56 344 SER A CA 1
ATOM 2637 C C . SER A 1 344 ? 24.656 -6.875 -5.594 1 86.56 344 SER A C 1
ATOM 2639 O O . SER A 1 344 ? 25.266 -6.512 -6.602 1 86.56 344 SER A O 1
ATOM 2641 N N . ILE A 1 345 ? 24.406 -6.09 -4.633 1 90.25 345 ILE A N 1
ATOM 2642 C CA . ILE A 1 345 ? 24.984 -4.75 -4.57 1 90.25 345 ILE A CA 1
ATOM 2643 C C . ILE A 1 345 ? 26.234 -4.773 -3.695 1 90.25 345 ILE A C 1
ATOM 2645 O O . ILE A 1 345 ? 26.188 -5.215 -2.545 1 90.25 345 ILE A O 1
ATOM 2649 N N . GLU A 1 346 ? 27.344 -4.309 -4.27 1 91.25 346 GLU A N 1
ATOM 2650 C CA . GLU A 1 346 ? 28.594 -4.227 -3.516 1 91.25 346 GLU A CA 1
ATOM 2651 C C . GLU A 1 346 ? 28.75 -2.857 -2.863 1 91.25 346 GLU A C 1
ATOM 2653 O O . GLU A 1 346 ? 28.578 -1.828 -3.518 1 91.25 346 GLU A O 1
ATOM 2658 N N . TRP A 1 347 ? 29.047 -2.842 -1.602 1 91.88 347 TRP A N 1
ATOM 2659 C CA . TRP A 1 347 ? 29.297 -1.613 -0.855 1 91.88 347 TRP A CA 1
ATOM 2660 C C . TRP A 1 347 ? 30.203 -1.876 0.345 1 91.88 347 TRP A C 1
ATOM 2662 O O . TRP A 1 347 ? 30.422 -3.029 0.723 1 91.88 347 TRP A O 1
ATOM 2672 N N . ILE A 1 348 ? 30.797 -0.797 0.786 1 92.75 348 ILE A N 1
ATOM 2673 C CA . ILE A 1 348 ? 31.75 -0.93 1.883 1 92.75 348 ILE A CA 1
ATOM 2674 C C . ILE A 1 348 ? 31.281 -0.116 3.084 1 92.75 348 ILE A C 1
ATOM 2676 O O . ILE A 1 348 ? 30.891 1.048 2.939 1 92.75 348 ILE A O 1
ATOM 2680 N N . ASP A 1 349 ? 31.109 -0.776 4.203 1 91 349 ASP A N 1
ATOM 2681 C CA . ASP A 1 349 ? 30.922 -0.088 5.477 1 91 349 ASP A CA 1
ATOM 2682 C C . ASP A 1 349 ? 32.219 0.576 5.945 1 91 349 ASP A C 1
ATOM 2684 O O . ASP A 1 349 ? 33.25 -0.089 6.094 1 91 349 ASP A O 1
ATOM 2688 N N . PRO A 1 350 ? 32.188 1.801 6.121 1 88.12 350 PRO A N 1
ATOM 2689 C CA . PRO A 1 350 ? 33.406 2.486 6.543 1 88.12 350 PRO A CA 1
ATOM 2690 C C . PRO A 1 350 ? 34.031 1.843 7.77 1 88.12 350 PRO A C 1
ATOM 2692 O O . PRO A 1 350 ? 35.25 1.926 7.949 1 88.12 350 PRO A O 1
ATOM 2695 N N . ALA A 1 351 ? 33.188 1.283 8.617 1 84.19 351 ALA A N 1
ATOM 2696 C CA . ALA A 1 351 ? 33.688 0.658 9.836 1 84.19 351 ALA A CA 1
ATOM 2697 C C . ALA A 1 351 ? 34.469 -0.625 9.516 1 84.19 351 ALA A C 1
ATOM 2699 O O . ALA A 1 351 ? 35.219 -1.121 10.336 1 84.19 351 ALA A O 1
ATOM 2700 N N . SER A 1 352 ? 34.219 -1 8.273 1 76.5 352 SER A N 1
ATOM 2701 C CA . SER A 1 352 ? 34.875 -2.25 7.895 1 76.5 352 SER A CA 1
ATOM 2702 C C . SER A 1 352 ? 36.156 -1.987 7.145 1 76.5 352 SER A C 1
ATOM 2704 O O . SER A 1 352 ? 36.375 -0.895 6.613 1 76.5 352 SER A O 1
ATOM 2706 N N . ARG A 1 353 ? 37.312 -2.666 7.5 1 68.38 353 ARG A N 1
ATOM 2707 C CA . ARG A 1 353 ? 38.656 -2.604 6.941 1 68.38 353 ARG A CA 1
ATOM 2708 C C . ARG A 1 353 ? 38.625 -2.842 5.438 1 68.38 353 ARG A C 1
ATOM 2710 O O . ARG A 1 353 ? 39.344 -3.703 4.93 1 68.38 353 ARG A O 1
ATOM 2717 N N . SER A 1 354 ? 37.656 -2.072 4.617 1 71 354 SER A N 1
ATOM 2718 C CA . SER A 1 354 ? 37.656 -1.96 3.162 1 71 354 SER A CA 1
ATOM 2719 C C . SER A 1 354 ? 37.125 -3.238 2.508 1 71 354 SER A C 1
ATOM 2721 O O . SER A 1 354 ? 37.312 -3.436 1.303 1 71 354 SER A O 1
ATOM 2723 N N . ARG A 1 355 ? 36.562 -4.121 3.273 1 84.44 355 ARG A N 1
ATOM 2724 C CA . ARG A 1 355 ? 35.969 -5.305 2.658 1 84.44 355 ARG A CA 1
ATOM 2725 C C . ARG A 1 355 ? 34.5 -5.07 2.318 1 84.44 355 ARG A C 1
ATOM 2727 O O . ARG A 1 355 ? 33.781 -4.449 3.094 1 84.44 355 ARG A O 1
ATOM 2734 N N . PRO A 1 356 ? 34.156 -5.547 1.123 1 89.56 356 PRO A N 1
ATOM 2735 C CA . PRO A 1 356 ? 32.75 -5.414 0.756 1 89.56 356 PRO A CA 1
ATOM 2736 C C . PRO A 1 356 ? 31.812 -6.164 1.708 1 89.56 356 PRO A C 1
ATOM 2738 O O . PRO A 1 356 ? 32.156 -7.246 2.188 1 89.56 356 PRO A O 1
ATOM 2741 N N . HIS A 1 357 ? 30.734 -5.488 2.094 1 91.5 357 HIS A N 1
ATOM 2742 C CA . HIS A 1 357 ? 29.734 -6.121 2.951 1 91.5 357 HIS A CA 1
ATOM 2743 C C . HIS A 1 357 ? 29.109 -7.328 2.266 1 91.5 357 HIS A C 1
ATOM 2745 O O . HIS A 1 357 ? 28.828 -7.289 1.067 1 91.5 357 HIS A O 1
ATOM 2751 N N . GLN A 1 358 ? 28.812 -8.398 2.994 1 89.12 358 GLN A N 1
ATOM 2752 C CA . GLN A 1 358 ? 28.516 -9.695 2.387 1 89.12 358 GLN A CA 1
ATOM 2753 C C . GLN A 1 358 ? 27.016 -9.984 2.42 1 89.12 358 GLN A C 1
ATOM 2755 O O . GLN A 1 358 ? 26.531 -10.883 1.725 1 89.12 358 GLN A O 1
ATOM 2760 N N . CYS A 1 359 ? 26.188 -9.227 3.148 1 91.25 359 CYS A N 1
ATOM 2761 C CA . CYS A 1 359 ? 24.766 -9.523 3.264 1 91.25 359 CYS A CA 1
ATOM 2762 C C . CYS A 1 359 ? 24.031 -9.25 1.949 1 91.25 359 CYS A C 1
ATOM 2764 O O . CYS A 1 359 ? 24.312 -8.25 1.284 1 91.25 359 CYS A O 1
ATOM 2766 N N . ASN A 1 360 ? 23.219 -10.25 1.494 1 90.12 360 ASN A N 1
ATOM 2767 C CA . ASN A 1 360 ? 22.391 -10.195 0.293 1 90.12 360 ASN A CA 1
ATOM 2768 C C . ASN A 1 360 ? 21 -10.758 0.547 1 90.12 360 ASN A C 1
ATOM 2770 O O . ASN A 1 360 ? 20.859 -11.828 1.147 1 90.12 360 ASN A O 1
ATOM 2774 N N . PRO A 1 361 ? 20 -10 0.099 1 89.31 361 PRO A N 1
ATOM 2775 C CA . PRO A 1 361 ? 18.641 -10.461 0.351 1 89.31 361 PRO A CA 1
ATOM 2776 C C . PRO A 1 361 ? 18.359 -11.852 -0.218 1 89.31 361 PRO A C 1
ATOM 2778 O O . PRO A 1 361 ? 17.547 -12.594 0.334 1 89.31 361 PRO A O 1
ATOM 2781 N N . THR A 1 362 ? 19 -12.242 -1.336 1 89.81 362 THR A N 1
ATOM 2782 C CA . THR A 1 362 ? 18.766 -13.523 -1.985 1 89.81 362 THR A CA 1
ATOM 2783 C C . THR A 1 362 ? 19.141 -14.68 -1.065 1 89.81 362 THR A C 1
ATOM 2785 O O . THR A 1 362 ? 18.531 -15.742 -1.102 1 89.81 362 THR A O 1
ATOM 2788 N N . LYS A 1 363 ? 20.141 -14.438 -0.211 1 90.69 363 LYS A N 1
ATOM 2789 C CA . LYS A 1 363 ? 20.578 -15.469 0.723 1 90.69 363 LYS A CA 1
ATOM 2790 C C . LYS A 1 363 ? 19.484 -15.789 1.735 1 90.69 363 LYS A C 1
ATOM 2792 O O . LYS A 1 363 ? 19.344 -16.938 2.16 1 90.69 363 LYS A O 1
ATOM 2797 N N . PHE A 1 364 ? 18.688 -14.797 2.084 1 90.69 364 PHE A N 1
ATOM 2798 C CA . PHE A 1 364 ? 17.625 -14.984 3.061 1 90.69 364 PHE A CA 1
ATOM 2799 C C . PHE A 1 364 ? 16.422 -15.68 2.422 1 90.69 364 PHE A C 1
ATOM 2801 O O . PHE A 1 364 ? 15.57 -16.219 3.125 1 90.69 364 PHE A O 1
ATOM 2808 N N . MET A 1 365 ? 16.359 -15.68 1.075 1 91.31 365 MET A N 1
ATOM 2809 C CA . MET A 1 365 ? 15.227 -16.281 0.37 1 91.31 365 MET A CA 1
ATOM 2810 C C . MET A 1 365 ? 15.469 -17.766 0.107 1 91.31 365 MET A C 1
ATOM 2812 O O . MET A 1 365 ? 14.523 -18.5 -0.183 1 91.31 365 MET A O 1
ATOM 2816 N N . GLU A 1 366 ? 16.703 -18.219 0.201 1 93.25 366 GLU A N 1
ATOM 2817 C CA . GLU A 1 366 ? 17.062 -19.594 -0.164 1 93.25 366 GLU A CA 1
ATOM 2818 C C . GLU A 1 366 ? 16.266 -20.609 0.644 1 93.25 366 GLU A C 1
ATOM 2820 O O . GLU A 1 366 ? 15.656 -21.516 0.078 1 93.25 366 GLU A O 1
ATOM 2825 N N . PRO A 1 367 ? 16.172 -20.375 1.988 1 92 367 PRO A N 1
ATOM 2826 C CA . PRO A 1 367 ? 15.383 -21.328 2.758 1 92 367 PRO A CA 1
ATOM 2827 C C . PRO A 1 367 ? 13.906 -21.312 2.377 1 92 367 PRO A C 1
ATOM 2829 O O . PRO A 1 367 ? 13.242 -22.359 2.412 1 92 367 PRO A O 1
ATOM 2832 N N . ILE A 1 368 ? 13.375 -20.266 2.039 1 89.62 368 ILE A N 1
ATOM 2833 C CA . ILE A 1 368 ? 11.977 -20.109 1.659 1 89.62 368 ILE A CA 1
ATOM 2834 C C . ILE A 1 368 ? 11.727 -20.812 0.323 1 89.62 368 ILE A C 1
ATOM 2836 O O . ILE A 1 368 ? 10.75 -21.547 0.172 1 89.62 368 ILE A O 1
ATOM 2840 N N . ILE A 1 369 ? 12.641 -20.578 -0.605 1 93.56 369 ILE A N 1
ATOM 2841 C CA . ILE A 1 369 ? 12.555 -21.203 -1.922 1 93.56 369 ILE A CA 1
ATOM 2842 C C . ILE A 1 369 ? 12.57 -22.719 -1.777 1 93.56 369 ILE A C 1
ATOM 2844 O O . ILE A 1 369 ? 11.727 -23.406 -2.354 1 93.56 369 ILE A O 1
ATOM 2848 N N . LYS A 1 370 ? 13.445 -23.156 -0.954 1 93.88 370 LYS A N 1
ATOM 2849 C CA . LYS A 1 370 ? 13.539 -24.594 -0.724 1 93.88 370 LYS A CA 1
ATOM 2850 C C . LYS A 1 370 ? 12.25 -25.141 -0.102 1 93.88 370 LYS A C 1
ATOM 2852 O O . LYS A 1 370 ? 11.75 -26.188 -0.518 1 93.88 370 LYS A O 1
ATOM 2857 N N . SER A 1 371 ? 11.734 -24.438 0.819 1 91.75 371 SER A N 1
ATOM 2858 C CA . SER A 1 371 ? 10.516 -24.859 1.507 1 91.75 371 SER A CA 1
ATOM 2859 C C . SER A 1 371 ? 9.336 -24.938 0.547 1 91.75 371 SER A C 1
ATOM 2861 O O . SER A 1 371 ? 8.578 -25.906 0.559 1 91.75 371 SER A O 1
ATOM 2863 N N . VAL A 1 372 ? 9.125 -23.953 -0.282 1 91 372 VAL A N 1
ATOM 2864 C CA . VAL A 1 372 ? 8.008 -23.891 -1.218 1 91 372 VAL A CA 1
ATOM 2865 C C . VAL A 1 372 ? 8.156 -24.984 -2.27 1 91 372 VAL A C 1
ATOM 2867 O O . VAL A 1 372 ? 7.176 -25.641 -2.641 1 91 372 VAL A O 1
ATOM 2870 N N . GLN A 1 373 ? 9.375 -25.234 -2.699 1 90.88 373 GLN A N 1
ATOM 2871 C CA . GLN A 1 373 ? 9.633 -26.281 -3.68 1 90.88 373 GLN A CA 1
ATOM 2872 C C . GLN A 1 373 ? 9.406 -27.672 -3.082 1 90.88 373 GLN A C 1
ATOM 2874 O O . GLN A 1 373 ? 8.836 -28.547 -3.732 1 90.88 373 GLN A O 1
ATOM 2879 N N . ASP A 1 374 ? 9.82 -27.797 -1.85 1 91 374 ASP A N 1
ATOM 2880 C CA . ASP A 1 374 ? 9.641 -29.078 -1.176 1 91 374 ASP A CA 1
ATOM 2881 C C . ASP A 1 374 ? 8.156 -29.391 -0.964 1 91 374 ASP A C 1
ATOM 2883 O O . ASP A 1 374 ? 7.73 -30.547 -1.076 1 91 374 ASP A O 1
ATOM 2887 N N . ASP A 1 375 ? 7.41 -28.453 -0.684 1 89.19 375 ASP A N 1
ATOM 2888 C CA . ASP A 1 375 ? 5.973 -28.625 -0.496 1 89.19 375 ASP A CA 1
ATOM 2889 C C . ASP A 1 375 ? 5.301 -29.078 -1.786 1 89.19 375 ASP A C 1
ATOM 2891 O O . ASP A 1 375 ? 4.375 -29.891 -1.752 1 89.19 375 ASP A O 1
ATOM 2895 N N . ALA A 1 376 ? 5.75 -28.562 -2.883 1 85.81 376 ALA A N 1
ATOM 2896 C CA . ALA A 1 376 ? 5.195 -28.953 -4.176 1 85.81 376 ALA A CA 1
ATOM 2897 C C . ALA A 1 376 ? 5.531 -30.406 -4.504 1 85.81 376 ALA A C 1
ATOM 2899 O O . ALA A 1 376 ? 4.77 -31.094 -5.195 1 85.81 376 ALA A O 1
ATOM 2900 N N . LYS A 1 377 ? 6.645 -30.906 -3.947 1 85.62 377 LYS A N 1
ATOM 2901 C CA . LYS A 1 377 ? 7.109 -32.25 -4.227 1 85.62 377 LYS A CA 1
ATOM 2902 C C . LYS A 1 377 ? 6.363 -33.281 -3.379 1 85.62 377 LYS A C 1
ATOM 2904 O O . LYS A 1 377 ? 6.477 -34.5 -3.613 1 85.62 377 LYS A O 1
ATOM 2909 N N . LEU A 1 378 ? 5.621 -32.844 -2.5 1 82.75 378 LEU A N 1
ATOM 2910 C CA . LEU A 1 378 ? 4.93 -33.75 -1.583 1 82.75 378 LEU A CA 1
ATOM 2911 C C . LEU A 1 378 ? 3.594 -34.188 -2.166 1 82.75 378 LEU A C 1
ATOM 2913 O O . LEU A 1 378 ? 2.879 -34.969 -1.551 1 82.75 378 LEU A O 1
ATOM 2917 N N . LEU A 1 379 ? 3.344 -33.812 -3.367 1 88.44 379 LEU A N 1
ATOM 2918 C CA . LEU A 1 379 ? 2.072 -34.188 -3.975 1 88.44 379 LEU A CA 1
ATOM 2919 C C . LEU A 1 379 ? 2.059 -35.688 -4.336 1 88.44 379 LEU A C 1
ATOM 2921 O O . LEU A 1 379 ? 2.939 -36.156 -5.055 1 88.44 379 LEU A O 1
ATOM 2925 N N . LYS A 1 380 ? 1.109 -36.375 -3.74 1 89.5 380 LYS A N 1
ATOM 2926 C CA . LYS A 1 380 ? 0.958 -37.812 -3.98 1 89.5 380 LYS A CA 1
ATOM 2927 C C . LYS A 1 380 ? -0.393 -38.125 -4.617 1 89.5 380 LYS A C 1
ATOM 2929 O O . LYS A 1 380 ? -1.368 -37.406 -4.402 1 89.5 380 LYS A O 1
ATOM 2934 N N . LEU A 1 381 ? -0.341 -39.188 -5.352 1 88.31 381 LEU A N 1
ATOM 2935 C CA . LEU A 1 381 ? -1.549 -39.656 -6.02 1 88.31 381 LEU A CA 1
ATOM 2936 C C . LEU A 1 381 ? -2.672 -39.875 -5.016 1 88.31 381 LEU A C 1
ATOM 2938 O O . LEU A 1 381 ? -3.836 -39.594 -5.301 1 88.31 381 LEU A O 1
ATOM 2942 N N . SER A 1 382 ? -2.334 -40.312 -3.807 1 87.56 382 SER A N 1
ATOM 2943 C CA . SER A 1 382 ? -3.297 -40.656 -2.764 1 87.56 382 SER A CA 1
ATOM 2944 C C . SER A 1 382 ? -4.031 -39.438 -2.27 1 87.56 382 SER A C 1
ATOM 2946 O O . SER A 1 382 ? -5.137 -39.531 -1.73 1 87.56 382 SER A O 1
ATOM 2948 N N . ASP A 1 383 ? -3.432 -38.312 -2.475 1 86.94 383 ASP A N 1
ATOM 2949 C CA . ASP A 1 383 ? -4.055 -37.062 -2.055 1 86.94 383 ASP A CA 1
ATOM 2950 C C . ASP A 1 383 ? -5.273 -36.719 -2.92 1 86.94 383 ASP A C 1
ATOM 2952 O O . ASP A 1 383 ? -6.117 -35.906 -2.533 1 86.94 383 ASP A O 1
ATOM 2956 N N . PHE A 1 384 ? -5.379 -37.344 -4.07 1 85.31 384 PHE A N 1
ATOM 2957 C CA . PHE A 1 384 ? -6.402 -36.969 -5.047 1 85.31 384 PHE A CA 1
ATOM 2958 C C . PHE A 1 384 ? -7.43 -38.094 -5.188 1 85.31 384 PHE A C 1
ATOM 2960 O O . PHE A 1 384 ? -8.414 -37.969 -5.918 1 85.31 384 PHE A O 1
ATOM 2967 N N . LYS A 1 385 ? -7.188 -39.188 -4.625 1 76.81 385 LYS A N 1
ATOM 2968 C CA . LYS A 1 385 ? -8.125 -40.312 -4.688 1 76.81 385 LYS A CA 1
ATOM 2969 C C . LYS A 1 385 ? -9.125 -40.25 -3.539 1 76.81 385 LYS A C 1
ATOM 2971 O O . LYS A 1 385 ? -8.766 -39.906 -2.41 1 76.81 385 LYS A O 1
ATOM 2976 N N . ASN A 1 386 ? -10.406 -39.938 -3.699 1 59.03 386 ASN A N 1
ATOM 2977 C CA . ASN A 1 386 ? -11.43 -40.125 -2.672 1 59.03 386 ASN A CA 1
ATOM 2978 C C . ASN A 1 386 ? -11.57 -41.562 -2.244 1 59.03 386 ASN A C 1
ATOM 2980 O O . ASN A 1 386 ? -11.367 -42.469 -3.049 1 59.03 386 ASN A O 1
ATOM 2984 N N . MET B 1 1 ? -34.75 46.75 44.719 1 33.5 1 MET B N 1
ATOM 2985 C CA . MET B 1 1 ? -33.312 46.75 44.625 1 33.5 1 MET B CA 1
ATOM 2986 C C . MET B 1 1 ? -32.844 47.906 43.719 1 33.5 1 MET B C 1
ATOM 2988 O O . MET B 1 1 ? -33.344 48.094 42.625 1 33.5 1 MET B O 1
ATOM 2992 N N . SER B 1 2 ? -32.406 48.938 44.094 1 44.91 2 SER B N 1
ATOM 2993 C CA . SER B 1 2 ? -32.188 50.156 43.344 1 44.91 2 SER B CA 1
ATOM 2994 C C . SER B 1 2 ? -31.141 49.969 42.25 1 44.91 2 SER B C 1
ATOM 2996 O O . SER B 1 2 ? -30.016 49.531 42.5 1 44.91 2 SER B O 1
ATOM 2998 N N . SER B 1 3 ? -31.531 49.594 41.062 1 58.41 3 SER B N 1
ATOM 2999 C CA . SER B 1 3 ? -30.688 49.344 39.875 1 58.41 3 SER B CA 1
ATOM 3000 C C . SER B 1 3 ? -29.766 50.531 39.625 1 58.41 3 SER B C 1
ATOM 3002 O O . SER B 1 3 ? -30.219 51.656 39.438 1 58.41 3 SER B O 1
ATOM 3004 N N . THR B 1 4 ? -28.578 50.562 40.156 1 71.56 4 THR B N 1
ATOM 3005 C CA . THR B 1 4 ? -27.609 51.625 39.969 1 71.56 4 THR B CA 1
ATOM 3006 C C . THR B 1 4 ? -27.219 51.75 38.5 1 71.56 4 THR B C 1
ATOM 3008 O O . THR B 1 4 ? -26.859 50.781 37.875 1 71.56 4 THR B O 1
ATOM 3011 N N . THR B 1 5 ? -27.625 52.938 37.906 1 81.62 5 THR B N 1
ATOM 3012 C CA . THR B 1 5 ? -27.281 53.25 36.531 1 81.62 5 THR B CA 1
ATOM 3013 C C . THR B 1 5 ? -25.922 53.969 36.5 1 81.62 5 THR B C 1
ATOM 3015 O O . THR B 1 5 ? -25.672 54.875 37.25 1 81.62 5 THR B O 1
ATOM 3018 N N . HIS B 1 6 ? -25 53.469 35.688 1 88 6 HIS B N 1
ATOM 3019 C CA . HIS B 1 6 ? -23.688 54.094 35.469 1 88 6 HIS B CA 1
ATOM 3020 C C . HIS B 1 6 ? -23.766 55.125 34.344 1 88 6 HIS B C 1
ATOM 3022 O O . HIS B 1 6 ? -24.156 54.812 33.219 1 88 6 HIS B O 1
ATOM 3028 N N . ASP B 1 7 ? -23.344 56.344 34.75 1 90.06 7 ASP B N 1
ATOM 3029 C CA . ASP B 1 7 ? -23.469 57.438 33.781 1 90.06 7 ASP B CA 1
ATOM 3030 C C . ASP B 1 7 ? -22.203 57.594 32.938 1 90.06 7 ASP B C 1
ATOM 3032 O O . ASP B 1 7 ? -21.203 58.156 33.375 1 90.06 7 ASP B O 1
ATOM 3036 N N . ILE B 1 8 ? -22.219 57.156 31.797 1 92.69 8 ILE B N 1
ATOM 3037 C CA . ILE B 1 8 ? -21.172 57.406 30.828 1 92.69 8 ILE B CA 1
ATOM 3038 C C . ILE B 1 8 ? -21.312 58.812 30.281 1 92.69 8 ILE B C 1
ATOM 3040 O O . ILE B 1 8 ? -20.344 59.562 30.203 1 92.69 8 ILE B O 1
ATOM 3044 N N . GLU B 1 9 ? -22.516 59.125 29.891 1 93.06 9 GLU B N 1
ATOM 3045 C CA . GLU B 1 9 ? -22.969 60.469 29.562 1 93.06 9 GLU B CA 1
ATOM 3046 C C . GLU B 1 9 ? -24.109 60.906 30.469 1 93.06 9 GLU B C 1
ATOM 3048 O O . GLU B 1 9 ? -25.266 60.531 30.234 1 93.06 9 GLU B O 1
ATOM 3053 N N . PRO B 1 10 ? -23.766 61.75 31.422 1 90.38 10 PRO B N 1
ATOM 3054 C CA . PRO B 1 10 ? -24.781 62.094 32.406 1 90.38 10 PRO B CA 1
ATOM 3055 C C . PRO B 1 10 ? -26.031 62.688 31.797 1 90.38 10 PRO B C 1
ATOM 3057 O O . PRO B 1 10 ? -27.141 62.5 32.312 1 90.38 10 PRO B O 1
ATOM 3060 N N . ASN B 1 11 ? -25.859 63.406 30.734 1 90.69 11 ASN B N 1
ATOM 3061 C CA . ASN B 1 11 ? -27.016 64 30.062 1 90.69 11 ASN B CA 1
ATOM 3062 C C . ASN B 1 11 ? -27.484 63.156 28.875 1 90.69 11 ASN B C 1
ATOM 3064 O O . ASN B 1 11 ? -28.141 63.656 27.969 1 90.69 11 ASN B O 1
ATOM 3068 N N . GLY B 1 12 ? -27.219 61.875 28.969 1 92.44 12 GLY B N 1
ATOM 3069 C CA . GLY B 1 12 ? -27.562 61 27.859 1 92.44 12 GLY B CA 1
ATOM 3070 C C . GLY B 1 12 ? -29.047 60.75 27.734 1 92.44 12 GLY B C 1
ATOM 3071 O O . GLY B 1 12 ? -29.781 60.812 28.719 1 92.44 12 GLY B O 1
ATOM 3072 N N . ASP B 1 13 ? -29.484 60.375 26.516 1 92.06 13 ASP B N 1
ATOM 3073 C CA . ASP B 1 13 ? -30.906 60.188 26.234 1 92.06 13 ASP B CA 1
ATOM 3074 C C . ASP B 1 13 ? -31.25 58.719 26.172 1 92.06 13 ASP B C 1
ATOM 3076 O O . ASP B 1 13 ? -32.406 58.344 25.891 1 92.06 13 ASP B O 1
ATOM 3080 N N . LEU B 1 14 ? -30.297 57.938 26.422 1 93.62 14 LEU B N 1
ATOM 3081 C CA . LEU B 1 14 ? -30.5 56.5 26.25 1 93.62 14 LEU B CA 1
ATOM 3082 C C . LEU B 1 14 ? -29.891 55.719 27.406 1 93.62 14 LEU B C 1
ATOM 3084 O O . LEU B 1 14 ? -28.797 56.062 27.891 1 93.62 14 LEU B O 1
ATOM 3088 N N . VAL B 1 15 ? -30.609 54.656 27.75 1 93.56 15 VAL B N 1
ATOM 3089 C CA . VAL B 1 15 ? -30.094 53.75 28.766 1 93.56 15 VAL B CA 1
ATOM 3090 C C . VAL B 1 15 ? -29.906 52.344 28.156 1 93.56 15 VAL B C 1
ATOM 3092 O O . VAL B 1 15 ? -30.859 51.781 27.641 1 93.56 15 VAL B O 1
ATOM 3095 N N . VAL B 1 16 ? -28.688 51.812 28.266 1 93.88 16 VAL B N 1
ATOM 3096 C CA . VAL B 1 16 ? -28.375 50.469 27.828 1 93.88 16 VAL B CA 1
ATOM 3097 C C . VAL B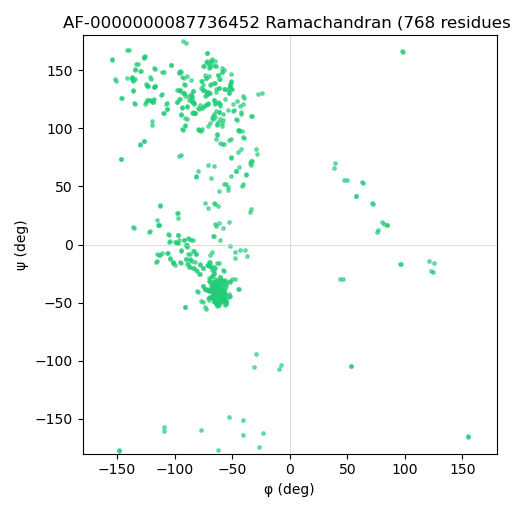 1 16 ? -28.406 49.531 29.031 1 93.88 16 VAL B C 1
ATOM 3099 O O . VAL B 1 16 ? -27.641 49.688 29.984 1 93.88 16 VAL B O 1
ATOM 3102 N N . VAL B 1 17 ? -29.25 48.531 28.891 1 92.81 17 VAL B N 1
ATOM 3103 C CA . VAL B 1 17 ? -29.391 47.594 29.984 1 92.81 17 VAL B CA 1
ATOM 3104 C C . VAL B 1 17 ? -28.719 46.281 29.609 1 92.81 17 VAL B C 1
ATOM 3106 O O . VAL B 1 17 ? -29.141 45.594 28.672 1 92.81 17 VAL B O 1
ATOM 3109 N N . LEU B 1 18 ? -27.672 45.875 30.344 1 93.56 18 LEU B N 1
ATOM 3110 C CA . LEU B 1 18 ? -26.969 44.625 30.156 1 93.56 18 LEU B CA 1
ATOM 3111 C C . LEU B 1 18 ? -27.531 43.531 31.094 1 93.56 18 LEU B C 1
ATOM 3113 O O . LEU B 1 18 ? -27.391 43.656 32.312 1 93.56 18 LEU B O 1
ATOM 3117 N N . LYS B 1 19 ? -28.141 42.625 30.438 1 91.81 19 LYS B N 1
ATOM 3118 C CA . LYS B 1 19 ? -28.656 41.469 31.219 1 91.81 19 LYS B CA 1
ATOM 3119 C C . LYS B 1 19 ? -27.672 40.312 31.203 1 91.81 19 LYS B C 1
ATOM 3121 O O . LYS B 1 19 ? -26.953 40.094 30.203 1 91.81 19 LYS B O 1
ATOM 3126 N N . LYS B 1 20 ? -27.625 39.5 32.281 1 91.5 20 LYS B N 1
ATOM 3127 C CA . LYS B 1 20 ? -26.75 38.375 32.438 1 91.5 20 LYS B CA 1
ATOM 3128 C C . LYS B 1 20 ? -25.312 38.719 32.062 1 91.5 20 LYS B C 1
ATOM 3130 O O . LYS B 1 20 ? -24.703 38.062 31.203 1 91.5 20 LYS B O 1
ATOM 3135 N N . PRO B 1 21 ? -24.844 39.719 32.719 1 91.94 21 PRO B N 1
ATOM 3136 C CA . PRO B 1 21 ? -23.484 40.156 32.375 1 91.94 21 PRO B CA 1
ATOM 3137 C C . PRO B 1 21 ? -22.453 39.062 32.562 1 91.94 21 PRO B C 1
ATOM 3139 O O . PRO B 1 21 ? -22.609 38.188 33.438 1 91.94 21 PRO B O 1
ATOM 3142 N N . ASN B 1 22 ? -21.359 39 31.766 1 92.19 22 ASN B N 1
ATOM 3143 C CA . ASN B 1 22 ? -20.156 38.188 31.938 1 92.19 22 ASN B CA 1
ATOM 3144 C C . ASN B 1 22 ? -20.422 36.719 31.656 1 92.19 22 ASN B C 1
ATOM 3146 O O . ASN B 1 22 ? -19.891 35.844 32.344 1 92.19 22 ASN B O 1
ATOM 3150 N N . THR B 1 23 ? -21.297 36.438 30.703 1 93.31 23 THR B N 1
ATOM 3151 C CA . THR B 1 23 ? -21.578 35.062 30.312 1 93.31 23 THR B CA 1
ATOM 3152 C C . THR B 1 23 ? -20.844 34.719 29.031 1 93.31 23 THR B C 1
ATOM 3154 O O . THR B 1 23 ? -20.703 33.531 28.688 1 93.31 23 THR B O 1
ATOM 3157 N N . THR B 1 24 ? -20.359 35.75 28.312 1 94.69 24 THR B N 1
ATOM 3158 C CA . THR B 1 24 ? -19.609 35.5 27.078 1 94.69 24 THR B CA 1
ATOM 3159 C C . THR B 1 24 ? -18.234 34.906 27.391 1 94.69 24 THR B C 1
ATOM 3161 O O . THR B 1 24 ? -17.531 35.375 28.297 1 94.69 24 THR B O 1
ATOM 3164 N N . LYS B 1 25 ? -17.891 33.875 26.734 1 95.69 25 LYS B N 1
ATOM 3165 C CA . LYS B 1 25 ? -16.609 33.188 26.906 1 95.69 25 LYS B CA 1
ATOM 3166 C C . LYS B 1 25 ? -15.688 33.438 25.719 1 95.69 25 LYS B C 1
ATOM 3168 O O . LYS B 1 25 ? -16 33.062 24.578 1 95.69 25 LYS B O 1
ATOM 3173 N N . VAL B 1 26 ? -14.508 34.031 26.047 1 96.81 26 VAL B N 1
ATOM 3174 C CA . VAL B 1 26 ? -13.648 34.438 24.938 1 96.81 26 VAL B CA 1
ATOM 3175 C C . VAL B 1 26 ? -12.352 33.625 24.969 1 96.81 26 VAL B C 1
ATOM 3177 O O . VAL B 1 26 ? -11.531 33.719 24.062 1 96.81 26 VAL B O 1
ATOM 3180 N N . ILE B 1 27 ? -12.047 32.938 26.047 1 96.94 27 ILE B N 1
ATOM 3181 C CA . ILE B 1 27 ? -10.836 32.156 26.156 1 96.94 27 ILE B CA 1
ATOM 3182 C C . ILE B 1 27 ? -11.078 30.766 25.531 1 96.94 27 ILE B C 1
ATOM 3184 O O . ILE B 1 27 ? -11.859 29.969 26.047 1 96.94 27 ILE B O 1
ATOM 3188 N N . PRO B 1 28 ? -10.414 30.5 24.438 1 97.06 28 PRO B N 1
ATOM 3189 C CA . PRO B 1 28 ? -10.617 29.188 23.812 1 97.06 28 PRO B CA 1
ATOM 3190 C C . PRO B 1 28 ? -9.922 28.047 24.562 1 97.06 28 PRO B C 1
ATOM 3192 O O . PRO B 1 28 ? -8.953 28.297 25.281 1 97.06 28 PRO B O 1
ATOM 3195 N N . GLU B 1 29 ? -10.469 26.875 24.406 1 96.44 29 GLU B N 1
ATOM 3196 C CA . GLU B 1 29 ? -9.805 25.656 24.844 1 96.44 29 GLU B CA 1
ATOM 3197 C C . GLU B 1 29 ? -9.008 25.016 23.719 1 96.44 29 GLU B C 1
ATOM 3199 O O . GLU B 1 29 ? -9.57 24.672 22.672 1 96.44 29 GLU B O 1
ATOM 3204 N N . VAL B 1 30 ? -7.73 24.938 23.922 1 95.62 30 VAL B N 1
ATOM 3205 C CA . VAL B 1 30 ? -6.852 24.359 22.906 1 95.62 30 VAL B CA 1
ATOM 3206 C C . VAL B 1 30 ? -6.059 23.203 23.5 1 95.62 30 VAL B C 1
ATOM 3208 O O . VAL B 1 30 ? -5.43 23.344 24.547 1 95.62 30 VAL B O 1
ATOM 3211 N N . ALA B 1 31 ? -6.176 22.078 22.875 1 92.88 31 ALA B N 1
ATOM 3212 C CA . ALA B 1 31 ? -5.375 20.938 23.281 1 92.88 31 ALA B CA 1
ATOM 3213 C C . ALA B 1 31 ? -4.008 20.953 22.609 1 92.88 31 ALA B C 1
ATOM 3215 O O . ALA B 1 31 ? -3.912 21.156 21.391 1 92.88 31 ALA B O 1
ATOM 3216 N N . LEU B 1 32 ? -2.986 20.812 23.359 1 91.06 32 LEU B N 1
ATOM 3217 C CA . LEU B 1 32 ? -1.623 20.781 22.844 1 91.06 32 LEU B CA 1
ATOM 3218 C C . LEU B 1 32 ? -1.018 19.391 23 1 91.06 32 LEU B C 1
ATOM 3220 O O . LEU B 1 32 ? -1.351 18.672 23.953 1 91.06 32 LEU B O 1
ATOM 3224 N N . ARG B 1 33 ? -0.205 19.141 22.078 1 84.94 33 ARG B N 1
ATOM 3225 C CA . ARG B 1 33 ? 0.521 17.875 22.188 1 84.94 33 ARG B CA 1
ATOM 3226 C C . ARG B 1 33 ? 1.623 17.953 23.234 1 84.94 33 ARG B C 1
ATOM 3228 O O . ARG B 1 33 ? 2.381 18.938 23.266 1 84.94 33 ARG B O 1
ATOM 3235 N N . CYS B 1 34 ? 1.61 16.891 24.062 1 81.38 34 CYS B N 1
ATOM 3236 C CA . CYS B 1 34 ? 2.654 16.859 25.078 1 81.38 34 CYS B CA 1
ATOM 3237 C C . CYS B 1 34 ? 4.008 16.531 24.469 1 81.38 34 CYS B C 1
ATOM 3239 O O . CYS B 1 34 ? 4.086 15.781 23.484 1 81.38 34 CYS B O 1
ATOM 3241 N N . LYS B 1 35 ? 4.957 17.391 24.812 1 67.12 35 LYS B N 1
ATOM 3242 C CA . LYS B 1 35 ? 6.305 17.266 24.266 1 67.12 35 LYS B CA 1
ATOM 3243 C C . LYS B 1 35 ? 6.734 15.797 24.203 1 67.12 35 LYS B C 1
ATOM 3245 O O . LYS B 1 35 ? 6.961 15.172 25.234 1 67.12 35 LYS B O 1
ATOM 3250 N N . SER B 1 36 ? 5.969 15.078 23.656 1 60.19 36 SER B N 1
ATOM 3251 C CA . SER B 1 36 ? 6.512 13.734 23.469 1 60.19 36 SER B CA 1
ATOM 3252 C C . SER B 1 36 ? 7.266 13.633 22.141 1 60.19 36 SER B C 1
ATOM 3254 O O . SER B 1 36 ? 7.094 14.469 21.25 1 60.19 36 SER B O 1
ATOM 3256 N N . LYS B 1 37 ? 8.305 12.875 22.156 1 57.16 37 LYS B N 1
ATOM 3257 C CA . LYS B 1 37 ? 9.141 12.609 21 1 57.16 37 LYS B CA 1
ATOM 3258 C C . LYS B 1 37 ? 8.297 12.195 19.797 1 57.16 37 LYS B C 1
ATOM 3260 O O . LYS B 1 37 ? 7.359 11.406 19.938 1 57.16 37 LYS B O 1
ATOM 3265 N N . LEU B 1 38 ? 8.555 13.141 18.719 1 60.12 38 LEU B N 1
ATOM 3266 C CA . LEU B 1 38 ? 8 12.719 17.438 1 60.12 38 LEU B CA 1
ATOM 3267 C C . LEU B 1 38 ? 8.195 11.219 17.234 1 60.12 38 LEU B C 1
ATOM 3269 O O . LEU B 1 38 ? 9.281 10.688 17.484 1 60.12 38 LEU B O 1
ATOM 3273 N N . GLY B 1 39 ? 7.105 10.508 17.062 1 62.84 39 GLY B N 1
ATOM 3274 C CA . GLY B 1 39 ? 7.234 9.078 16.828 1 62.84 39 GLY B CA 1
ATOM 3275 C C . GLY B 1 39 ? 6.52 8.234 17.859 1 62.84 39 GLY B C 1
ATOM 3276 O O . GLY B 1 39 ? 6.43 7.016 17.719 1 62.84 39 GLY B O 1
ATOM 3277 N N . GLU B 1 40 ? 6.207 8.961 18.875 1 67.94 40 GLU B N 1
ATOM 3278 C CA . GLU B 1 40 ? 5.504 8.18 19.875 1 67.94 40 GLU B CA 1
ATOM 3279 C C . GLU B 1 40 ? 4.164 7.676 19.359 1 67.94 40 GLU B C 1
ATOM 3281 O O . GLU B 1 40 ? 3.447 8.406 18.672 1 67.94 40 GLU B O 1
ATOM 3286 N N . LYS B 1 41 ? 3.891 6.488 19.578 1 66.94 41 LYS B N 1
ATOM 3287 C CA . LYS B 1 41 ? 2.717 5.793 19.062 1 66.94 41 LYS B CA 1
ATOM 3288 C C . LYS B 1 41 ? 1.429 6.41 19.609 1 66.94 41 LYS B C 1
ATOM 3290 O O . LYS B 1 41 ? 0.436 6.516 18.875 1 66.94 41 LYS B O 1
ATOM 3295 N N . ASP B 1 42 ? 1.553 6.84 20.844 1 73.5 42 ASP B N 1
ATOM 3296 C CA . ASP B 1 42 ? 0.337 7.375 21.453 1 73.5 42 ASP B CA 1
ATOM 3297 C C . ASP B 1 42 ? 0.592 8.742 22.078 1 73.5 42 ASP B C 1
ATOM 3299 O O . ASP B 1 42 ? 0.876 8.844 23.266 1 73.5 42 ASP B O 1
ATOM 3303 N N . PRO B 1 43 ? 0.462 9.664 21.203 1 76.19 43 PRO B N 1
ATOM 3304 C CA . PRO B 1 43 ? 0.707 10.992 21.75 1 76.19 43 PRO B CA 1
ATOM 3305 C C . PRO B 1 43 ? -0.374 11.43 22.75 1 76.19 43 PRO B C 1
ATOM 3307 O O . PRO B 1 43 ? -1.542 11.062 22.594 1 76.19 43 PRO B O 1
ATOM 3310 N N . THR B 1 44 ? 0.016 12.008 23.766 1 83.19 44 THR B N 1
ATOM 3311 C CA . THR B 1 44 ? -0.905 12.547 24.766 1 83.19 44 THR B CA 1
ATOM 3312 C C . THR B 1 44 ? -1.149 14.031 24.531 1 83.19 44 THR B C 1
ATOM 3314 O O . THR B 1 44 ? -0.283 14.734 24 1 83.19 44 THR B O 1
ATOM 3317 N N . PHE B 1 45 ? -2.34 14.445 24.859 1 87.38 45 PHE B N 1
ATOM 3318 C CA . PHE B 1 45 ? -2.732 15.836 24.672 1 87.38 45 PHE B CA 1
ATOM 3319 C C . PHE B 1 45 ? -3.221 16.453 25.969 1 87.38 45 PHE B C 1
ATOM 3321 O O . PHE B 1 45 ? -3.854 15.781 26.781 1 87.38 45 PHE B O 1
ATOM 3328 N N . ALA B 1 46 ? -2.787 17.672 26.203 1 91.62 46 ALA B N 1
ATOM 3329 C CA . ALA B 1 46 ? -3.203 18.406 27.391 1 91.62 46 ALA B CA 1
ATOM 3330 C C . ALA B 1 46 ? -3.713 19.797 27.016 1 91.62 46 ALA B C 1
ATOM 3332 O O . ALA B 1 46 ? -3.289 20.375 26 1 91.62 46 ALA B O 1
ATOM 3333 N N . PRO B 1 47 ? -4.66 20.297 27.828 1 94.06 47 PRO B N 1
ATOM 3334 C CA . PRO B 1 47 ? -5.164 21.641 27.562 1 94.06 47 PRO B CA 1
ATOM 3335 C C . PRO B 1 47 ? -4.098 22.719 27.75 1 94.06 47 PRO B C 1
ATOM 3337 O O . PRO B 1 47 ? -3.27 22.609 28.672 1 94.06 47 PRO B O 1
ATOM 3340 N N . ASP B 1 48 ? -4.086 23.641 26.891 1 94.81 48 ASP B N 1
ATOM 3341 C CA . ASP B 1 48 ? -3.201 24.797 27.016 1 94.81 48 ASP B CA 1
ATOM 3342 C C . ASP B 1 48 ? -3.586 25.656 28.234 1 94.81 48 ASP B C 1
ATOM 3344 O O . ASP B 1 48 ? -4.715 26.141 28.312 1 94.81 48 ASP B O 1
ATOM 3348 N N . THR B 1 49 ? -2.711 25.922 29.141 1 94.81 49 THR B N 1
ATOM 3349 C CA . THR B 1 49 ? -2.998 26.656 30.359 1 94.81 49 THR B CA 1
ATOM 3350 C C . THR B 1 49 ? -2.258 27.984 30.375 1 94.81 49 THR B C 1
ATOM 3352 O O . THR B 1 49 ? -2.059 28.594 31.438 1 94.81 49 THR B O 1
ATOM 3355 N N . THR B 1 50 ? -1.781 28.438 29.25 1 94 50 THR B N 1
ATOM 3356 C CA . THR B 1 50 ? -1.078 29.719 29.156 1 94 50 THR B CA 1
ATOM 3357 C C . THR B 1 50 ? -1.904 30.828 29.781 1 94 50 THR B C 1
ATOM 3359 O O . THR B 1 50 ? -3.117 30.906 29.578 1 94 50 THR B O 1
ATOM 3362 N N . ASP B 1 51 ? -1.336 31.656 30.484 1 94.31 51 ASP B N 1
ATOM 3363 C CA . ASP B 1 51 ? -2.027 32.75 31.172 1 94.31 51 ASP B CA 1
ATOM 3364 C C . ASP B 1 51 ? -2.412 33.875 30.203 1 94.31 51 ASP B C 1
ATOM 3366 O O . ASP B 1 51 ? -1.542 34.469 29.578 1 94.31 51 ASP B O 1
ATOM 3370 N N . VAL B 1 52 ? -3.656 34.094 30.078 1 94.81 52 VAL B N 1
ATOM 3371 C CA . VAL B 1 52 ? -4.152 35.156 29.203 1 94.81 52 VAL B CA 1
ATOM 3372 C C . VAL B 1 52 ? -4.992 36.156 30.016 1 94.81 52 VAL B C 1
ATOM 3374 O O . VAL B 1 52 ? -5.676 37 29.438 1 94.81 52 VAL B O 1
ATOM 3377 N N . LYS B 1 53 ? -4.945 36.062 31.344 1 93.94 53 LYS B N 1
ATOM 3378 C CA . LYS B 1 53 ? -5.789 36.875 32.219 1 93.94 53 LYS B CA 1
ATOM 3379 C C . LYS B 1 53 ? -4.977 37.969 32.906 1 93.94 53 LYS B C 1
ATOM 3381 O O . LYS B 1 53 ? -5.535 38.812 33.594 1 93.94 53 LYS B O 1
ATOM 3386 N N . SER B 1 54 ? -3.713 37.844 32.688 1 91.31 54 SER B N 1
ATOM 3387 C CA . SER B 1 54 ? -2.863 38.844 33.344 1 91.31 54 SER B CA 1
ATOM 3388 C C . SER B 1 54 ? -2.631 40.031 32.406 1 91.31 54 SER B C 1
ATOM 3390 O O . SER B 1 54 ? -2.416 39.875 31.219 1 91.31 54 SER B O 1
ATOM 3392 N N . PRO B 1 55 ? -2.566 41.25 32.906 1 88.94 55 PRO B N 1
ATOM 3393 C CA . PRO B 1 55 ? -2.832 41.625 34.281 1 88.94 55 PRO B CA 1
ATOM 3394 C C . PRO B 1 55 ? -4.309 41.531 34.656 1 88.94 55 PRO B C 1
ATOM 3396 O O . PRO B 1 55 ? -5.172 41.562 33.781 1 88.94 55 PRO B O 1
ATOM 3399 N N . LEU B 1 56 ? -4.562 41.375 35.875 1 85.31 56 LEU B N 1
ATOM 3400 C CA . LEU B 1 56 ? -5.945 41.344 36.344 1 85.31 56 LEU B CA 1
ATOM 3401 C C . LEU B 1 56 ? -6.617 42.688 36.125 1 85.31 56 LEU B C 1
ATOM 3403 O O . LEU B 1 56 ? -6.059 43.75 36.5 1 85.31 56 LEU B O 1
ATOM 3407 N N . MET B 1 57 ? -7.664 42.625 35.375 1 83.69 57 MET B N 1
ATOM 3408 C CA . MET B 1 57 ? -8.406 43.875 35.094 1 83.69 57 MET B CA 1
ATOM 3409 C C . MET B 1 57 ? -9.359 44.188 36.25 1 83.69 57 MET B C 1
ATOM 3411 O O . MET B 1 57 ? -10.172 43.344 36.625 1 83.69 57 MET B O 1
ATOM 3415 N N . PRO B 1 58 ? -9.047 45.25 36.906 1 71.44 58 PRO B N 1
ATOM 3416 C CA . PRO B 1 58 ? -10.023 45.594 37.938 1 71.44 58 PRO B CA 1
ATOM 3417 C C . PRO B 1 58 ? -11.453 45.688 37.406 1 71.44 58 PRO B C 1
ATOM 3419 O O . PRO B 1 58 ? -11.656 45.875 36.219 1 71.44 58 PRO B O 1
ATOM 3422 N N . SER B 1 59 ? -12.438 45.125 38.062 1 61.44 59 SER B N 1
ATOM 3423 C CA . SER B 1 59 ? -13.812 45.125 37.594 1 61.44 59 SER B CA 1
ATOM 3424 C C . SER B 1 59 ? -14.172 46.469 36.938 1 61.44 59 SER B C 1
ATOM 3426 O O . SER B 1 59 ? -15.023 46.531 36.062 1 61.44 59 SER B O 1
ATOM 3428 N N . GLY B 1 60 ? -13.195 47.469 37 1 58.59 60 GLY B N 1
ATOM 3429 C CA . GLY B 1 60 ? -13.203 48.781 36.406 1 58.59 60 GLY B CA 1
ATOM 3430 C C . GLY B 1 60 ? -14.539 49.5 36.562 1 58.59 60 GLY B C 1
ATOM 3431 O O . GLY B 1 60 ? -14.68 50.656 36.156 1 58.59 60 GLY B O 1
ATOM 3432 N N . LEU B 1 61 ? -15.695 48.562 36.625 1 65.75 61 LEU B N 1
ATOM 3433 C CA . LEU B 1 61 ? -16.922 49.312 36.844 1 65.75 61 LEU B CA 1
ATOM 3434 C C . LEU B 1 61 ? -16.844 50.125 38.156 1 65.75 61 LEU B C 1
ATOM 3436 O O . LEU B 1 61 ? -16.328 49.625 39.156 1 65.75 61 LEU B O 1
ATOM 3440 N N . PRO B 1 62 ? -16.625 51.281 38.062 1 55.12 62 PRO B N 1
ATOM 3441 C CA . PRO B 1 62 ? -16.484 52.031 39.312 1 55.12 62 PRO B CA 1
ATOM 3442 C C . PRO B 1 62 ? -17.188 51.344 40.5 1 55.12 62 PRO B C 1
ATOM 3444 O O . PRO B 1 62 ? -17.906 50.375 40.312 1 55.12 62 PRO B O 1
ATOM 3447 N N . ASN B 1 63 ? -17.453 52.188 41.656 1 48.41 63 ASN B N 1
ATOM 3448 C CA . ASN B 1 63 ? -17.844 51.781 43 1 48.41 63 ASN B CA 1
ATOM 3449 C C . ASN B 1 63 ? -18.672 50.5 42.969 1 48.41 63 ASN B C 1
ATOM 3451 O O . ASN B 1 63 ? -18.344 49.531 43.625 1 48.41 63 ASN B O 1
ATOM 3455 N N . ASN B 1 64 ? -19.984 50.688 43.188 1 45.44 64 ASN B N 1
ATOM 3456 C CA . ASN B 1 64 ? -21.094 49.844 43.625 1 45.44 64 ASN B CA 1
ATOM 3457 C C . ASN B 1 64 ? -21.438 48.781 42.562 1 45.44 64 ASN B C 1
ATOM 3459 O O . ASN B 1 64 ? -22.453 48.125 42.688 1 45.44 64 ASN B O 1
ATOM 3463 N N . ALA B 1 65 ? -20.875 48.844 41.5 1 45.69 65 ALA B N 1
ATOM 3464 C CA . ALA B 1 65 ? -21.547 48.062 40.438 1 45.69 65 ALA B CA 1
ATOM 3465 C C . ALA B 1 65 ? -21.344 46.562 40.656 1 45.69 65 ALA B C 1
ATOM 3467 O O . ALA B 1 65 ? -22.234 45.781 40.344 1 45.69 65 ALA B O 1
ATOM 3468 N N . ALA B 1 66 ? -20 46.188 40.75 1 42.84 66 ALA B N 1
ATOM 3469 C CA . ALA B 1 66 ? -19.859 44.75 40.938 1 42.84 66 ALA B CA 1
ATOM 3470 C C . ALA B 1 66 ? -20.469 44.281 42.25 1 42.84 66 ALA B C 1
ATOM 3472 O O . ALA B 1 66 ? -20.344 43.094 42.625 1 42.84 66 ALA B O 1
ATOM 3473 N N . ILE B 1 67 ? -20.203 45.125 43.281 1 40.53 67 ILE B N 1
ATOM 3474 C CA . ILE B 1 67 ? -20.766 44.406 44.438 1 40.53 67 ILE B CA 1
ATOM 3475 C C . ILE B 1 67 ? -22.141 43.812 44.062 1 40.53 67 ILE B C 1
ATOM 3477 O O . ILE B 1 67 ? -23.141 44.188 44.688 1 40.53 67 ILE B O 1
ATOM 3481 N N . ALA B 1 68 ? -22.422 44.219 42.844 1 36.53 68 ALA B N 1
ATOM 3482 C CA . ALA B 1 68 ? -23.719 43.594 42.562 1 36.53 68 ALA B CA 1
ATOM 3483 C C . ALA B 1 68 ? -23.688 42.094 42.969 1 36.53 68 ALA B C 1
ATOM 3485 O O . ALA B 1 68 ? -22.969 41.312 42.344 1 36.53 68 ALA B O 1
ATOM 3486 N N . GLY B 1 69 ? -23.547 41.75 43.938 1 40.78 69 GLY B N 1
ATOM 3487 C CA . GLY B 1 69 ? -24.203 40.5 44.344 1 40.78 69 GLY B CA 1
ATOM 3488 C C . GLY B 1 69 ? -25.188 40 43.312 1 40.78 69 GLY B C 1
ATOM 3489 O O . GLY B 1 69 ? -25.031 40.25 42.125 1 40.78 69 GLY B O 1
ATOM 3490 N N . GLU B 1 70 ? -26.641 40.125 43.625 1 44.84 70 GLU B N 1
ATOM 3491 C CA . GLU B 1 70 ? -27.938 39.562 43.25 1 44.84 70 GLU B CA 1
ATOM 3492 C C . GLU B 1 70 ? -28.438 40.156 41.938 1 44.84 70 GLU B C 1
ATOM 3494 O O . GLU B 1 70 ? -29.516 39.812 41.469 1 44.84 70 GLU B O 1
ATOM 3499 N N . SER B 1 71 ? -28.031 41.469 41.438 1 55.41 71 SER B N 1
ATOM 3500 C CA . SER B 1 71 ? -28.906 41.906 40.344 1 55.41 71 SER B CA 1
ATOM 3501 C C . SER B 1 71 ? -28.469 41.344 39 1 55.41 71 SER B C 1
ATOM 3503 O O . SER B 1 71 ? -27.281 41.344 38.688 1 55.41 71 SER B O 1
ATOM 3505 N N . ASP B 1 72 ? -29.172 40.688 38.312 1 76.81 72 ASP B N 1
ATOM 3506 C CA . ASP B 1 72 ? -29.188 40 37 1 76.81 72 ASP B CA 1
ATOM 3507 C C . ASP B 1 72 ? -29.109 41.031 35.844 1 76.81 72 ASP B C 1
ATOM 3509 O O . ASP B 1 72 ? -29.141 40.625 34.688 1 76.81 72 ASP B O 1
ATOM 3513 N N . GLU B 1 73 ? -28.859 42.531 36.25 1 87.69 73 GLU B N 1
ATOM 3514 C CA . GLU B 1 73 ? -28.844 43.5 35.156 1 87.69 73 GLU B CA 1
ATOM 3515 C C . GLU B 1 73 ? -27.938 44.688 35.469 1 87.69 73 GLU B C 1
ATOM 3517 O O . GLU B 1 73 ? -27.844 45.094 36.625 1 87.69 73 GLU B O 1
ATOM 3522 N N . ILE B 1 74 ? -27.125 45.312 34.562 1 90.12 74 ILE B N 1
ATOM 3523 C CA . ILE B 1 74 ? -26.312 46.531 34.656 1 90.12 74 ILE B CA 1
ATOM 3524 C C . ILE B 1 74 ? -26.812 47.562 33.656 1 90.12 74 ILE B C 1
ATOM 3526 O O . ILE B 1 74 ? -27.125 47.25 32.5 1 90.12 74 ILE B O 1
ATOM 3530 N N . ARG B 1 75 ? -26.922 48.844 34.125 1 91.56 75 ARG B N 1
ATOM 3531 C CA . ARG B 1 75 ? -27.5 49.906 33.312 1 91.56 75 ARG B CA 1
ATOM 3532 C C . ARG B 1 75 ? -26.469 51 33.031 1 91.56 75 ARG B C 1
ATOM 3534 O O . ARG B 1 75 ? -25.734 51.406 33.906 1 91.56 75 ARG B O 1
ATOM 3541 N N . PHE B 1 76 ? -26.422 51.469 31.75 1 93.75 76 PHE B N 1
ATOM 3542 C CA . PHE B 1 76 ? -25.516 52.5 31.312 1 93.75 76 PHE B CA 1
ATOM 3543 C C . PHE B 1 76 ? -26.281 53.656 30.641 1 93.75 76 PHE B C 1
ATOM 3545 O O . PHE B 1 76 ? -27.016 53.406 29.672 1 93.75 76 PHE B O 1
ATOM 3552 N N . ARG B 1 77 ? -26.125 54.781 31.188 1 94.44 77 ARG B N 1
ATOM 3553 C CA . ARG B 1 77 ? -26.688 55.938 30.484 1 94.44 77 ARG B CA 1
ATOM 3554 C C . ARG B 1 77 ? -25.734 56.469 29.422 1 94.44 77 ARG B C 1
ATOM 3556 O O . ARG B 1 77 ? -24.562 56.75 29.703 1 94.44 77 ARG B O 1
ATOM 3563 N N . VAL B 1 78 ? -26.266 56.562 28.234 1 96.31 78 VAL B N 1
ATOM 3564 C CA . VAL B 1 78 ? -25.391 56.906 27.125 1 96.31 78 VAL B CA 1
ATOM 3565 C C . VAL B 1 78 ? -26.094 57.875 26.188 1 96.31 78 VAL B C 1
ATOM 3567 O O . VAL B 1 78 ? -27.281 58.219 26.391 1 96.31 78 VAL B O 1
ATOM 3570 N N . SER B 1 79 ? -25.266 58.469 25.266 1 95.69 79 SER B N 1
ATOM 3571 C CA . SER B 1 79 ? -25.781 59.312 24.203 1 95.69 79 SER B CA 1
ATOM 3572 C C . SER B 1 79 ? -26.125 58.5 22.953 1 95.69 79 SER B C 1
ATOM 3574 O O . SER B 1 79 ? -25.234 57.906 22.328 1 95.69 79 SER B O 1
ATOM 3576 N N . SER B 1 80 ? -27.359 58.531 22.562 1 94.5 80 SER B N 1
ATOM 3577 C CA . SER B 1 80 ? -27.766 57.781 21.375 1 94.5 80 SER B CA 1
ATOM 3578 C C . SER B 1 80 ? -27.062 58.281 20.125 1 94.5 80 SER B C 1
ATOM 3580 O O . SER B 1 80 ? -26.672 57.469 19.266 1 94.5 80 SER B O 1
ATOM 3582 N N . PRO B 1 81 ? -26.812 59.562 19.969 1 94.94 81 PRO B N 1
ATOM 3583 C CA . PRO B 1 81 ? -26.094 60.031 18.781 1 94.94 81 PRO B CA 1
ATOM 3584 C C . PRO B 1 81 ? -24.672 59.469 18.688 1 94.94 81 PRO B C 1
ATOM 3586 O O . PRO B 1 81 ? -24.219 59.125 17.609 1 94.94 81 PRO B O 1
ATOM 3589 N N . HIS B 1 82 ? -24.016 59.406 19.781 1 96.31 82 HIS B N 1
ATOM 3590 C CA . HIS B 1 82 ? -22.656 58.875 19.781 1 96.31 82 HIS B CA 1
ATOM 3591 C C . HIS B 1 82 ? -22.672 57.406 19.375 1 96.31 82 HIS B C 1
ATOM 3593 O O . HIS B 1 82 ? -21.797 56.938 18.609 1 96.31 82 HIS B O 1
ATOM 3599 N N . LEU B 1 83 ? -23.625 56.656 19.875 1 96.62 83 LEU B N 1
ATOM 3600 C CA . LEU B 1 83 ? -23.719 55.25 19.531 1 96.62 83 LEU B CA 1
ATOM 3601 C C . LEU B 1 83 ? -24.047 55.062 18.047 1 96.62 83 LEU B C 1
ATOM 3603 O O . LEU B 1 83 ? -23.422 54.219 17.375 1 96.62 83 LEU B O 1
ATOM 3607 N N . LYS B 1 84 ? -25 55.844 17.562 1 95.5 84 LYS B N 1
ATOM 3608 C CA . LYS B 1 84 ? -25.422 55.75 16.172 1 95.5 84 LYS B CA 1
ATOM 3609 C C . LYS B 1 84 ? -24.281 56.125 15.227 1 95.5 84 LYS B C 1
ATOM 3611 O O . LYS B 1 84 ? -24.156 55.562 14.133 1 95.5 84 LYS B O 1
ATOM 3616 N N . LEU B 1 85 ? -23.5 57 15.633 1 95.81 85 LEU B N 1
ATOM 3617 C CA . LEU B 1 85 ? -22.391 57.469 14.797 1 95.81 85 LEU B CA 1
ATOM 3618 C C . LEU B 1 85 ? -21.281 56.406 14.742 1 95.81 85 LEU B C 1
ATOM 3620 O O . LEU B 1 85 ? -20.672 56.219 13.695 1 95.81 85 LEU B O 1
ATOM 3624 N N . ALA B 1 86 ? -21.031 55.75 15.852 1 96.31 86 ALA B N 1
ATOM 3625 C CA . ALA B 1 86 ? -19.906 54.844 15.992 1 96.31 86 ALA B CA 1
ATOM 3626 C C . ALA B 1 86 ? -20.25 53.469 15.453 1 96.31 86 ALA B C 1
ATOM 3628 O O . ALA B 1 86 ? -19.359 52.656 15.141 1 96.31 86 ALA B O 1
ATOM 3629 N N . SER B 1 87 ? -21.547 53.094 15.312 1 96.56 87 SER B N 1
ATOM 3630 C CA . SER B 1 87 ? -21.953 51.719 15.0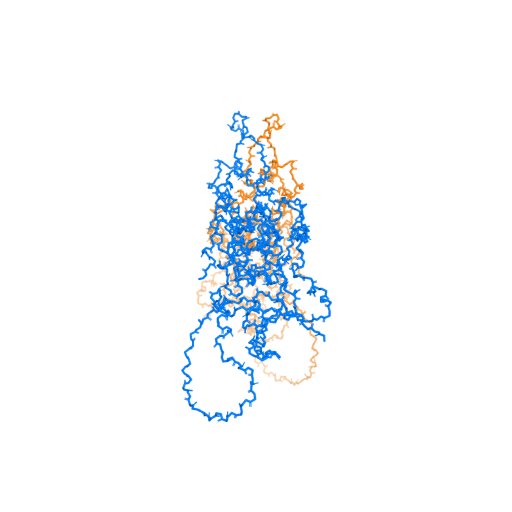31 1 96.56 87 SER B CA 1
ATOM 3631 C C . SER B 1 87 ? -23.203 51.688 14.148 1 96.56 87 SER B C 1
ATOM 3633 O O . SER B 1 87 ? -24.25 52.25 14.516 1 96.56 87 SER B O 1
ATOM 3635 N N . VAL B 1 88 ? -23.109 50.969 13.047 1 94.38 88 VAL B N 1
ATOM 3636 C CA . VAL B 1 88 ? -24.25 50.781 12.156 1 94.38 88 VAL B CA 1
ATOM 3637 C C . VAL B 1 88 ? -25.297 49.906 12.844 1 94.38 88 VAL B C 1
ATOM 3639 O O . VAL B 1 88 ? -26.5 50.125 12.656 1 94.38 88 VAL B O 1
ATOM 3642 N N . VAL B 1 89 ? -24.812 49.062 13.656 1 94.62 89 VAL B N 1
ATOM 3643 C CA . VAL B 1 89 ? -25.703 48.156 14.367 1 94.62 89 VAL B CA 1
ATOM 3644 C C . VAL B 1 89 ? -26.516 48.938 15.391 1 94.62 89 VAL B C 1
ATOM 3646 O O . VAL B 1 89 ? -27.734 48.781 15.469 1 94.62 89 VAL B O 1
ATOM 3649 N N . PHE B 1 90 ? -25.891 49.75 16.141 1 93.44 90 PHE B N 1
ATOM 3650 C CA . PHE B 1 90 ? -26.609 50.594 17.094 1 93.44 90 PHE B CA 1
ATOM 3651 C C . PHE B 1 90 ? -27.578 51.531 16.359 1 93.44 90 PHE B C 1
ATOM 3653 O O . PHE B 1 90 ? -28.672 51.812 16.844 1 93.44 90 PHE B O 1
ATOM 3660 N N . LYS B 1 91 ? -27.125 52 15.258 1 93.25 91 LYS B N 1
ATOM 3661 C CA . LYS B 1 91 ? -28 52.875 14.461 1 93.25 91 LYS B CA 1
ATOM 3662 C C . LYS B 1 91 ? -29.281 52.156 14.062 1 93.25 91 LYS B C 1
ATOM 3664 O O . LYS B 1 91 ? -30.375 52.688 14.195 1 93.25 91 LYS B O 1
ATOM 3669 N N . LYS B 1 92 ? -29.109 51 13.633 1 91.94 92 LYS B N 1
ATOM 3670 C CA . LYS B 1 92 ? -30.281 50.188 13.242 1 91.94 92 LYS B CA 1
ATOM 3671 C C . LYS B 1 92 ? -31.156 49.875 14.445 1 91.94 92 LYS B C 1
ATOM 3673 O O . LYS B 1 92 ? -32.375 49.938 14.359 1 91.94 92 LYS B O 1
ATOM 3678 N N . MET B 1 93 ? -30.531 49.594 15.516 1 88.44 93 MET B N 1
ATOM 3679 C CA . MET B 1 93 ? -31.25 49.219 16.734 1 88.44 93 MET B CA 1
ATOM 3680 C C . MET B 1 93 ? -32.094 50.406 17.234 1 88.44 93 MET B C 1
ATOM 3682 O O . MET B 1 93 ? -33.156 50.219 17.781 1 88.44 93 MET B O 1
ATOM 3686 N N . LEU B 1 94 ? -31.609 51.594 17 1 88.75 94 LEU B N 1
ATOM 3687 C CA . LEU B 1 94 ? -32.188 52.781 17.625 1 88.75 94 LEU B CA 1
ATOM 3688 C C . LEU B 1 94 ? -33.125 53.5 16.656 1 88.75 94 LEU B C 1
ATOM 3690 O O . LEU B 1 94 ? -33.875 54.375 17.062 1 88.75 94 LEU B O 1
ATOM 3694 N N . ASN B 1 95 ? -33.062 53.25 15.289 1 81.88 95 ASN B N 1
ATOM 3695 C CA . ASN B 1 95 ? -34 53.844 14.312 1 81.88 95 ASN B CA 1
ATOM 3696 C C . ASN B 1 95 ? -35.25 53 14.164 1 81.88 95 ASN B C 1
ATOM 3698 O O . ASN B 1 95 ? -36.219 53.438 13.516 1 81.88 95 ASN B O 1
ATOM 3702 N N . GLY B 1 96 ? -35.469 51.812 14.578 1 61.5 96 GLY B N 1
ATOM 3703 C CA . GLY B 1 96 ? -36.719 51.062 14.484 1 61.5 96 GLY B CA 1
ATOM 3704 C C . GLY B 1 96 ? -37.812 51.656 15.344 1 61.5 96 GLY B C 1
ATOM 3705 O O . GLY B 1 96 ? -37.594 52.594 16.094 1 61.5 96 GLY B O 1
ATOM 3706 N N . PRO B 1 97 ? -39.125 51.375 14.891 1 56.22 97 PRO B N 1
ATOM 3707 C CA . PRO B 1 97 ? -40.25 51.875 15.664 1 56.22 97 PRO B CA 1
ATOM 3708 C C . PRO B 1 97 ? -40.062 51.75 17.172 1 56.22 97 PRO B C 1
ATOM 3710 O O . PRO B 1 97 ? -39.719 50.688 17.672 1 56.22 97 PRO B O 1
ATOM 3713 N N . TRP B 1 98 ? -39.562 52.812 17.609 1 50.09 98 TRP B N 1
ATOM 3714 C CA . TRP B 1 98 ? -39.125 52.812 19 1 50.09 98 TRP B CA 1
ATOM 3715 C C . TRP B 1 98 ? -40.312 52.75 19.969 1 50.09 98 TRP B C 1
ATOM 3717 O O . TRP B 1 98 ? -41.344 53.375 19.703 1 50.09 98 TRP B O 1
ATOM 3727 N N . LYS B 1 99 ? -40.5 51.781 20.453 1 40.53 99 LYS B N 1
ATOM 3728 C CA . LYS B 1 99 ? -41.531 51.781 21.5 1 40.53 99 LYS B CA 1
ATOM 3729 C C . LYS B 1 99 ? -41.344 53 22.422 1 40.53 99 LYS B C 1
ATOM 3731 O O . LYS B 1 99 ? -40.312 53.125 23.109 1 40.53 99 LYS B O 1
ATOM 3736 N N . GLU B 1 100 ? -41.844 54.188 21.891 1 38 100 GLU B N 1
ATOM 3737 C CA . GLU B 1 100 ? -41.938 55.312 22.844 1 38 100 GLU B CA 1
ATOM 3738 C C . GLU B 1 100 ? -42.469 54.812 24.188 1 38 100 GLU B C 1
ATOM 3740 O O . GLU B 1 100 ? -43.438 54.062 24.234 1 38 100 GLU B O 1
ATOM 3745 N N . GLY B 1 101 ? -41.719 54.562 25.094 1 33.81 101 GLY B N 1
ATOM 3746 C CA . GLY B 1 101 ? -42.344 54.312 26.375 1 33.81 101 GLY B CA 1
ATOM 3747 C C . GLY B 1 101 ? -43.625 55.125 26.578 1 33.81 101 GLY B C 1
ATOM 3748 O O . GLY B 1 101 ? -43.688 56.281 26.141 1 33.81 101 GLY B O 1
ATOM 3749 N N . ASP B 1 102 ? -44.812 54.5 26.594 1 30.97 102 ASP B N 1
ATOM 3750 C CA . ASP B 1 102 ? -46.125 55.031 26.828 1 30.97 102 ASP B CA 1
ATOM 3751 C C . ASP B 1 102 ? -46.094 56.188 27.828 1 30.97 102 ASP B C 1
ATOM 3753 O O . ASP B 1 102 ? -45.812 56 29 1 30.97 102 ASP B O 1
ATOM 3757 N N . SER B 1 103 ? -45.594 57.375 27.5 1 29.52 103 SER B N 1
ATOM 3758 C CA . SER B 1 103 ? -46.375 58.344 28.266 1 29.52 103 SER B CA 1
ATOM 3759 C C . SER B 1 103 ? -47.875 58.094 28.062 1 29.52 103 SER B C 1
ATOM 3761 O O . SER B 1 103 ? -48.312 57.594 27.016 1 29.52 103 SER B O 1
ATOM 3763 N N . ALA B 1 104 ? -48.719 58.094 29.188 1 28 104 ALA B N 1
ATOM 3764 C CA . ALA B 1 104 ? -50.156 57.812 29.297 1 28 104 ALA B CA 1
ATOM 3765 C C . ALA B 1 104 ? -50.938 58.562 28.234 1 28 104 ALA B C 1
ATOM 3767 O O . ALA B 1 104 ? -52.188 58.562 28.234 1 28 104 ALA B O 1
ATOM 3768 N N . ASN B 1 105 ? -50.438 59.469 27.375 1 26.2 105 ASN B N 1
ATOM 3769 C CA . ASN B 1 105 ? -51.562 60.125 26.719 1 26.2 105 ASN B CA 1
ATOM 3770 C C . ASN B 1 105 ? -52.125 59.25 25.609 1 26.2 105 ASN B C 1
ATOM 3772 O O . ASN B 1 105 ? -51.406 58.875 24.688 1 26.2 105 ASN B O 1
ATOM 3776 N N . SER B 1 106 ? -53.25 58.469 25.812 1 24.59 106 SER B N 1
ATOM 3777 C CA . SER B 1 106 ? -54.031 57.469 25.094 1 24.59 106 SER B CA 1
ATOM 3778 C C . SER B 1 106 ? -54.438 58 23.719 1 24.59 106 SER B C 1
ATOM 3780 O O . SER B 1 106 ? -55.219 57.344 23 1 24.59 106 SER B O 1
ATOM 3782 N N . GLN B 1 107 ? -53.906 59.031 22.969 1 22.2 107 GLN B N 1
ATOM 3783 C CA . GLN B 1 107 ? -55 59.188 21.984 1 22.2 107 GLN B CA 1
ATOM 3784 C C . GLN B 1 107 ? -54.969 58.062 20.969 1 22.2 107 GLN B C 1
ATOM 3786 O O . GLN B 1 107 ? -53.906 57.531 20.609 1 22.2 107 GLN B O 1
ATOM 3791 N N . PRO B 1 108 ? -56.125 57.406 20.531 1 20.56 108 PRO B N 1
ATOM 3792 C CA . PRO B 1 108 ? -56.438 56.219 19.734 1 20.56 108 PRO B CA 1
ATOM 3793 C C . PRO B 1 108 ? -56.062 56.406 18.266 1 20.56 108 PRO B C 1
ATOM 3795 O O . PRO B 1 108 ? -56.625 57.219 17.562 1 20.56 108 PRO B O 1
ATOM 3798 N N . ALA B 1 109 ? -54.812 56.719 17.828 1 20.02 109 ALA B N 1
ATOM 3799 C CA . ALA B 1 109 ? -54.812 57 16.391 1 20.02 109 ALA B CA 1
ATOM 3800 C C . ALA B 1 109 ? -55.375 55.812 15.617 1 20.02 109 ALA B C 1
ATOM 3802 O O . ALA B 1 109 ? -55.312 54.656 16.078 1 20.02 109 ALA B O 1
ATOM 3803 N N . SER B 1 110 ? -55.969 56.219 14.484 1 19.39 110 SER B N 1
ATOM 3804 C CA . SER B 1 110 ? -56.781 55.656 13.383 1 19.39 110 SER B CA 1
ATOM 3805 C C . SER B 1 110 ? -56 54.594 12.617 1 19.39 110 SER B C 1
ATOM 3807 O O . SER B 1 110 ? -54.781 54.5 12.727 1 19.39 110 SER B O 1
ATOM 3809 N N . GLU B 1 111 ? -56.625 54.031 11.508 1 17.58 111 GLU B N 1
ATOM 3810 C CA . GLU B 1 111 ? -56.844 52.844 10.688 1 17.58 111 GLU B CA 1
ATOM 3811 C C . GLU B 1 111 ? -55.656 52.562 9.781 1 17.58 111 GLU B C 1
ATOM 3813 O O . GLU B 1 111 ? -54.781 53.438 9.594 1 17.58 111 GLU B O 1
ATOM 3818 N N . ALA B 1 112 ? -56 51.719 8.656 1 19.95 112 ALA B N 1
ATOM 3819 C CA . ALA B 1 112 ? -55.688 50.469 7.977 1 19.95 112 ALA B CA 1
ATOM 3820 C C . ALA B 1 112 ? -54.719 50.719 6.809 1 19.95 112 ALA B C 1
ATOM 3822 O O . ALA B 1 112 ? -54.281 49.75 6.152 1 19.95 112 ALA B O 1
ATOM 3823 N N . GLU B 1 113 ? -54.125 51.906 6.441 1 18.3 113 GLU B N 1
ATOM 3824 C CA . GLU B 1 113 ? -53.938 51.75 5 1 18.3 113 GLU B CA 1
ATOM 3825 C C . GLU B 1 113 ? -52.969 50.625 4.664 1 18.3 113 GLU B C 1
ATOM 3827 O O . GLU B 1 113 ? -52.125 50.281 5.484 1 18.3 113 GLU B O 1
ATOM 3832 N N . ASP B 1 114 ? -53.125 50 3.428 1 20.02 114 ASP B N 1
ATOM 3833 C CA . ASP B 1 114 ? -52.875 48.844 2.592 1 20.02 114 ASP B CA 1
ATOM 3834 C C . ASP B 1 114 ? -51.438 48.781 2.137 1 20.02 114 ASP B C 1
ATOM 3836 O O . ASP B 1 114 ? -51.094 49.312 1.071 1 20.02 114 ASP B O 1
ATOM 3840 N N . GLN B 1 115 ? -50.469 49.188 2.967 1 18.33 115 GLN B N 1
ATOM 3841 C CA . GLN B 1 115 ? -49.188 49.25 2.244 1 18.33 115 GLN B CA 1
ATOM 3842 C C . GLN B 1 115 ? -48.812 47.875 1.706 1 18.33 115 GLN B C 1
ATOM 3844 O O . GLN B 1 115 ? -48.938 46.875 2.404 1 18.33 115 GLN B O 1
ATOM 3849 N N . MET B 1 116 ? -48.688 47.75 0.322 1 20.16 116 MET B N 1
ATOM 3850 C CA . MET B 1 116 ? -48.312 46.719 -0.65 1 20.16 116 MET B CA 1
ATOM 3851 C C . MET B 1 116 ? -46.906 46.188 -0.33 1 20.16 116 MET B C 1
ATOM 3853 O O . MET B 1 116 ? -46.031 46.906 0.084 1 20.16 116 MET B O 1
ATOM 3857 N N . ASP B 1 117 ? -46.875 44.812 -0.179 1 20 117 ASP B N 1
ATOM 3858 C CA . ASP B 1 117 ? -45.938 43.75 0.23 1 20 117 ASP B CA 1
ATOM 3859 C C . ASP B 1 117 ? -44.781 43.625 -0.753 1 20 117 ASP B C 1
ATOM 3861 O O . ASP B 1 117 ? -44.812 42.812 -1.667 1 20 117 ASP B O 1
ATOM 3865 N N . LEU B 1 118 ? -44.219 44.688 -1.401 1 19.83 118 LEU B N 1
ATOM 3866 C CA . LEU B 1 118 ? -43.312 44.188 -2.412 1 19.83 118 LEU B CA 1
ATOM 3867 C C . LEU B 1 118 ? -42.188 43.375 -1.77 1 19.83 118 LEU B C 1
ATOM 3869 O O . LEU B 1 118 ? -41.562 43.812 -0.796 1 19.83 118 LEU B O 1
ATOM 3873 N N . GLU B 1 119 ? -42.094 42.031 -2.004 1 20.17 119 GLU B N 1
ATOM 3874 C CA . GLU B 1 119 ? -41.344 40.844 -1.636 1 20.17 119 GLU B CA 1
ATOM 3875 C C . GLU B 1 119 ? -39.875 40.938 -2.088 1 20.17 119 GLU B C 1
ATOM 3877 O O . GLU B 1 119 ? -39.312 40 -2.619 1 20.17 119 GLU B O 1
ATOM 3882 N N . ASP B 1 120 ? -39.188 42.062 -2.113 1 20.48 120 ASP B N 1
ATOM 3883 C CA . ASP B 1 120 ? -37.906 41.844 -2.791 1 20.48 120 ASP B CA 1
ATOM 3884 C C . ASP B 1 120 ? -37 40.938 -1.983 1 20.48 120 ASP B C 1
ATOM 3886 O O . ASP B 1 120 ? -36.781 41.156 -0.787 1 20.48 120 ASP B O 1
ATOM 3890 N N . SER B 1 121 ? -36.75 39.688 -2.402 1 20.08 121 SER B N 1
ATOM 3891 C CA . SER B 1 121 ? -36.062 38.438 -1.964 1 20.08 121 SER B CA 1
ATOM 3892 C C . SER B 1 121 ? -34.562 38.656 -1.854 1 20.08 121 SER B C 1
ATOM 3894 O O . SER B 1 121 ? -33.812 37.688 -1.72 1 20.08 121 SER B O 1
ATOM 3896 N N . GLY B 1 122 ? -33.938 39.781 -1.781 1 20.38 122 GLY B N 1
ATOM 3897 C CA . GLY B 1 122 ? -32.5 39.656 -1.958 1 20.38 122 GLY B CA 1
ATOM 3898 C C . GLY B 1 122 ? -31.828 38.875 -0.846 1 20.38 122 GLY B C 1
ATOM 3899 O O . GLY B 1 122 ? -32.188 39 0.323 1 20.38 122 GLY B O 1
ATOM 3900 N N . SER B 1 123 ? -31.281 37.656 -1.149 1 20.77 123 SER B N 1
ATOM 3901 C CA . SER B 1 123 ? -30.594 36.594 -0.418 1 20.77 123 SER B CA 1
ATOM 3902 C C . SER B 1 123 ? -29.359 37.125 0.294 1 20.77 123 SER B C 1
ATOM 3904 O O . SER B 1 123 ? -28.359 37.5 -0.35 1 20.77 123 SER B O 1
ATOM 3906 N N . SER B 1 124 ? -29.375 38.156 1.084 1 20.3 124 SER B N 1
ATOM 3907 C CA . SER B 1 124 ? -28.125 38.531 1.699 1 20.3 124 SER B CA 1
ATOM 3908 C C . SER B 1 124 ? -27.578 37.469 2.621 1 20.3 124 SER B C 1
ATOM 3910 O O . SER B 1 124 ? -28.281 37 3.525 1 20.3 124 SER B O 1
ATOM 3912 N N . ASP B 1 125 ? -26.688 36.594 2.127 1 23.3 125 ASP B N 1
ATOM 3913 C CA . ASP B 1 125 ? -25.906 35.562 2.803 1 23.3 125 ASP B CA 1
ATOM 3914 C C . ASP B 1 125 ? -25.25 36.094 4.062 1 23.3 125 ASP B C 1
ATOM 3916 O O . ASP B 1 125 ? -24.344 36.938 3.98 1 23.3 125 ASP B O 1
ATOM 3920 N N . SER B 1 126 ? -25.953 36.5 5.027 1 24.55 126 SER B N 1
ATOM 3921 C CA . SER B 1 126 ? -25.344 36.969 6.273 1 24.55 126 SER B CA 1
ATOM 3922 C C . SER B 1 126 ? -24.547 35.844 6.945 1 24.55 126 SER B C 1
ATOM 3924 O O . SER B 1 126 ? -25.031 34.719 7.035 1 24.55 126 SER B O 1
ATOM 3926 N N . PRO B 1 127 ? -23.25 35.875 6.891 1 26.58 127 PRO B N 1
ATOM 3927 C CA . PRO B 1 127 ? -22.406 34.906 7.578 1 26.58 127 PRO B CA 1
ATOM 3928 C C . PRO B 1 127 ? -22.922 34.562 8.969 1 26.58 127 PRO B C 1
ATOM 3930 O O . PRO B 1 127 ? -23.547 35.406 9.625 1 26.58 127 PRO B O 1
ATOM 3933 N N . VAL B 1 128 ? -23.078 33.312 9.273 1 28.97 128 VAL B N 1
ATOM 3934 C CA . VAL B 1 128 ? -23.703 32.531 10.359 1 28.97 128 VAL B CA 1
ATOM 3935 C C . VAL B 1 128 ? -23.016 32.875 11.68 1 28.97 128 VAL B C 1
ATOM 3937 O O . VAL B 1 128 ? -21.984 32.312 12.031 1 28.97 128 VAL B O 1
ATOM 3940 N N . GLY B 1 129 ? -22.281 34 11.828 1 27.62 129 GLY B N 1
ATOM 3941 C CA . GLY B 1 129 ? -21.797 34.062 13.195 1 27.62 129 GLY B CA 1
ATOM 3942 C C . GLY B 1 129 ? -22.875 33.812 14.227 1 27.62 129 GLY B C 1
ATOM 3943 O O . GLY B 1 129 ? -24.062 34 13.953 1 27.62 129 GLY B O 1
ATOM 3944 N N . SER B 1 130 ? -22.688 32.688 14.969 1 31.08 130 SER B N 1
ATOM 3945 C CA . SER B 1 130 ? -23.578 32.438 16.094 1 31.08 130 SER B CA 1
ATOM 3946 C C . SER B 1 130 ? -24 33.75 16.781 1 31.08 130 SER B C 1
ATOM 3948 O O . SER B 1 130 ? -23.156 34.438 17.344 1 31.08 130 SER B O 1
ATOM 3950 N N . THR B 1 131 ? -24.828 34.5 16.047 1 31.58 131 THR B N 1
ATOM 3951 C CA . THR B 1 131 ? -25.438 35.688 16.594 1 31.58 131 THR B CA 1
ATOM 3952 C C . THR B 1 131 ? -25.969 35.438 18 1 31.58 131 THR B C 1
ATOM 3954 O O . THR B 1 131 ? -26.609 34.406 18.25 1 31.58 131 THR B O 1
ATOM 3957 N N . PRO B 1 132 ? -25.234 35.812 19.062 1 33.62 132 PRO B N 1
ATOM 3958 C CA . PRO B 1 132 ? -26.047 35.719 20.281 1 33.62 132 PRO B CA 1
ATOM 3959 C C . PRO B 1 132 ? -27.531 35.906 19.984 1 33.62 132 PRO B C 1
ATOM 3961 O O . PRO B 1 132 ? -27.922 36.469 18.969 1 33.62 132 PRO B O 1
ATOM 3964 N N . ASP B 1 133 ? -28.328 34.938 20.5 1 33.19 133 ASP B N 1
ATOM 3965 C CA . ASP B 1 133 ? -29.781 35.031 20.469 1 33.19 133 ASP B CA 1
ATOM 3966 C C . ASP B 1 133 ? -30.219 36.5 20.469 1 33.19 133 ASP B C 1
ATOM 3968 O O . ASP B 1 133 ? -29.891 37.25 21.406 1 33.19 133 ASP B O 1
ATOM 3972 N N . SER B 1 134 ? -30.141 37.188 19.328 1 34.78 134 SER B N 1
ATOM 3973 C CA . SER B 1 134 ? -30.875 38.438 19.125 1 34.78 134 SER B CA 1
ATOM 3974 C C . SER B 1 134 ? -32.219 38.406 19.844 1 34.78 134 SER B C 1
ATOM 3976 O O . SER B 1 134 ? -33.25 38.125 19.234 1 34.78 134 SER B O 1
ATOM 3978 N N . SER B 1 135 ? -32.344 37.594 21 1 33.03 135 SER B N 1
ATOM 3979 C CA . SER B 1 135 ? -33.656 37.688 21.609 1 33.03 135 SER B CA 1
ATOM 3980 C C . SER B 1 135 ? -34.156 39.156 21.594 1 33.03 135 SER B C 1
ATOM 3982 O O . SER B 1 135 ? -33.375 40.062 21.344 1 33.03 135 SER B O 1
ATOM 3984 N N . SER B 1 136 ? -35.094 39.594 22.703 1 35.78 136 SER B N 1
ATOM 3985 C CA . SER B 1 136 ? -36.188 40.562 22.828 1 35.78 136 SER B CA 1
ATOM 3986 C C . SER B 1 136 ? -35.625 41.969 23.016 1 35.78 136 SER B C 1
ATOM 3988 O O . SER B 1 136 ? -35.125 42.312 24.094 1 35.78 136 SER B O 1
ATOM 3990 N N . LEU B 1 137 ? -34.938 42.438 22.047 1 41.69 137 LEU B N 1
ATOM 3991 C CA . LEU B 1 137 ? -34.812 43.875 22.016 1 41.69 137 LEU B CA 1
ATOM 3992 C C . LEU B 1 137 ? -36.125 44.562 22.453 1 41.69 137 LEU B C 1
ATOM 3994 O O . LEU B 1 137 ? -37.094 44.562 21.734 1 41.69 137 LEU B O 1
ATOM 3998 N N . SER B 1 138 ? -36.469 44.219 23.75 1 44.25 138 SER B N 1
ATOM 3999 C CA . SER B 1 138 ? -37.656 44.969 24.141 1 44.25 138 SER B CA 1
ATOM 4000 C C . SER B 1 138 ? -37.312 46.406 24.547 1 44.25 138 SER B C 1
ATOM 4002 O O . SER B 1 138 ? -36.344 46.625 25.281 1 44.25 138 SER B O 1
ATOM 4004 N N . GLN B 1 139 ? -37.438 47.312 23.844 1 44.06 139 GLN B N 1
ATOM 4005 C CA . GLN B 1 139 ? -37.344 48.75 24.203 1 44.06 139 GLN B CA 1
ATOM 4006 C C . GLN B 1 139 ? -38.375 49.094 25.281 1 44.06 139 GLN B C 1
ATOM 4008 O O . GLN B 1 139 ? -39.562 48.875 25.109 1 44.06 139 GLN B O 1
ATOM 4013 N N . ALA B 1 140 ? -38.031 48.906 26.453 1 46.94 140 ALA B N 1
ATOM 4014 C CA . ALA B 1 140 ? -39.062 49.344 27.406 1 46.94 140 ALA B CA 1
ATOM 4015 C C . ALA B 1 140 ? -38.781 50.75 27.875 1 46.94 140 ALA B C 1
ATOM 4017 O O . ALA B 1 140 ? -37.625 51.219 27.891 1 46.94 140 ALA B O 1
ATOM 4018 N N . ALA B 1 141 ? -39.75 51.656 27.875 1 44.5 141 ALA B N 1
ATOM 4019 C CA . ALA B 1 141 ? -39.75 53 28.453 1 44.5 141 ALA B CA 1
ATOM 4020 C C . ALA B 1 141 ? -39.094 53 29.828 1 44.5 141 ALA B C 1
ATOM 4022 O O . ALA B 1 141 ? -39.25 52.062 30.594 1 44.5 141 ALA B O 1
ATOM 4023 N N . SER B 1 142 ? -37.969 53.625 29.938 1 47.84 142 SER B N 1
ATOM 4024 C CA . SER B 1 142 ? -37.344 53.75 31.234 1 47.84 142 SER B CA 1
ATOM 4025 C C . SER B 1 142 ? -38.312 54.281 32.281 1 47.84 142 SER B C 1
ATOM 4027 O O . SER B 1 142 ? -39.375 54.844 31.938 1 47.84 142 SER B O 1
ATOM 4029 N N . ASP B 1 143 ? -38.344 53.844 33.469 1 46.03 143 ASP B N 1
ATOM 4030 C CA . ASP B 1 143 ? -39.125 54.406 34.562 1 46.03 143 ASP B CA 1
ATOM 4031 C C . ASP B 1 143 ? -38.969 55.906 34.656 1 46.03 143 ASP B C 1
ATOM 4033 O O . ASP B 1 143 ? -39.688 56.562 35.438 1 46.03 143 ASP B O 1
ATOM 4037 N N . THR B 1 144 ? -37.781 56.469 34.25 1 46.62 144 THR B N 1
ATOM 4038 C CA . THR B 1 144 ? -37.719 57.938 34.281 1 46.62 144 THR B CA 1
ATOM 4039 C C . THR B 1 144 ? -38.344 58.531 33 1 46.62 144 THR B C 1
ATOM 4041 O O . THR B 1 144 ? -38.031 58.094 31.891 1 46.62 144 THR B O 1
ATOM 4044 N N . PRO B 1 145 ? -39.344 59.344 33 1 51.12 145 PRO B N 1
ATOM 4045 C CA . PRO B 1 145 ? -40.031 60 31.891 1 51.12 145 PRO B CA 1
ATOM 4046 C C . PRO B 1 145 ? -39.062 60.594 30.891 1 51.12 145 PRO B C 1
ATOM 4048 O O . PRO B 1 145 ? -38.094 61.281 31.281 1 51.12 145 PRO B O 1
ATOM 4051 N N . GLY B 1 146 ? -38.781 60.031 29.516 1 56.53 146 GLY B N 1
ATOM 4052 C CA . GLY B 1 146 ? -38.062 60.625 28.391 1 56.53 146 GLY B CA 1
ATOM 4053 C C . GLY B 1 146 ? -36.938 59.75 27.906 1 56.53 146 GLY B C 1
ATOM 4054 O O . GLY B 1 146 ? -36.344 60 26.844 1 56.53 146 GLY B O 1
ATOM 4055 N N . ASP B 1 147 ? -36.375 58.812 28.766 1 67.5 147 ASP B N 1
ATOM 4056 C CA . ASP B 1 147 ? -35.156 58.125 28.297 1 67.5 147 ASP B CA 1
ATOM 4057 C C . ASP B 1 147 ? -35.531 56.844 27.578 1 67.5 147 ASP B C 1
ATOM 4059 O O . ASP B 1 147 ? -36.469 56.125 27.969 1 67.5 147 ASP B O 1
ATOM 4063 N N . TRP B 1 148 ? -35.031 56.562 26.375 1 81.56 148 TRP B N 1
ATOM 4064 C CA . TRP B 1 148 ? -35.125 55.312 25.656 1 81.56 148 TRP B CA 1
ATOM 4065 C C . TRP B 1 148 ? -34.219 54.25 26.281 1 81.56 148 TRP B C 1
ATOM 4067 O O . TRP B 1 148 ? -33.219 54.594 26.938 1 81.56 148 TRP B O 1
ATOM 4077 N N . GLU B 1 149 ? -34.719 53 26.281 1 88.94 149 GLU B N 1
ATOM 4078 C CA . GLU B 1 149 ? -33.906 51.938 26.828 1 88.94 149 GLU B CA 1
ATOM 4079 C C . GLU B 1 149 ? -33.688 50.812 25.797 1 88.94 149 GLU B C 1
ATOM 4081 O O . GLU B 1 149 ? -34.625 50.469 25.062 1 88.94 149 GLU B O 1
ATOM 4086 N N . ILE B 1 150 ? -32.469 50.281 25.672 1 91.19 150 ILE B N 1
ATOM 4087 C CA . ILE B 1 150 ? -32.219 49.094 24.891 1 91.19 150 ILE B CA 1
ATOM 4088 C C . ILE B 1 150 ? -31.594 48.031 25.812 1 91.19 150 ILE B C 1
ATOM 4090 O O . ILE B 1 150 ? -30.812 48.344 26.719 1 91.19 150 ILE B O 1
ATOM 4094 N N . THR B 1 151 ? -31.984 46.781 25.531 1 91.94 151 THR B N 1
ATOM 4095 C CA . THR B 1 151 ? -31.5 45.688 26.344 1 91.94 151 THR B CA 1
ATOM 4096 C C . THR B 1 151 ? -30.547 44.781 25.547 1 91.94 151 THR B C 1
ATOM 4098 O O . THR B 1 151 ? -30.844 44.438 24.406 1 91.94 151 THR B O 1
ATOM 4101 N N . ILE B 1 152 ? -29.406 44.531 26.094 1 93.56 152 ILE B N 1
ATOM 4102 C CA . ILE B 1 152 ? -28.422 43.625 25.531 1 93.56 152 ILE B CA 1
ATOM 4103 C C . ILE B 1 152 ? -28.031 42.562 26.562 1 93.56 152 ILE B C 1
ATOM 4105 O O . ILE B 1 152 ? -28.312 42.719 27.75 1 93.56 152 ILE B O 1
ATOM 4109 N N . THR B 1 153 ? -27.438 41.469 26.078 1 92.88 153 THR B N 1
ATOM 4110 C CA . THR B 1 153 ? -27.25 40.375 27 1 92.88 153 THR B CA 1
ATOM 4111 C C . THR B 1 153 ? -25.844 39.781 26.859 1 92.88 153 THR B C 1
ATOM 4113 O O . THR B 1 153 ? -25.297 39.75 25.75 1 92.88 153 THR B O 1
ATOM 4116 N N . GLY B 1 154 ? -25.266 39.406 27.984 1 93.06 154 GLY B N 1
ATOM 4117 C CA . GLY B 1 154 ? -24.219 38.406 27.984 1 93.06 154 GLY B CA 1
ATOM 4118 C C . GLY B 1 154 ? -22.828 39 27.969 1 93.06 154 GLY B C 1
ATOM 4119 O O . GLY B 1 154 ? -21.859 38.344 28.359 1 93.06 154 GLY B O 1
ATOM 4120 N N . TRP B 1 155 ? -22.688 40.312 27.609 1 94.94 155 TRP B N 1
ATOM 4121 C CA . TRP B 1 155 ? -21.359 40.906 27.406 1 94.94 155 TRP B CA 1
ATOM 4122 C C . TRP B 1 155 ? -20.609 41.031 28.719 1 94.94 155 TRP B C 1
ATOM 4124 O O . TRP B 1 155 ? -21.219 41.125 29.797 1 94.94 155 TRP B O 1
ATOM 4134 N N . HIS B 1 156 ? -19.297 41 28.625 1 94 156 HIS B N 1
ATOM 4135 C CA . HIS B 1 156 ? -18.453 41.375 29.75 1 94 156 HIS B CA 1
ATOM 4136 C C . HIS B 1 156 ? -18.688 42.844 30.156 1 94 156 HIS B C 1
ATOM 4138 O O . HIS B 1 156 ? -18.469 43.75 29.359 1 94 156 HIS B O 1
ATOM 4144 N N . ALA B 1 157 ? -19.047 43 31.312 1 93.06 157 ALA B N 1
ATOM 4145 C CA . ALA B 1 157 ? -19.562 44.312 31.75 1 93.06 157 ALA B CA 1
ATOM 4146 C C . ALA B 1 157 ? -18.484 45.375 31.641 1 93.06 157 ALA B C 1
ATOM 4148 O O . ALA B 1 157 ? -18.734 46.469 31.125 1 93.06 157 ALA B O 1
ATOM 4149 N N . HIS B 1 158 ? -17.391 45.094 32.219 1 93.19 158 HIS B N 1
ATOM 4150 C CA . HIS B 1 158 ? -16.312 46.094 32.188 1 93.19 158 HIS B CA 1
ATOM 4151 C C . HIS B 1 158 ? -15.867 46.406 30.766 1 93.19 158 HIS B C 1
ATOM 4153 O O . HIS B 1 158 ? -15.547 47.531 30.438 1 93.19 158 HIS B O 1
ATOM 4159 N N . ALA B 1 159 ? -15.781 45.375 29.938 1 95.62 159 ALA B N 1
ATOM 4160 C CA . ALA B 1 159 ? -15.406 45.562 28.531 1 95.62 159 ALA B CA 1
ATOM 4161 C C . ALA B 1 159 ? -16.438 46.438 27.812 1 95.62 159 ALA B C 1
ATOM 4163 O O . ALA B 1 159 ? -16.062 47.312 27.016 1 95.62 159 ALA B O 1
ATOM 4164 N N . LEU B 1 160 ? -17.672 46.188 28.062 1 95.75 160 LEU B N 1
ATOM 4165 C CA . LEU B 1 160 ? -18.719 47 27.469 1 95.75 160 LEU B CA 1
ATOM 4166 C C . LEU B 1 160 ? -18.594 48.469 27.938 1 95.75 160 LEU B C 1
ATOM 4168 O O . LEU B 1 160 ? -18.688 49.375 27.125 1 95.75 160 LEU B O 1
ATOM 4172 N N . TRP B 1 161 ? -18.406 48.531 29.203 1 94.88 161 TRP B N 1
ATOM 4173 C CA . TRP B 1 161 ? -18.188 49.844 29.781 1 94.88 161 TRP B CA 1
ATOM 4174 C C . TRP B 1 161 ? -17.062 50.594 29.078 1 94.88 161 TRP B C 1
ATOM 4176 O O . TRP B 1 161 ? -17.188 51.781 28.75 1 94.88 161 TRP B O 1
ATOM 4186 N N . MET B 1 162 ? -16.047 49.938 28.859 1 95.19 162 MET B N 1
ATOM 4187 C CA . MET B 1 162 ? -14.883 50.5 28.203 1 95.19 162 MET B CA 1
ATOM 4188 C C . MET B 1 162 ? -15.227 50.938 26.766 1 95.19 162 MET B C 1
ATOM 4190 O O . MET B 1 162 ? -14.883 52.031 26.344 1 95.19 162 MET B O 1
ATOM 4194 N N . VAL B 1 163 ? -15.938 50.094 26.016 1 97.38 163 VAL B N 1
ATOM 4195 C CA . VAL B 1 163 ? -16.328 50.406 24.641 1 97.38 163 VAL B CA 1
ATOM 4196 C C . VAL B 1 163 ? -17.219 51.625 24.609 1 97.38 163 VAL B C 1
ATOM 4198 O O . VAL B 1 163 ? -17.031 52.531 23.766 1 97.38 163 VAL B O 1
ATOM 4201 N N . LEU B 1 164 ? -18.094 51.719 25.531 1 96.94 164 LEU B N 1
ATOM 4202 C CA . LEU B 1 164 ? -19 52.844 25.594 1 96.94 164 LEU B CA 1
ATOM 4203 C C . LEU B 1 164 ? -18.25 54.125 25.891 1 96.94 164 LEU B C 1
ATOM 4205 O O . LEU B 1 164 ? -18.531 55.188 25.297 1 96.94 164 LEU B O 1
ATOM 4209 N N . HIS B 1 165 ? -17.312 54.031 26.797 1 95.88 165 HIS B N 1
ATOM 4210 C CA . HIS B 1 165 ? -16.516 55.219 27.094 1 95.88 165 HIS B CA 1
ATOM 4211 C C . HIS B 1 165 ? -15.711 55.656 25.875 1 95.88 165 HIS B C 1
ATOM 4213 O O . HIS B 1 165 ? -15.609 56.875 25.594 1 95.88 165 HIS B O 1
ATOM 4219 N N . ILE B 1 166 ? -15.203 54.75 25.172 1 97.06 166 ILE B N 1
ATOM 4220 C CA . ILE B 1 166 ? -14.398 55.062 24 1 97.06 166 ILE B CA 1
ATOM 4221 C C . ILE B 1 166 ? -15.273 55.719 22.922 1 97.06 166 ILE B C 1
ATOM 4223 O O . ILE B 1 166 ? -14.891 56.719 22.344 1 97.06 166 ILE B O 1
ATOM 4227 N N . ILE B 1 167 ? -16.422 55.188 22.703 1 97.25 167 ILE B N 1
ATOM 4228 C CA . ILE B 1 167 ? -17.359 55.719 21.719 1 97.25 167 ILE B CA 1
ATOM 4229 C C . ILE B 1 167 ? -17.719 57.156 22.062 1 97.25 167 ILE B C 1
ATOM 4231 O O . ILE B 1 167 ? -17.906 58 21.172 1 97.25 167 ILE B O 1
ATOM 4235 N N . HIS B 1 168 ? -17.719 57.5 23.328 1 97 168 HIS B N 1
ATOM 4236 C CA . HIS B 1 168 ? -18.078 58.812 23.797 1 97 168 HIS B CA 1
ATOM 4237 C C . HIS B 1 168 ? -16.859 59.719 23.906 1 97 168 HIS B C 1
ATOM 4239 O O . HIS B 1 168 ? -16.938 60.844 24.438 1 97 168 HIS B O 1
ATOM 4245 N N . GLY B 1 169 ? -15.695 59.219 23.5 1 94.88 169 GLY B N 1
ATOM 4246 C CA . GLY B 1 169 ? -14.484 60.031 23.453 1 94.88 169 GLY B CA 1
ATOM 4247 C C . GLY B 1 169 ? -13.805 60.188 24.797 1 94.88 169 GLY B C 1
ATOM 4248 O O . GLY B 1 169 ? -13.023 61.094 25.016 1 94.88 169 GLY B O 1
ATOM 4249 N N . GLN B 1 170 ? -14.086 59.344 25.703 1 94 170 GLN B N 1
ATOM 4250 C CA . GLN B 1 170 ? -13.523 59.406 27.047 1 94 170 GLN B CA 1
ATOM 4251 C C . GLN B 1 170 ? -12.297 58.5 27.188 1 94 170 GLN B C 1
ATOM 4253 O O . GLN B 1 170 ? -12.32 57.531 27.953 1 94 170 GLN B O 1
ATOM 4258 N N . TYR B 1 171 ? -11.25 58.875 26.703 1 92.06 171 TYR B N 1
ATOM 4259 C CA . TYR B 1 171 ? -10.039 58.094 26.562 1 92.06 171 TYR B CA 1
ATOM 4260 C C . TYR B 1 171 ? -9.234 58.094 27.859 1 92.06 171 TYR B C 1
ATOM 4262 O O . TYR B 1 171 ? -8.336 57.25 28.031 1 92.06 171 TYR B O 1
ATOM 4270 N N . ARG B 1 172 ? -9.547 58.969 28.734 1 91.31 172 ARG B N 1
ATOM 4271 C CA . ARG B 1 172 ? -8.828 59 30.016 1 91.31 172 ARG B CA 1
ATOM 4272 C C . ARG B 1 172 ? -9.109 57.719 30.828 1 91.31 172 ARG B C 1
ATOM 4274 O O . ARG B 1 172 ? -8.305 57.344 31.688 1 91.31 172 ARG B O 1
ATOM 4281 N N . LYS B 1 173 ? -10.156 57.094 30.469 1 86.94 173 LYS B N 1
ATOM 4282 C CA . LYS B 1 173 ? -10.578 55.906 31.203 1 86.94 173 LYS B CA 1
ATOM 4283 C C . LYS B 1 173 ? -9.914 54.656 30.641 1 86.94 173 LYS B C 1
ATOM 4285 O O . LYS B 1 173 ? -9.977 53.594 31.25 1 86.94 173 LYS B O 1
ATOM 4290 N N . VAL B 1 174 ? -9.258 54.844 29.562 1 91.88 174 VAL B N 1
ATOM 4291 C CA . VAL B 1 174 ? -8.633 53.688 28.891 1 91.88 174 VAL B CA 1
ATOM 4292 C C . VAL B 1 174 ? -7.328 53.344 29.594 1 91.88 174 VAL B C 1
ATOM 4294 O O . VAL B 1 174 ? -6.41 54.156 29.672 1 91.88 174 VAL B O 1
ATOM 4297 N N . PRO B 1 175 ? -7.273 52.188 30.125 1 91.75 175 PRO B N 1
ATOM 4298 C CA . PRO B 1 175 ? -6.047 51.812 30.812 1 91.75 175 PRO B CA 1
ATOM 4299 C C . PRO B 1 175 ? -4.855 51.656 29.875 1 91.75 175 PRO B C 1
ATOM 4301 O O . PRO B 1 175 ? -5.039 51.375 28.688 1 91.75 175 PRO B O 1
ATOM 4304 N N . HIS B 1 176 ? -3.66 51.719 30.406 1 89.88 176 HIS B N 1
ATOM 4305 C CA . HIS B 1 176 ? -2.436 51.656 29.625 1 89.88 176 HIS B CA 1
ATOM 4306 C C . HIS B 1 176 ? -2.156 50.219 29.172 1 89.88 176 HIS B C 1
ATOM 4308 O O . HIS B 1 176 ? -1.57 50 28.125 1 89.88 176 HIS B O 1
ATOM 4314 N N . SER B 1 177 ? -2.518 49.312 30.078 1 90.94 177 SER B N 1
ATOM 4315 C CA . SER B 1 177 ? -2.312 47.906 29.75 1 90.94 177 SER B CA 1
ATOM 4316 C C . SER B 1 177 ? -3.523 47.062 30.156 1 90.94 177 SER B C 1
ATOM 4318 O O . SER B 1 177 ? -4.168 47.344 31.172 1 90.94 177 SER B O 1
ATOM 4320 N N . VAL B 1 178 ? -3.771 46.094 29.266 1 93.69 178 VAL B N 1
ATOM 4321 C CA . VAL B 1 178 ? -4.906 45.219 29.547 1 93.69 178 VAL B CA 1
ATOM 4322 C C . VAL B 1 178 ? -4.496 43.781 29.344 1 93.69 178 VAL B C 1
ATOM 4324 O O . VAL B 1 178 ? -3.492 43.5 28.688 1 93.69 178 VAL B O 1
ATOM 4327 N N . SER B 1 179 ? -5.191 42.875 30.016 1 93.69 179 SER B N 1
ATOM 4328 C CA . SER B 1 179 ? -4.988 41.438 29.734 1 93.69 179 SER B CA 1
ATOM 4329 C C . SER B 1 179 ? -5.496 41.062 28.359 1 93.69 179 SER B C 1
ATOM 4331 O O . SER B 1 179 ? -6.32 41.781 27.781 1 93.69 179 SER B O 1
ATOM 4333 N N . LEU B 1 180 ? -4.992 40 27.859 1 95.06 180 LEU B N 1
ATOM 4334 C CA . LEU B 1 180 ? -5.457 39.531 26.547 1 95.06 180 LEU B CA 1
ATOM 4335 C C . LEU B 1 180 ? -6.93 39.125 26.609 1 95.06 180 LEU B C 1
ATOM 4337 O O . LEU B 1 180 ? -7.676 39.344 25.656 1 95.06 180 LEU B O 1
ATOM 4341 N N . GLU B 1 181 ? -7.383 38.562 27.688 1 95.94 181 GLU B N 1
ATOM 4342 C CA . GLU B 1 181 ? -8.797 38.219 27.859 1 95.94 181 GLU B CA 1
ATOM 4343 C C . GLU B 1 181 ? -9.672 39.469 27.734 1 95.94 181 GLU B C 1
ATOM 4345 O O . GLU B 1 181 ? -10.656 39.469 26.984 1 95.94 181 GLU B O 1
ATOM 4350 N N . PHE B 1 182 ? -9.25 40.438 28.453 1 95.25 182 PHE B N 1
ATOM 4351 C CA . PHE B 1 182 ? -10.023 41.688 28.422 1 95.25 182 PHE B CA 1
ATOM 4352 C C . PHE B 1 182 ? -10.039 42.25 27.016 1 95.25 182 PHE B C 1
ATOM 4354 O O . PHE B 1 182 ? -11.094 42.656 26.516 1 95.25 182 PHE B O 1
ATOM 4361 N N . PHE B 1 183 ? -8.891 42.344 26.469 1 96.06 183 PHE B N 1
ATOM 4362 C CA . PHE B 1 183 ? -8.742 42.844 25.109 1 96.06 183 PHE B CA 1
ATOM 4363 C C . PHE B 1 183 ? -9.672 42.094 24.156 1 96.06 183 PHE B C 1
ATOM 4365 O O . PHE B 1 183 ? -10.336 42.688 23.312 1 96.06 183 PHE B O 1
ATOM 4372 N N . ALA B 1 184 ? -9.734 40.781 24.281 1 96.75 184 ALA B N 1
ATOM 4373 C CA . ALA B 1 184 ? -10.586 39.938 23.453 1 96.75 184 ALA B CA 1
ATOM 4374 C C . ALA B 1 184 ? -12.055 40.281 23.672 1 96.75 184 ALA B C 1
ATOM 4376 O O . ALA B 1 184 ? -12.836 40.312 22.703 1 96.75 184 ALA B O 1
ATOM 4377 N N . HIS B 1 185 ? -12.469 40.469 24.891 1 97.06 185 HIS B N 1
ATOM 4378 C CA . HIS B 1 185 ? -13.852 40.875 25.156 1 97.06 185 HIS B CA 1
ATOM 4379 C C . HIS B 1 185 ? -14.195 42.156 24.438 1 97.06 185 HIS B C 1
ATOM 4381 O O . HIS B 1 185 ? -15.266 42.281 23.828 1 97.06 185 HIS B O 1
ATOM 4387 N N . VAL B 1 186 ? -13.336 43.094 24.531 1 97.44 186 VAL B N 1
ATOM 4388 C CA . VAL B 1 186 ? -13.555 44.375 23.875 1 97.44 186 VAL B CA 1
ATOM 4389 C C . VAL B 1 186 ? -13.672 44.156 22.359 1 97.44 186 VAL B C 1
ATOM 4391 O O . VAL B 1 186 ? -14.555 44.719 21.719 1 97.44 186 VAL B O 1
ATOM 4394 N N . ALA B 1 187 ? -12.742 43.344 21.891 1 97.62 187 ALA B N 1
ATOM 4395 C CA . ALA B 1 187 ? -12.734 43.062 20.453 1 97.62 187 ALA B CA 1
ATOM 4396 C C . ALA B 1 187 ? -14.047 42.406 20.016 1 97.62 187 ALA B C 1
ATOM 4398 O O . ALA B 1 187 ? -14.609 42.781 18.969 1 97.62 187 ALA B O 1
ATOM 4399 N N . VAL B 1 188 ? -14.539 41.469 20.734 1 97.88 188 VAL B N 1
ATOM 4400 C CA . VAL B 1 188 ? -15.773 40.75 20.406 1 97.88 188 VAL B CA 1
ATOM 4401 C C . VAL B 1 188 ? -16.938 41.719 20.391 1 97.88 188 VAL B C 1
ATOM 4403 O O . VAL B 1 188 ? -17.781 41.688 19.484 1 97.88 188 VAL B O 1
ATOM 4406 N N . ILE B 1 189 ? -17.016 42.562 21.312 1 98 189 ILE B N 1
ATOM 4407 C CA . ILE B 1 189 ? -18.078 43.562 21.406 1 98 189 ILE B CA 1
ATOM 4408 C C . ILE B 1 189 ? -17.984 44.531 20.219 1 98 189 ILE B C 1
ATOM 4410 O O . ILE B 1 189 ? -18.984 44.812 19.547 1 98 189 ILE B O 1
ATOM 4414 N N . ALA B 1 190 ? -16.844 45 20.016 1 97.94 190 ALA B N 1
ATOM 4415 C CA . ALA B 1 190 ? -16.625 45.938 18.906 1 97.94 190 ALA B CA 1
ATOM 4416 C C . ALA B 1 190 ? -17.031 45.281 17.578 1 97.94 190 ALA B C 1
ATOM 4418 O O . ALA B 1 190 ? -17.625 45.938 16.719 1 97.94 190 ALA B O 1
ATOM 4419 N N . ASN B 1 191 ? -16.625 44.031 17.406 1 96.38 191 ASN B N 1
ATOM 4420 C CA . ASN B 1 191 ? -16.953 43.312 16.188 1 96.38 191 ASN B CA 1
ATOM 4421 C C . ASN B 1 191 ? -18.469 43.156 16.031 1 96.38 191 ASN B C 1
ATOM 4423 O O . ASN B 1 191 ? -19 43.344 14.945 1 96.38 191 ASN B O 1
ATOM 4427 N N . TYR B 1 192 ? -19.125 42.812 17.062 1 96.38 192 TYR B N 1
ATOM 4428 C CA . TYR B 1 192 ? -20.578 42.594 17.016 1 96.38 192 TYR B CA 1
ATOM 4429 C C . TYR B 1 192 ? -21.297 43.875 16.641 1 96.38 192 TYR B C 1
ATOM 4431 O O . TYR B 1 192 ? -22.188 43.875 15.781 1 96.38 192 TYR B O 1
ATOM 4439 N N . TYR B 1 193 ? -20.938 44.969 17.234 1 97.25 193 TYR B N 1
ATOM 4440 C CA . TYR B 1 193 ? -21.625 46.219 17.016 1 97.25 193 TYR B CA 1
ATOM 4441 C C . TYR B 1 193 ? -21 46.969 15.852 1 97.25 193 TYR B C 1
ATOM 4443 O O . TYR B 1 193 ? -21.406 48.094 15.539 1 97.25 193 TYR B O 1
ATOM 4451 N N . GLN B 1 194 ? -19.969 46.406 15.258 1 96.88 194 GLN B N 1
ATOM 4452 C CA . GLN B 1 194 ? -19.297 47 14.109 1 96.88 194 GLN B CA 1
ATOM 4453 C C . GLN B 1 194 ? -18.781 48.406 14.414 1 96.88 194 GLN B C 1
ATOM 4455 O O . GLN B 1 194 ? -19.016 49.344 13.656 1 96.88 194 GLN B O 1
ATOM 4460 N N . CYS B 1 195 ? -18.234 48.562 15.57 1 97.5 195 CYS B N 1
ATOM 4461 C CA . CYS B 1 195 ? -17.609 49.812 15.953 1 97.5 195 CYS B CA 1
ATOM 4462 C C . CYS B 1 195 ? -16.109 49.656 16.094 1 97.5 195 CYS B C 1
ATOM 4464 O O . CYS B 1 195 ? -15.492 50.281 16.953 1 97.5 195 CYS B O 1
ATOM 4466 N N . ASN B 1 196 ? -15.523 48.812 15.281 1 96.38 196 ASN B N 1
ATOM 4467 C CA . ASN B 1 196 ? -14.094 48.531 15.289 1 96.38 196 ASN B CA 1
ATOM 4468 C C . ASN B 1 196 ? -13.266 49.781 15.07 1 96.38 196 ASN B C 1
ATOM 4470 O O . ASN B 1 196 ? -12.211 49.969 15.68 1 96.38 196 ASN B O 1
ATOM 4474 N N . GLU B 1 197 ? -13.773 50.625 14.25 1 95.62 197 GLU B N 1
ATOM 4475 C CA . GLU B 1 197 ? -13.047 51.844 13.945 1 95.62 197 GLU B CA 1
ATOM 4476 C C . GLU B 1 197 ? -12.93 52.719 15.18 1 95.62 197 GLU B C 1
ATOM 4478 O O . GLU B 1 197 ? -11.859 53.281 15.461 1 95.62 197 GLU B O 1
ATOM 4483 N N . ALA B 1 198 ? -14.008 52.844 15.922 1 96.31 198 ALA B N 1
ATOM 4484 C CA . ALA B 1 198 ? -14.023 53.656 17.125 1 96.31 198 ALA B CA 1
ATOM 4485 C C . ALA B 1 198 ? -13.023 53.125 18.156 1 96.31 198 ALA B C 1
ATOM 4487 O O . ALA B 1 198 ? -12.414 53.906 18.891 1 96.31 198 ALA B O 1
ATOM 4488 N N . VAL B 1 199 ? -12.891 51.875 18.156 1 97.38 199 VAL B N 1
ATOM 4489 C CA . VAL B 1 199 ? -12.102 51.219 19.203 1 97.38 199 VAL B CA 1
ATOM 4490 C C . VAL B 1 199 ? -10.672 51.031 18.703 1 97.38 199 VAL B C 1
ATOM 4492 O O . VAL B 1 199 ? -9.789 50.625 19.469 1 97.38 199 VAL B O 1
ATOM 4495 N N . SER B 1 200 ? -10.328 51.312 17.5 1 96.38 200 SER B N 1
ATOM 4496 C CA . SER B 1 200 ? -9.102 50.938 16.797 1 96.38 200 SER B CA 1
ATOM 4497 C C . SER B 1 200 ? -7.883 51.594 17.453 1 96.38 200 SER B C 1
ATOM 4499 O O . SER B 1 200 ? -6.828 50.938 17.562 1 96.38 200 SER B O 1
ATOM 4501 N N . LEU B 1 201 ? -8.055 52.812 17.844 1 95.44 201 LEU B N 1
ATOM 4502 C CA . LEU B 1 201 ? -6.922 53.5 18.453 1 95.44 201 LEU B CA 1
ATOM 4503 C C . LEU B 1 201 ? -6.523 52.875 19.766 1 95.44 201 LEU B C 1
ATOM 4505 O O . LEU B 1 201 ? -5.336 52.656 20.031 1 95.44 201 LEU B O 1
ATOM 4509 N N . ALA B 1 202 ? -7.488 52.625 20.609 1 95.81 202 ALA B N 1
ATOM 4510 C CA . ALA B 1 202 ? -7.211 51.969 21.875 1 95.81 202 ALA B CA 1
ATOM 4511 C C . ALA B 1 202 ? -6.602 50.562 21.625 1 95.81 202 ALA B C 1
ATOM 4513 O O . ALA B 1 202 ? -5.668 50.188 22.328 1 95.81 202 ALA B O 1
ATOM 4514 N N . ALA B 1 203 ? -7.086 49.906 20.641 1 95.56 203 ALA B N 1
ATOM 4515 C CA . ALA B 1 203 ? -6.594 48.562 20.297 1 95.56 203 ALA B CA 1
ATOM 4516 C C . ALA B 1 203 ? -5.121 48.625 19.906 1 95.56 203 ALA B C 1
ATOM 4518 O O . ALA B 1 203 ? -4.324 47.781 20.359 1 95.56 203 ALA B O 1
ATOM 4519 N N . LYS B 1 204 ? -4.77 49.531 19.078 1 93.62 204 LYS B N 1
ATOM 4520 C CA . LYS B 1 204 ? -3.377 49.688 18.656 1 93.62 204 LYS B CA 1
ATOM 4521 C C . LYS B 1 204 ? -2.479 50 19.844 1 93.62 204 LYS B C 1
ATOM 4523 O O . LYS B 1 204 ? -1.352 49.5 19.938 1 93.62 204 LYS B O 1
ATOM 4528 N N . PHE B 1 205 ? -3.029 50.781 20.688 1 93.44 205 PHE B N 1
ATOM 4529 C CA . PHE B 1 205 ? -2.305 51.156 21.891 1 93.44 205 PHE B CA 1
ATOM 4530 C C . PHE B 1 205 ? -2.025 49.938 22.75 1 93.44 205 PHE B C 1
ATOM 4532 O O . PHE B 1 205 ? -0.895 49.75 23.203 1 93.44 205 PHE B O 1
ATOM 4539 N N . TRP B 1 206 ? -3.027 49.156 23.016 1 94.44 206 TRP B N 1
ATOM 4540 C CA . TRP B 1 206 ? -2.891 47.969 23.828 1 94.44 206 TRP B CA 1
ATOM 4541 C C . TRP B 1 206 ? -1.962 46.938 23.172 1 94.44 206 TRP B C 1
ATOM 4543 O O . TRP B 1 206 ? -1.203 46.25 23.844 1 94.44 206 TRP B O 1
ATOM 4553 N N . CYS B 1 207 ? -2.016 46.844 21.875 1 91.56 207 CYS B N 1
ATOM 4554 C CA . CYS B 1 207 ? -1.145 45.938 21.125 1 91.56 207 CYS B CA 1
ATOM 4555 C C . CYS B 1 207 ? 0.318 46.312 21.281 1 91.56 207 CYS B C 1
ATOM 4557 O O . CYS B 1 207 ? 1.175 45.469 21.531 1 91.56 207 CYS B O 1
ATOM 4559 N N . ALA B 1 208 ? 0.596 47.531 21.156 1 88.38 208 ALA B N 1
ATOM 4560 C CA . ALA B 1 208 ? 1.955 48.062 21.281 1 88.38 208 ALA B CA 1
ATOM 4561 C C . ALA B 1 208 ? 2.49 47.844 22.703 1 88.38 208 ALA B C 1
ATOM 4563 O O . ALA B 1 208 ? 3.672 47.531 22.875 1 88.38 208 ALA B O 1
ATOM 4564 N N . ALA B 1 209 ? 1.623 47.938 23.594 1 84.75 209 ALA B N 1
ATOM 4565 C CA . ALA B 1 209 ? 2.016 47.781 24.984 1 84.75 209 ALA B CA 1
ATOM 4566 C C . ALA B 1 209 ? 2.318 46.312 25.312 1 84.75 209 ALA B C 1
ATOM 4568 O O . ALA B 1 209 ? 3.186 46.031 26.141 1 84.75 209 ALA B O 1
ATOM 4569 N N . LYS B 1 210 ? 1.591 45.406 24.797 1 81.5 210 LYS B N 1
ATOM 4570 C CA . LYS B 1 210 ? 1.72 43.969 25.094 1 81.5 210 LYS B CA 1
ATOM 4571 C C . LYS B 1 210 ? 2.781 43.312 24.203 1 81.5 210 LYS B C 1
ATOM 4573 O O . LYS B 1 210 ? 3.244 42.219 24.5 1 81.5 210 LYS B O 1
ATOM 4578 N N . ASN B 1 211 ? 3.447 44.062 23.406 1 66.62 211 ASN B N 1
ATOM 4579 C CA . ASN B 1 211 ? 4.383 43.469 22.438 1 66.62 211 ASN B CA 1
ATOM 4580 C C . ASN B 1 211 ? 3.832 42.188 21.828 1 66.62 211 ASN B C 1
ATOM 4582 O O . ASN B 1 211 ? 4.234 41.094 22.203 1 66.62 211 ASN B O 1
ATOM 4586 N N . MET B 1 212 ? 2.814 42.125 20.969 1 63.31 212 MET B N 1
ATOM 4587 C CA . MET B 1 212 ? 1.983 41.125 20.281 1 63.31 212 MET B CA 1
ATOM 4588 C C . MET B 1 212 ? 2.846 40.094 19.594 1 63.31 212 MET B C 1
ATOM 4590 O O . MET B 1 212 ? 3.273 40.281 18.453 1 63.31 212 MET B O 1
ATOM 4594 N N . THR B 1 213 ? 3.553 39.062 20.328 1 70.88 213 THR B N 1
ATOM 4595 C CA . THR B 1 213 ? 4.172 38.094 19.422 1 70.88 213 THR B CA 1
ATOM 4596 C C . THR B 1 213 ? 4.172 36.719 20.031 1 70.88 213 THR B C 1
ATOM 4598 O O . THR B 1 213 ? 5.176 36.281 20.594 1 70.88 213 THR B O 1
ATOM 4601 N N . PRO B 1 214 ? 2.771 36.219 19.969 1 83.94 214 PRO B N 1
ATOM 4602 C CA . PRO B 1 214 ? 2.9 34.844 20.453 1 83.94 214 PRO B CA 1
ATOM 4603 C C . PRO B 1 214 ? 3.961 34.031 19.703 1 83.94 214 PRO B C 1
ATOM 4605 O O . PRO B 1 214 ? 4.027 34.094 18.469 1 83.94 214 PRO B O 1
ATOM 4608 N N . ALA B 1 215 ? 4.832 33.375 20.422 1 81.62 215 ALA B N 1
ATOM 4609 C CA . ALA B 1 215 ? 5.926 32.625 19.828 1 81.62 215 ALA B CA 1
ATOM 4610 C C . ALA B 1 215 ? 5.488 31.188 19.5 1 81.62 215 ALA B C 1
ATOM 4612 O O . ALA B 1 215 ? 6.102 30.516 18.672 1 81.62 215 ALA B O 1
ATOM 4613 N N . HIS B 1 216 ? 4.379 30.812 20.188 1 91.38 216 HIS B N 1
ATOM 4614 C CA . HIS B 1 216 ? 3.977 29.422 20.047 1 91.38 216 HIS B CA 1
ATOM 4615 C C . HIS B 1 216 ? 2.473 29.297 19.812 1 91.38 216 HIS B C 1
ATOM 4617 O O . HIS B 1 216 ? 1.705 30.156 20.25 1 91.38 216 HIS B O 1
ATOM 4623 N N . TYR B 1 217 ? 2.162 28.297 19.125 1 94 217 TYR B N 1
ATOM 4624 C CA . TYR B 1 217 ? 0.757 27.969 18.922 1 94 217 TYR B CA 1
ATOM 4625 C C . TYR B 1 217 ? 0.067 27.656 20.25 1 94 217 TYR B C 1
ATOM 4627 O O . TYR B 1 217 ? 0.658 27.047 21.141 1 94 217 TYR B O 1
ATOM 4635 N N . GLY B 1 218 ? -1.164 28.016 20.328 1 95.44 218 GLY B N 1
ATOM 4636 C CA . GLY B 1 218 ? -1.978 27.812 21.516 1 95.44 218 GLY B CA 1
ATOM 4637 C C . GLY B 1 218 ? -3.135 28.797 21.625 1 95.44 218 GLY B C 1
ATOM 4638 O O . GLY B 1 218 ? -3.465 29.484 20.656 1 95.44 218 GLY B O 1
ATOM 4639 N N . ARG B 1 219 ? -3.707 28.828 22.828 1 96.06 219 ARG B N 1
ATOM 4640 C CA . ARG B 1 219 ? -4.883 29.672 23 1 96.06 219 ARG B CA 1
ATOM 4641 C C . ARG B 1 219 ? -4.531 31.156 22.828 1 96.06 219 ARG B C 1
ATOM 4643 O O . ARG B 1 219 ? -5.32 31.922 22.297 1 96.06 219 ARG B O 1
ATOM 4650 N N . GLU B 1 220 ? -3.312 31.484 23.328 1 95.75 220 GLU B N 1
ATOM 4651 C CA . GLU B 1 220 ? -2.881 32.875 23.156 1 95.75 220 GLU B CA 1
ATOM 4652 C C . GLU B 1 220 ? -2.842 33.281 21.688 1 95.75 220 GLU B C 1
ATOM 4654 O O . GLU B 1 220 ? -3.322 34.344 21.312 1 95.75 220 GLU B O 1
ATOM 4659 N N . ALA B 1 221 ? -2.303 32.406 20.859 1 95.69 221 ALA B N 1
ATOM 4660 C CA . ALA B 1 221 ? -2.201 32.688 19.422 1 95.69 221 ALA B CA 1
ATOM 4661 C C . ALA B 1 221 ? -3.584 32.812 18.797 1 95.69 221 ALA B C 1
ATOM 4663 O O . ALA B 1 221 ? -3.816 33.688 17.969 1 95.69 221 ALA B O 1
ATOM 4664 N N . ILE B 1 222 ? -4.496 32 19.172 1 96.5 222 ILE B N 1
ATOM 4665 C CA . ILE B 1 222 ? -5.848 32 18.625 1 96.5 222 ILE B CA 1
ATOM 4666 C C . ILE B 1 222 ? -6.562 33.312 19.016 1 96.5 222 ILE B C 1
ATOM 4668 O O . ILE B 1 222 ? -7.262 33.906 18.203 1 96.5 222 ILE B O 1
ATOM 4672 N N . MET B 1 223 ? -6.379 33.688 20.25 1 96.56 223 MET B N 1
ATOM 4673 C CA . MET B 1 223 ? -7 34.906 20.719 1 96.56 223 MET B CA 1
ATOM 4674 C C . MET B 1 223 ? -6.453 36.125 19.969 1 96.56 223 MET B C 1
ATOM 4676 O O . MET B 1 223 ? -7.219 37 19.531 1 96.56 223 MET B O 1
ATOM 4680 N N . TRP B 1 224 ? -5.172 36.156 19.812 1 95.88 224 TRP B N 1
ATOM 4681 C CA . TRP B 1 224 ? -4.562 37.25 19.062 1 95.88 224 TRP B CA 1
ATOM 4682 C C . TRP B 1 224 ? -5.008 37.25 17.609 1 95.88 224 TRP B C 1
ATOM 4684 O O . TRP B 1 224 ? -5.168 38.281 16.984 1 95.88 224 TRP B O 1
ATOM 4694 N N . LEU B 1 225 ? -5.129 36.031 17.047 1 95.88 225 LEU B N 1
ATOM 4695 C CA . LEU B 1 225 ? -5.648 35.906 15.688 1 95.88 225 LEU B CA 1
ATOM 4696 C C . LEU B 1 225 ? -7.023 36.531 15.57 1 95.88 225 LEU B C 1
ATOM 4698 O O . LEU B 1 225 ? -7.297 37.25 14.609 1 95.88 225 LEU B O 1
ATOM 4702 N N . SER B 1 226 ? -7.867 36.344 16.531 1 96.25 226 SER B N 1
ATOM 4703 C CA . SER B 1 226 ? -9.203 36.969 16.562 1 96.25 226 SER B CA 1
ATOM 4704 C C . SER B 1 226 ? -9.125 38.469 16.625 1 96.25 226 SER B C 1
ATOM 4706 O O . SER B 1 226 ? -9.828 39.156 15.875 1 96.25 226 SER B O 1
ATOM 4708 N N . VAL B 1 227 ? -8.266 38.938 17.484 1 95.94 227 VAL B N 1
ATOM 4709 C CA . VAL B 1 227 ? -8.102 40.375 17.641 1 95.94 227 VAL B CA 1
ATOM 4710 C C . VAL B 1 227 ? -7.598 40.969 16.344 1 95.94 227 VAL B C 1
ATOM 4712 O O . VAL B 1 227 ? -8.141 42 15.867 1 95.94 227 VAL B O 1
ATOM 4715 N N . ALA B 1 228 ? -6.594 40.375 15.781 1 94.94 228 ALA B N 1
ATOM 4716 C CA . ALA B 1 228 ? -6.035 40.844 14.523 1 94.94 228 ALA B CA 1
ATOM 4717 C C . ALA B 1 228 ? -7.086 40.844 13.422 1 94.94 228 ALA B C 1
ATOM 4719 O O . ALA B 1 228 ? -7.109 41.719 12.57 1 94.94 228 ALA B O 1
ATOM 4720 N N . TRP B 1 229 ? -7.914 39.844 13.406 1 95.31 229 TRP B N 1
ATOM 4721 C CA . TRP B 1 229 ? -9 39.75 12.438 1 95.31 229 TRP B CA 1
ATOM 4722 C C . TRP B 1 229 ? -10.008 40.875 12.625 1 95.31 229 TRP B C 1
ATOM 4724 O O . TRP B 1 229 ? -10.367 41.562 11.664 1 95.31 229 TRP B O 1
ATOM 4734 N N . VAL B 1 230 ? -10.438 41.094 13.836 1 95.88 230 VAL B N 1
ATOM 4735 C CA . VAL B 1 230 ? -11.469 42.062 14.156 1 95.88 230 VAL B CA 1
ATOM 4736 C C . VAL B 1 230 ? -10.992 43.469 13.773 1 95.88 230 VAL B C 1
ATOM 4738 O O . VAL B 1 230 ? -11.742 44.25 13.195 1 95.88 230 VAL B O 1
ATOM 4741 N N . PHE B 1 231 ? -9.742 43.781 14.055 1 95.69 231 PHE B N 1
ATOM 4742 C CA . PHE B 1 231 ? -9.25 45.125 13.836 1 95.69 231 PHE B CA 1
ATOM 4743 C C . PHE B 1 231 ? -8.492 45.219 12.523 1 95.69 231 PHE B C 1
ATOM 4745 O O . PHE B 1 231 ? -7.875 46.25 12.227 1 95.69 231 PHE B O 1
ATOM 4752 N N . SER B 1 232 ? -8.383 44.156 11.711 1 94.5 232 SER B N 1
ATOM 4753 C CA . SER B 1 232 ? -7.84 44.125 10.359 1 94.5 232 SER B CA 1
ATOM 4754 C C . SER B 1 232 ? -6.363 44.5 10.344 1 94.5 232 SER B C 1
ATOM 4756 O O . SER B 1 232 ? -5.953 45.406 9.594 1 94.5 232 SER B O 1
ATOM 4758 N N . TRP B 1 233 ? -5.633 43.812 11.164 1 94 233 TRP B N 1
ATOM 4759 C CA . TRP B 1 233 ? -4.18 43.938 11.172 1 94 233 TRP B CA 1
ATOM 4760 C C . TRP B 1 233 ? -3.527 42.906 10.273 1 94 233 TRP B C 1
ATOM 4762 O O . TRP B 1 233 ? -3.262 41.781 10.703 1 94 233 TRP B O 1
ATOM 4772 N N . PRO B 1 234 ? -3.168 43.281 9.07 1 93.75 234 PRO B N 1
ATOM 4773 C CA . PRO B 1 234 ? -2.775 42.281 8.07 1 93.75 234 PRO B CA 1
ATOM 4774 C C . PRO B 1 234 ? -1.506 41.531 8.461 1 93.75 234 PRO B C 1
ATOM 4776 O O . PRO B 1 234 ? -1.448 40.312 8.336 1 93.75 234 PRO B O 1
ATOM 4779 N N . ASN B 1 235 ? -0.453 42.25 8.93 1 92.38 235 ASN B N 1
ATOM 4780 C CA . ASN B 1 235 ? 0.813 41.594 9.258 1 92.38 235 ASN B CA 1
ATOM 4781 C C . ASN B 1 235 ? 0.67 40.625 10.438 1 92.38 235 ASN B C 1
ATOM 4783 O O . ASN B 1 235 ? 1.173 39.5 10.406 1 92.38 235 ASN B O 1
ATOM 4787 N N . ALA B 1 236 ? -0.032 41.094 11.484 1 92.75 236 ALA B N 1
ATOM 4788 C CA . ALA B 1 236 ? -0.251 40.25 12.656 1 92.75 236 ALA B CA 1
ATOM 4789 C C . ALA B 1 236 ? -1.093 39.031 12.297 1 92.75 236 ALA B C 1
ATOM 4791 O O . ALA B 1 236 ? -0.801 37.938 12.742 1 92.75 236 ALA B O 1
ATOM 4792 N N . PHE B 1 237 ? -2.061 39.281 11.469 1 94.44 237 PHE B N 1
ATOM 4793 C CA . PHE B 1 237 ? -2.939 38.188 11.055 1 94.44 237 PHE B CA 1
ATOM 4794 C C . PHE B 1 237 ? -2.16 37.125 10.297 1 94.44 237 PHE B C 1
ATOM 4796 O O . PHE B 1 237 ? -2.266 35.938 10.594 1 94.44 237 PHE B O 1
ATOM 4803 N N . SER B 1 238 ? -1.413 37.594 9.336 1 94.12 238 SER B N 1
ATOM 4804 C CA . SER B 1 238 ? -0.65 36.688 8.5 1 94.12 238 SER B CA 1
ATOM 4805 C C . SER B 1 238 ? 0.316 35.844 9.344 1 94.12 238 SER B C 1
ATOM 4807 O O . SER B 1 238 ? 0.408 34.625 9.164 1 94.12 238 SER B O 1
ATOM 4809 N N . ARG B 1 239 ? 0.998 36.469 10.188 1 93.5 239 ARG B N 1
ATOM 4810 C CA . ARG B 1 239 ? 1.961 35.781 11.039 1 93.5 239 ARG B CA 1
ATOM 4811 C C . ARG B 1 239 ? 1.271 34.719 11.906 1 93.5 239 ARG B C 1
ATOM 4813 O O . ARG B 1 239 ? 1.75 33.594 12.023 1 93.5 239 ARG B O 1
ATOM 4820 N N . LEU B 1 240 ? 0.164 35.125 12.492 1 95.12 240 LEU B N 1
ATOM 4821 C CA . LEU B 1 240 ? -0.56 34.219 13.383 1 95.12 240 LEU B CA 1
ATOM 4822 C C . LEU B 1 240 ? -1.217 33.094 12.602 1 95.12 240 LEU B C 1
ATOM 4824 O O . LEU B 1 240 ? -1.229 31.938 13.047 1 95.12 240 LEU B O 1
ATOM 4828 N N . ALA B 1 241 ? -1.763 33.438 11.438 1 95.31 241 ALA B N 1
ATOM 4829 C CA . ALA B 1 241 ? -2.34 32.406 10.57 1 95.31 241 ALA B CA 1
ATOM 4830 C C . ALA B 1 241 ? -1.297 31.359 10.188 1 95.31 241 ALA B C 1
ATOM 4832 O O . ALA B 1 241 ? -1.574 30.156 10.219 1 95.31 241 ALA B O 1
ATOM 4833 N N . THR B 1 242 ? -0.136 31.844 9.852 1 94.94 242 THR B N 1
ATOM 4834 C CA . THR B 1 242 ? 0.965 30.953 9.516 1 94.94 242 THR B CA 1
ATOM 4835 C C . THR B 1 242 ? 1.303 30.031 10.688 1 94.94 242 THR B C 1
ATOM 4837 O O . THR B 1 242 ? 1.494 28.828 10.508 1 94.94 242 THR B O 1
ATOM 4840 N N . LEU B 1 243 ? 1.378 30.609 11.859 1 95 243 LEU B N 1
ATOM 4841 C CA . LEU B 1 243 ? 1.666 29.844 13.07 1 95 243 LEU B CA 1
ATOM 4842 C C . LEU B 1 243 ? 0.63 28.75 13.281 1 95 243 LEU B C 1
ATOM 4844 O O . LEU B 1 243 ? 0.981 27.609 13.617 1 95 243 LEU B O 1
ATOM 4848 N N . VAL B 1 244 ? -0.63 29.031 13.047 1 95.25 244 VAL B N 1
ATOM 4849 C CA . VAL B 1 244 ? -1.717 28.078 13.242 1 95.25 244 VAL B CA 1
ATOM 4850 C C . VAL B 1 244 ? -1.608 26.953 12.211 1 95.25 244 VAL B C 1
ATOM 4852 O O . VAL B 1 244 ? -1.779 25.781 12.539 1 95.25 244 VAL B O 1
ATOM 4855 N N . VAL B 1 245 ? -1.276 27.266 10.992 1 95.81 245 VAL B N 1
ATOM 4856 C CA . VAL B 1 245 ? -1.179 26.266 9.93 1 95.81 245 VAL B CA 1
ATOM 4857 C C . VAL B 1 245 ? 0.045 25.391 10.156 1 95.81 245 VAL B C 1
ATOM 4859 O O . VAL B 1 245 ? -0.022 24.172 9.984 1 95.81 245 VAL B O 1
ATOM 4862 N N . GLN B 1 246 ? 1.133 25.984 10.594 1 95.12 246 GLN B N 1
ATOM 4863 C CA . GLN B 1 246 ? 2.391 25.266 10.711 1 95.12 246 GLN B CA 1
ATOM 4864 C C . GLN B 1 246 ? 2.426 24.422 11.992 1 95.12 246 GLN B C 1
ATOM 4866 O O . GLN B 1 246 ? 2.855 23.281 11.977 1 95.12 246 GLN B O 1
ATOM 4871 N N . ASP B 1 247 ? 1.918 25 13.102 1 94.06 247 ASP B N 1
ATOM 4872 C CA . ASP B 1 247 ? 2.141 24.375 14.406 1 94.06 247 ASP B CA 1
ATOM 4873 C C . ASP B 1 247 ? 0.828 23.875 15.008 1 94.06 247 ASP B C 1
ATOM 4875 O O . ASP B 1 247 ? 0.83 23.188 16.031 1 94.06 247 ASP B O 1
ATOM 4879 N N . GLY B 1 248 ? -0.245 24.234 14.383 1 93.69 248 GLY B N 1
ATOM 4880 C CA . GLY B 1 248 ? -1.536 23.844 14.922 1 93.69 248 GLY B CA 1
ATOM 4881 C C . GLY B 1 248 ? -1.82 22.359 14.766 1 93.69 248 GLY B C 1
ATOM 4882 O O . GLY B 1 248 ? -1.106 21.656 14.047 1 93.69 248 GLY B O 1
ATOM 4883 N N . LEU B 1 249 ? -2.826 22 15.547 1 91.25 249 LEU B N 1
ATOM 4884 C CA . LEU B 1 249 ? -3.361 20.641 15.43 1 91.25 249 LEU B CA 1
ATOM 4885 C C . LEU B 1 249 ? -4.746 20.656 14.797 1 91.25 249 LEU B C 1
ATOM 4887 O O . LEU B 1 249 ? -5.086 21.594 14.062 1 91.25 249 LEU B O 1
ATOM 4891 N N . ALA B 1 250 ? -5.578 19.719 14.969 1 91.62 250 ALA B N 1
ATOM 4892 C CA . ALA B 1 250 ? -6.879 19.641 14.312 1 91.62 250 ALA B CA 1
ATOM 4893 C C . ALA B 1 250 ? -7.859 20.641 14.906 1 91.62 250 ALA B C 1
ATOM 4895 O O . ALA B 1 250 ? -7.812 20.938 16.094 1 91.62 250 ALA B O 1
ATOM 4896 N N . LEU B 1 251 ? -8.688 21.125 14.062 1 93.19 251 LEU B N 1
ATOM 4897 C CA . LEU B 1 251 ? -9.734 22.062 14.469 1 93.19 251 LEU B CA 1
ATOM 4898 C C . LEU B 1 251 ? -10.594 21.453 15.57 1 93.19 251 LEU B C 1
ATOM 4900 O O . LEU B 1 251 ? -11.07 22.188 16.453 1 93.19 251 LEU B O 1
ATOM 4904 N N . ALA B 1 252 ? -10.734 20.156 15.555 1 90.81 252 ALA B N 1
ATOM 4905 C CA . ALA B 1 252 ? -11.547 19.453 16.547 1 90.81 252 ALA B CA 1
ATOM 4906 C C . ALA B 1 252 ? -10.977 19.641 17.953 1 90.81 252 ALA B C 1
ATOM 4908 O O . ALA B 1 252 ? -11.695 19.469 18.938 1 90.81 252 ALA B O 1
ATOM 4909 N N . ASP B 1 253 ? -9.781 20.078 18.031 1 89.94 253 ASP B N 1
ATOM 4910 C CA . ASP B 1 253 ? -9.109 20.219 19.328 1 89.94 253 ASP B CA 1
ATOM 4911 C C . ASP B 1 253 ? -9.203 21.656 19.828 1 89.94 253 ASP B C 1
ATOM 4913 O O . ASP B 1 253 ? -8.516 22.031 20.781 1 89.94 253 ASP B O 1
ATOM 4917 N N . ILE B 1 254 ? -9.969 22.469 19.172 1 94.5 254 ILE B N 1
ATOM 4918 C CA . ILE B 1 254 ? -10.156 23.859 19.547 1 94.5 254 ILE B CA 1
ATOM 4919 C C . ILE B 1 254 ? -11.633 24.141 19.828 1 94.5 254 ILE B C 1
ATOM 4921 O O . ILE B 1 254 ? -12.492 23.781 19.031 1 94.5 254 ILE B O 1
ATOM 4925 N N . THR B 1 255 ? -11.906 24.594 20.938 1 95.5 255 THR B N 1
ATOM 4926 C CA . THR B 1 255 ? -13.227 25.141 21.234 1 95.5 255 THR B CA 1
ATOM 4927 C C . THR B 1 255 ? -13.172 26.656 21.391 1 95.5 255 THR B C 1
ATOM 4929 O O . THR B 1 255 ? -12.516 27.172 22.312 1 95.5 255 THR B O 1
ATOM 4932 N N . THR B 1 256 ? -13.766 27.375 20.516 1 93.88 256 THR B N 1
ATOM 4933 C CA . THR B 1 256 ? -13.617 28.828 20.469 1 93.88 256 THR B CA 1
ATOM 4934 C C . THR B 1 256 ? -14.742 29.516 21.234 1 93.88 256 THR B C 1
ATOM 4936 O O . THR B 1 256 ? -14.648 30.703 21.547 1 93.88 256 THR B O 1
ATOM 4939 N N . ASP B 1 257 ? -15.852 28.797 21.547 1 92.12 257 ASP B N 1
ATOM 4940 C CA . ASP B 1 257 ? -17 29.359 22.25 1 92.12 257 ASP B CA 1
ATOM 4941 C C . ASP B 1 257 ? -17.5 30.609 21.562 1 92.12 257 ASP B C 1
ATOM 4943 O O . ASP B 1 257 ? -18 30.562 20.438 1 92.12 257 ASP B O 1
ATOM 4947 N N . ASP B 1 258 ? -17.203 31.906 22.141 1 93.5 258 ASP B N 1
ATOM 4948 C CA . ASP B 1 258 ? -17.844 33.125 21.641 1 93.5 258 ASP B CA 1
ATOM 4949 C C . ASP B 1 258 ? -16.859 33.969 20.812 1 93.5 258 ASP B C 1
ATOM 4951 O O . ASP B 1 258 ? -17.172 35.062 20.391 1 93.5 258 ASP B O 1
ATOM 4955 N N . LEU B 1 259 ? -15.695 33.406 20.531 1 94.75 259 LEU B N 1
ATOM 4956 C CA . LEU B 1 259 ? -14.75 34.125 19.656 1 94.75 259 LEU B CA 1
ATOM 4957 C C . LEU B 1 259 ? -15.227 34.094 18.219 1 94.75 259 LEU B C 1
ATOM 4959 O O . LEU B 1 259 ? -15.633 33.031 17.703 1 94.75 259 LEU B O 1
ATOM 4963 N N . PRO B 1 260 ? -15.227 35.219 17.578 1 93.5 260 PRO B N 1
ATOM 4964 C CA . PRO B 1 260 ? -15.695 35.281 16.188 1 93.5 260 PRO B CA 1
ATOM 4965 C C . PRO B 1 260 ? -14.633 34.844 15.188 1 93.5 260 PRO B C 1
ATOM 4967 O O . PRO B 1 260 ? -14.281 35.594 14.281 1 93.5 260 PRO B O 1
ATOM 4970 N N . ILE B 1 261 ? -14.102 33.594 15.281 1 94.31 261 ILE B N 1
ATOM 4971 C CA . ILE B 1 261 ? -12.992 33.188 14.43 1 94.31 261 ILE B CA 1
ATOM 4972 C C . ILE B 1 261 ? -13.25 31.797 13.883 1 94.31 261 ILE B C 1
ATOM 4974 O O . ILE B 1 261 ? -12.352 31.172 13.32 1 94.31 261 ILE B O 1
ATOM 4978 N N . ALA B 1 262 ? -14.477 31.281 13.984 1 92.62 262 ALA B N 1
ATOM 4979 C CA . ALA B 1 262 ? -14.789 29.906 13.594 1 92.62 262 ALA B CA 1
ATOM 4980 C C . ALA B 1 262 ? -14.523 29.703 12.109 1 92.62 262 ALA B C 1
ATOM 4982 O O . ALA B 1 262 ? -13.852 28.734 11.719 1 92.62 262 ALA B O 1
ATOM 4983 N N . THR B 1 263 ? -14.992 30.609 11.273 1 93.31 263 THR B N 1
ATOM 4984 C CA . THR B 1 263 ? -14.836 30.469 9.828 1 93.31 263 THR B CA 1
ATOM 4985 C C . THR B 1 263 ? -13.36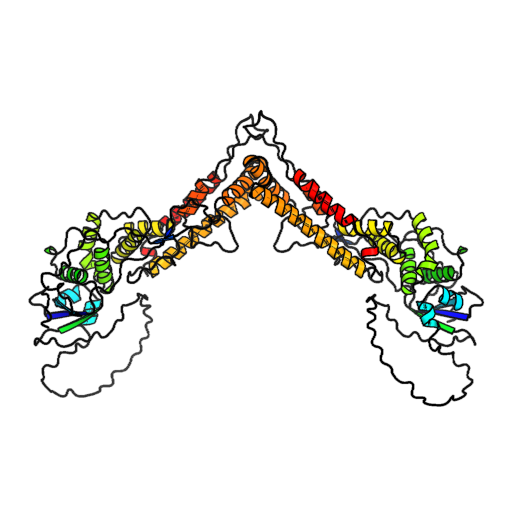7 30.562 9.43 1 93.31 263 THR B C 1
ATOM 4987 O O . THR B 1 263 ? -12.906 29.828 8.547 1 93.31 263 THR B O 1
ATOM 4990 N N . ILE B 1 264 ? -12.688 31.453 10.062 1 95.12 264 ILE B N 1
ATOM 4991 C CA . ILE B 1 264 ? -11.266 31.625 9.797 1 95.12 264 ILE B CA 1
ATOM 4992 C C . ILE B 1 264 ? -10.516 30.344 10.148 1 95.12 264 ILE B C 1
ATOM 4994 O O . ILE B 1 264 ? -9.68 29.875 9.375 1 95.12 264 ILE B O 1
ATOM 4998 N N . LEU B 1 265 ? -10.883 29.781 11.258 1 96.12 265 LEU B N 1
ATOM 4999 C CA . LEU B 1 265 ? -10.211 28.562 11.711 1 96.12 265 LEU B CA 1
ATOM 5000 C C . LEU B 1 265 ? -10.523 27.391 10.781 1 96.12 265 LEU B C 1
ATOM 5002 O O . LEU B 1 265 ? -9.672 26.531 10.555 1 96.12 265 LEU B O 1
ATOM 5006 N N . GLU B 1 266 ? -11.719 27.375 10.281 1 95.44 266 GLU B N 1
ATOM 5007 C CA . GLU B 1 266 ? -12.086 26.344 9.32 1 95.44 266 GLU B CA 1
ATOM 5008 C C . GLU B 1 266 ? -11.227 26.438 8.055 1 95.44 266 GLU B C 1
ATOM 5010 O O . GLU B 1 266 ? -10.75 25.422 7.543 1 95.44 266 GLU B O 1
ATOM 5015 N N . ASN B 1 267 ? -11.055 27.672 7.605 1 94.88 267 ASN B N 1
ATOM 5016 C CA . ASN B 1 267 ? -10.234 27.891 6.422 1 94.88 267 ASN B CA 1
ATOM 5017 C C . ASN B 1 267 ? -8.773 27.547 6.684 1 94.88 267 ASN B C 1
ATOM 5019 O O . ASN B 1 267 ? -8.109 26.938 5.84 1 94.88 267 ASN B O 1
ATOM 5023 N N . LEU B 1 268 ? -8.32 27.891 7.793 1 95.94 268 LEU B N 1
ATOM 5024 C CA . LEU B 1 268 ? -6.938 27.594 8.148 1 95.94 268 LEU B CA 1
ATOM 5025 C C . LEU B 1 268 ? -6.73 26.094 8.312 1 95.94 268 LEU B C 1
ATOM 5027 O O . LEU B 1 268 ? -5.668 25.562 7.973 1 95.94 268 LEU B O 1
ATOM 5031 N N . GLU B 1 269 ? -7.738 25.422 8.875 1 95.56 269 GLU B N 1
ATOM 5032 C CA . GLU B 1 269 ? -7.688 23.969 8.984 1 95.56 269 GLU B CA 1
ATOM 5033 C C . GLU B 1 269 ? -7.57 23.312 7.605 1 95.56 269 GLU B C 1
ATOM 5035 O O . GLU B 1 269 ? -6.805 22.359 7.426 1 95.56 269 GLU B O 1
ATOM 5040 N N . ALA B 1 270 ? -8.352 23.797 6.676 1 94.19 270 ALA B N 1
ATOM 5041 C CA . ALA B 1 270 ? -8.273 23.266 5.312 1 94.19 270 ALA B CA 1
ATOM 5042 C C . ALA B 1 270 ? -6.867 23.453 4.738 1 94.19 270 ALA B C 1
ATOM 5044 O O . ALA B 1 270 ? -6.332 22.547 4.094 1 94.19 270 ALA B O 1
ATOM 5045 N N . LYS B 1 271 ? -6.277 24.609 4.992 1 94.12 271 LYS B N 1
ATOM 5046 C CA . LYS B 1 271 ? -4.922 24.891 4.52 1 94.12 271 LYS B CA 1
ATOM 5047 C C . LYS B 1 271 ? -3.902 24 5.223 1 94.12 271 LYS B C 1
ATOM 5049 O O . LYS B 1 271 ? -2.984 23.469 4.59 1 94.12 271 LYS B O 1
ATOM 5054 N N . ARG B 1 272 ? -4.012 23.859 6.477 1 94.81 272 ARG B N 1
ATOM 5055 C CA . ARG B 1 272 ? -3.137 22.984 7.246 1 94.81 272 ARG B CA 1
ATOM 5056 C C . ARG B 1 272 ? -3.168 21.562 6.703 1 94.81 272 ARG B C 1
ATOM 5058 O O . ARG B 1 272 ? -2.119 20.969 6.441 1 94.81 272 ARG B O 1
ATOM 5065 N N . LYS B 1 273 ? -4.371 21 6.543 1 93.25 273 LYS B N 1
ATOM 5066 C CA . LYS B 1 273 ? -4.535 19.641 6.031 1 93.25 273 LYS B CA 1
ATOM 5067 C C . LYS B 1 273 ? -3.918 19.5 4.645 1 93.25 273 LYS B C 1
ATOM 5069 O O . LYS B 1 273 ? -3.219 18.531 4.371 1 93.25 273 LYS B O 1
ATOM 5074 N N . SER B 1 274 ? -4.207 20.484 3.803 1 92.81 274 SER B N 1
ATOM 5075 C CA . SER B 1 274 ? -3.668 20.438 2.447 1 92.81 274 SER B CA 1
ATOM 5076 C C . SER B 1 274 ? -2.145 20.453 2.455 1 92.81 274 SER B C 1
ATOM 5078 O O . SER B 1 274 ? -1.505 19.766 1.657 1 92.81 274 SER B O 1
ATOM 5080 N N . SER B 1 275 ? -1.568 21.281 3.334 1 93.62 275 SER B N 1
ATOM 5081 C CA . SER B 1 275 ? -0.116 21.375 3.436 1 93.62 275 SER B CA 1
ATOM 5082 C C . SER B 1 275 ? 0.492 20.078 3.93 1 93.62 275 SER B C 1
ATOM 5084 O O . SER B 1 275 ? 1.523 19.625 3.42 1 93.62 275 SER B O 1
ATOM 5086 N N . ILE B 1 276 ? -0.08 19.438 4.891 1 92.69 276 ILE B N 1
ATOM 5087 C CA . ILE B 1 276 ? 0.394 18.172 5.445 1 92.69 276 ILE B CA 1
ATOM 5088 C C . ILE B 1 276 ? 0.338 17.094 4.371 1 92.69 276 ILE B C 1
ATOM 5090 O O . ILE B 1 276 ? 1.31 16.359 4.172 1 92.69 276 ILE B O 1
ATOM 5094 N N . VAL B 1 277 ? -0.789 17.031 3.688 1 90.94 277 VAL B N 1
ATOM 5095 C CA . VAL B 1 277 ? -0.974 16.047 2.633 1 90.94 277 VAL B CA 1
ATOM 5096 C C . VAL B 1 277 ? 0.071 16.25 1.538 1 90.94 277 VAL B C 1
ATOM 5098 O O . VAL B 1 277 ? 0.675 15.297 1.056 1 90.94 277 VAL B O 1
ATOM 5101 N N . ARG B 1 278 ? 0.271 17.469 1.144 1 91.5 278 ARG B N 1
ATOM 5102 C CA . ARG B 1 278 ? 1.265 17.797 0.124 1 91.5 278 ARG B CA 1
ATOM 5103 C C . ARG B 1 278 ? 2.656 17.344 0.559 1 91.5 278 ARG B C 1
ATOM 5105 O O . ARG B 1 278 ? 3.414 16.781 -0.239 1 91.5 278 ARG B O 1
ATOM 5112 N N . PHE B 1 279 ? 2.963 17.594 1.771 1 93.44 279 PHE B N 1
ATOM 5113 C CA . PHE B 1 279 ? 4.27 17.234 2.312 1 93.44 279 PHE B CA 1
ATOM 5114 C C . PHE B 1 279 ? 4.469 15.727 2.305 1 93.44 279 PHE B C 1
ATOM 5116 O O . PHE B 1 279 ? 5.496 15.234 1.835 1 93.44 279 PHE B O 1
ATOM 5123 N N . ILE B 1 280 ? 3.559 14.992 2.828 1 90.75 280 ILE B N 1
ATOM 5124 C CA . ILE B 1 280 ? 3.639 13.539 2.908 1 90.75 280 ILE B CA 1
ATOM 5125 C C . ILE B 1 280 ? 3.688 12.945 1.503 1 90.75 280 ILE B C 1
ATOM 5127 O O . ILE B 1 280 ? 4.453 12.016 1.239 1 90.75 280 ILE B O 1
ATOM 5131 N N . ASN B 1 281 ? 2.869 13.484 0.578 1 90.25 281 ASN B N 1
ATOM 5132 C CA . ASN B 1 281 ? 2.887 13.031 -0.81 1 90.25 281 ASN B CA 1
ATOM 5133 C C . ASN B 1 281 ? 4.238 13.281 -1.467 1 90.25 281 ASN B C 1
ATOM 5135 O O . ASN B 1 281 ? 4.688 12.5 -2.301 1 90.25 281 ASN B O 1
ATOM 5139 N N . ALA B 1 282 ? 4.797 14.43 -1.146 1 91.62 282 ALA B N 1
ATOM 5140 C CA . ALA B 1 282 ? 6.113 14.742 -1.695 1 91.62 282 ALA B CA 1
ATOM 5141 C C . ALA B 1 282 ? 7.152 13.727 -1.24 1 91.62 282 ALA B C 1
ATOM 5143 O O . ALA B 1 282 ? 8.031 13.344 -2.012 1 91.62 282 ALA B O 1
ATOM 5144 N N . LEU B 1 283 ? 7.094 13.352 -0.003 1 90.94 283 LEU B N 1
ATOM 5145 C CA . LEU B 1 283 ? 7.984 12.32 0.512 1 90.94 283 LEU B CA 1
ATOM 5146 C C . LEU B 1 283 ? 7.777 11 -0.232 1 90.94 283 LEU B C 1
ATOM 5148 O O . LEU B 1 283 ? 8.742 10.344 -0.618 1 90.94 283 LEU B O 1
ATOM 5152 N N . ALA B 1 284 ? 6.535 10.633 -0.422 1 90.94 284 ALA B N 1
ATOM 5153 C CA . ALA B 1 284 ? 6.199 9.43 -1.185 1 90.94 284 ALA B CA 1
ATOM 5154 C C . ALA B 1 284 ? 6.711 9.531 -2.619 1 90.94 284 ALA B C 1
ATOM 5156 O O . ALA B 1 284 ? 7.207 8.547 -3.178 1 90.94 284 ALA B O 1
ATOM 5157 N N . GLU B 1 285 ? 6.559 10.664 -3.193 1 93 285 GLU B N 1
ATOM 5158 C CA . GLU B 1 285 ? 7.039 10.898 -4.551 1 93 285 GLU B CA 1
ATOM 5159 C C . GLU B 1 285 ? 8.555 10.75 -4.633 1 93 285 GLU B C 1
ATOM 5161 O O . GLU B 1 285 ? 9.086 10.258 -5.629 1 93 285 GLU B O 1
ATOM 5166 N N . LEU B 1 286 ? 9.195 11.281 -3.668 1 93.56 286 LEU B N 1
ATOM 5167 C CA . LEU B 1 286 ? 10.648 11.125 -3.609 1 93.56 286 LEU B CA 1
ATOM 5168 C C . LEU B 1 286 ? 11.031 9.648 -3.654 1 93.56 286 LEU B C 1
ATOM 5170 O O . LE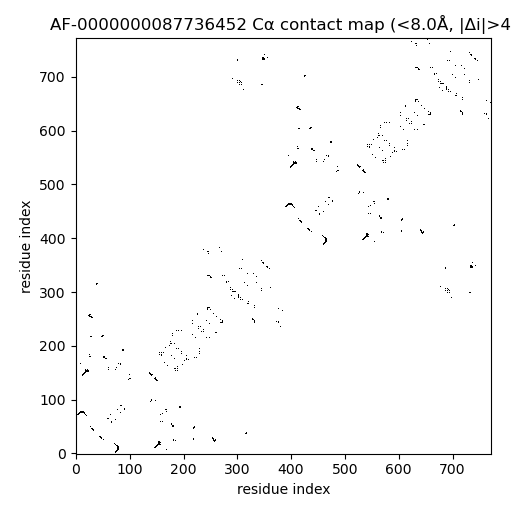U B 1 286 ? 11.914 9.258 -4.418 1 93.56 286 LEU B O 1
ATOM 5174 N N . GLU B 1 287 ? 10.422 8.844 -2.861 1 93.06 287 GLU B N 1
ATOM 5175 C CA . GLU B 1 287 ? 10.656 7.402 -2.863 1 93.06 287 GLU B CA 1
ATOM 5176 C C . GLU B 1 287 ? 10.422 6.805 -4.246 1 93.06 287 GLU B C 1
ATOM 5178 O O . GLU B 1 287 ? 11.203 5.977 -4.711 1 93.06 287 GLU B O 1
ATOM 5183 N N . GLN B 1 288 ? 9.367 7.242 -4.883 1 93.94 288 GLN B N 1
ATOM 5184 C CA . GLN B 1 288 ? 9.031 6.75 -6.211 1 93.94 288 GLN B CA 1
ATOM 5185 C C . GLN B 1 288 ? 10.086 7.152 -7.238 1 93.94 288 GLN B C 1
ATOM 5187 O O . GLN B 1 288 ? 10.469 6.348 -8.086 1 93.94 288 GLN B O 1
ATOM 5192 N N . LYS B 1 289 ? 10.484 8.391 -7.184 1 95.44 289 LYS B N 1
ATOM 5193 C CA . LYS B 1 289 ? 11.508 8.875 -8.109 1 95.44 289 LYS B CA 1
ATOM 5194 C C . LYS B 1 289 ? 12.812 8.102 -7.941 1 95.44 289 LYS B C 1
ATOM 5196 O O . LYS B 1 289 ? 13.484 7.797 -8.922 1 95.44 289 LYS B O 1
ATOM 5201 N N . LEU B 1 290 ? 13.188 7.801 -6.711 1 95.62 290 LEU B N 1
ATOM 5202 C CA . LEU B 1 290 ? 14.375 6.988 -6.449 1 95.62 290 LEU B CA 1
ATOM 5203 C C . LEU B 1 290 ? 14.195 5.578 -6.996 1 95.62 290 LEU B C 1
ATOM 5205 O O . LEU B 1 290 ? 15.102 5.027 -7.625 1 95.62 290 LEU B O 1
ATOM 5209 N N . THR B 1 291 ? 13.023 5 -6.785 1 94.75 291 THR B N 1
ATOM 5210 C CA . THR B 1 291 ? 12.727 3.637 -7.211 1 94.75 291 THR B CA 1
ATOM 5211 C C . THR B 1 291 ? 12.758 3.525 -8.734 1 94.75 291 THR B C 1
ATOM 5213 O O . THR B 1 291 ? 13.227 2.525 -9.281 1 94.75 291 THR B O 1
ATOM 5216 N N . HIS B 1 292 ? 12.359 4.555 -9.453 1 94.12 292 HIS B N 1
ATOM 5217 C CA . HIS B 1 292 ? 12.25 4.516 -10.906 1 94.12 292 HIS B CA 1
ATOM 5218 C C . HIS B 1 292 ? 13.492 5.102 -11.57 1 94.12 292 HIS B C 1
ATOM 5220 O O . HIS B 1 292 ? 13.547 5.23 -12.789 1 94.12 292 HIS B O 1
ATOM 5226 N N . GLY B 1 293 ? 14.414 5.496 -10.805 1 94.44 293 GLY B N 1
ATOM 5227 C CA . GLY B 1 293 ? 15.711 5.891 -11.336 1 94.44 293 GLY B CA 1
ATOM 5228 C C . GLY B 1 293 ? 15.742 7.332 -11.812 1 94.44 293 GLY B C 1
ATOM 5229 O O . GLY B 1 293 ? 16.609 7.703 -12.609 1 94.44 293 GLY B O 1
ATOM 5230 N N . LYS B 1 294 ? 14.836 8.148 -11.445 1 95.25 294 LYS B N 1
ATOM 5231 C CA . LYS B 1 294 ? 14.797 9.562 -11.82 1 95.25 294 LYS B CA 1
ATOM 5232 C C . LYS B 1 294 ? 15.711 10.391 -10.922 1 95.25 294 LYS B C 1
ATOM 5234 O O . LYS B 1 294 ? 16.062 11.523 -11.266 1 95.25 294 LYS B O 1
ATOM 5239 N N . LEU B 1 295 ? 16.047 9.898 -9.695 1 94.25 295 LEU B N 1
ATOM 5240 C CA . LEU B 1 295 ? 17 10.5 -8.758 1 94.25 295 LEU B CA 1
ATOM 5241 C C . LEU B 1 295 ? 18.062 9.492 -8.336 1 94.25 295 LEU B C 1
ATOM 5243 O O . LEU B 1 295 ? 17.891 8.289 -8.523 1 94.25 295 LEU B O 1
ATOM 5247 N N . GLY B 1 296 ? 19.156 10.023 -7.824 1 93 296 GLY B N 1
ATOM 5248 C CA . GLY B 1 296 ? 20.25 9.164 -7.387 1 93 296 GLY B CA 1
ATOM 5249 C C . GLY B 1 296 ? 21.344 9.031 -8.414 1 93 296 GLY B C 1
ATOM 5250 O O . GLY B 1 296 ? 21.156 9.352 -9.586 1 93 296 GLY B O 1
ATOM 5251 N N . CYS B 1 297 ? 22.453 8.523 -8.047 1 92.94 297 CYS B N 1
ATOM 5252 C CA . CYS B 1 297 ? 23.641 8.406 -8.898 1 92.94 297 CYS B CA 1
ATOM 5253 C C . CYS B 1 297 ? 23.656 7.066 -9.633 1 92.94 297 CYS B C 1
ATOM 5255 O O . CYS B 1 297 ? 23.891 7.02 -10.836 1 92.94 297 CYS B O 1
ATOM 5257 N N . ASN B 1 298 ? 23.547 5.992 -8.969 1 93.62 298 ASN B N 1
ATOM 5258 C CA . ASN B 1 298 ? 23.547 4.617 -9.461 1 93.62 298 ASN B CA 1
ATOM 5259 C C . ASN B 1 298 ? 22.672 3.715 -8.594 1 93.62 298 ASN B C 1
ATOM 5261 O O . ASN B 1 298 ? 21.984 4.191 -7.684 1 93.62 298 ASN B O 1
ATOM 5265 N N . GLU B 1 299 ? 22.594 2.496 -8.844 1 94.19 299 GLU B N 1
ATOM 5266 C CA . GLU B 1 299 ? 21.703 1.562 -8.156 1 94.19 299 GLU B CA 1
ATOM 5267 C C . GLU B 1 299 ? 22.062 1.441 -6.68 1 94.19 299 GLU B C 1
ATOM 5269 O O . GLU B 1 299 ? 21.188 1.311 -5.828 1 94.19 299 GLU B O 1
ATOM 5274 N N . LYS B 1 300 ? 23.438 1.494 -6.383 1 94.12 300 LYS B N 1
ATOM 5275 C CA . LYS B 1 300 ? 23.875 1.399 -4.996 1 94.12 300 LYS B CA 1
ATOM 5276 C C . LYS B 1 300 ? 23.391 2.592 -4.18 1 94.12 300 LYS B C 1
ATOM 5278 O O . LYS B 1 300 ? 22.875 2.422 -3.074 1 94.12 300 LYS B O 1
ATOM 5283 N N . CYS B 1 301 ? 23.594 3.729 -4.805 1 95.38 301 CYS B N 1
ATOM 5284 C CA . CYS B 1 301 ? 23.156 4.969 -4.168 1 95.38 301 CYS B CA 1
ATOM 5285 C C . CYS B 1 301 ? 21.656 4.965 -3.92 1 95.38 301 CYS B C 1
ATOM 5287 O O . CYS B 1 301 ? 21.203 5.258 -2.812 1 95.38 301 CYS B O 1
ATOM 5289 N N . ARG B 1 302 ? 20.859 4.598 -4.961 1 96.12 302 ARG B N 1
ATOM 5290 C CA . ARG B 1 302 ? 19.406 4.57 -4.844 1 96.12 302 ARG B CA 1
ATOM 5291 C C . ARG B 1 302 ? 18.953 3.555 -3.797 1 96.12 302 ARG B C 1
ATOM 5293 O O . ARG B 1 302 ? 18.031 3.814 -3.029 1 96.12 302 ARG B O 1
ATOM 5300 N N . SER B 1 303 ? 19.625 2.385 -3.781 1 96.06 303 SER B N 1
ATOM 5301 C CA . SER B 1 303 ? 19.297 1.362 -2.793 1 96.06 303 SER B CA 1
ATOM 5302 C C . SER B 1 303 ? 19.484 1.884 -1.373 1 96.06 303 SER B C 1
ATOM 5304 O O . SER B 1 303 ? 18.594 1.754 -0.536 1 96.06 303 SER B O 1
ATOM 5306 N N . MET B 1 304 ? 20.641 2.541 -1.149 1 95.75 304 MET B N 1
ATOM 5307 C CA . MET B 1 304 ? 20.938 3.068 0.181 1 95.75 304 MET B CA 1
ATOM 5308 C C . MET B 1 304 ? 19.922 4.141 0.579 1 95.75 304 MET B C 1
ATOM 5310 O O . MET B 1 304 ? 19.438 4.152 1.711 1 95.75 304 MET B O 1
ATOM 5314 N N . MET B 1 305 ? 19.594 4.984 -0.359 1 95.88 305 MET B N 1
ATOM 5315 C CA . MET B 1 305 ? 18.688 6.09 -0.063 1 95.88 305 MET B CA 1
ATOM 5316 C C . MET B 1 305 ? 17.281 5.578 0.215 1 95.88 305 MET B C 1
ATOM 5318 O O . MET B 1 305 ? 16.641 5.996 1.182 1 95.88 305 MET B O 1
ATOM 5322 N N . ILE B 1 306 ? 16.766 4.664 -0.581 1 96 306 ILE B N 1
ATOM 5323 C CA . ILE B 1 306 ? 15.438 4.098 -0.413 1 96 306 ILE B CA 1
ATOM 5324 C C . ILE B 1 306 ? 15.344 3.379 0.931 1 96 306 ILE B C 1
ATOM 5326 O O . ILE B 1 306 ? 14.414 3.617 1.708 1 96 306 ILE B O 1
ATOM 5330 N N . GLY B 1 307 ? 16.281 2.506 1.159 1 96.19 307 GLY B N 1
ATOM 5331 C CA . GLY B 1 307 ? 16.297 1.767 2.412 1 96.19 307 GLY B CA 1
ATOM 5332 C C . GLY B 1 307 ? 16.359 2.664 3.633 1 96.19 307 GLY B C 1
ATOM 5333 O O . GLY B 1 307 ? 15.633 2.453 4.605 1 96.19 307 GLY B O 1
ATOM 5334 N N . SER B 1 308 ? 17.25 3.656 3.578 1 95.25 308 SER B N 1
ATOM 5335 C CA . SER B 1 308 ? 17.375 4.594 4.688 1 95.25 308 SER B CA 1
ATOM 5336 C C . SER B 1 308 ? 16.078 5.34 4.938 1 95.25 308 SER B C 1
ATOM 5338 O O . SER B 1 308 ? 15.68 5.539 6.086 1 95.25 308 SER B O 1
ATOM 5340 N N . LEU B 1 309 ? 15.453 5.766 3.885 1 93.69 309 LEU B N 1
ATOM 5341 C CA . LEU B 1 309 ? 14.188 6.48 4 1 93.69 309 LEU B CA 1
ATOM 5342 C C . LEU B 1 309 ? 13.125 5.609 4.676 1 93.69 309 LEU B C 1
ATOM 5344 O O . LEU B 1 309 ? 12.422 6.066 5.578 1 93.69 309 LEU B O 1
ATOM 5348 N N . ILE B 1 310 ? 13.055 4.406 4.254 1 93.5 310 ILE B N 1
ATOM 5349 C CA . ILE B 1 310 ? 12.062 3.482 4.785 1 93.5 310 ILE B CA 1
ATOM 5350 C C . ILE B 1 310 ? 12.32 3.246 6.273 1 93.5 310 ILE B C 1
ATOM 5352 O O . ILE B 1 310 ? 11.391 3.283 7.086 1 93.5 310 ILE B O 1
ATOM 5356 N N . LEU B 1 311 ? 13.539 3.062 6.629 1 94.62 311 LEU B N 1
ATOM 5357 C CA . LEU B 1 311 ? 13.883 2.809 8.023 1 94.62 311 LEU B CA 1
ATOM 5358 C C . LEU B 1 311 ? 13.609 4.039 8.883 1 94.62 311 LEU B C 1
ATOM 5360 O O . LEU B 1 311 ? 13.07 3.922 9.984 1 94.62 311 LEU B O 1
ATOM 5364 N N . GLU B 1 312 ? 13.969 5.172 8.398 1 92.81 312 GLU B N 1
ATOM 5365 C CA . GLU B 1 312 ? 13.758 6.406 9.148 1 92.81 312 GLU B CA 1
ATOM 5366 C C . GLU B 1 312 ? 12.266 6.691 9.328 1 92.81 312 GLU B C 1
ATOM 5368 O O . GLU B 1 312 ? 11.836 7.141 10.398 1 92.81 312 GLU B O 1
ATOM 5373 N N . LYS B 1 313 ? 11.508 6.449 8.297 1 90.88 313 LYS B N 1
ATOM 5374 C CA . LYS B 1 313 ? 10.062 6.664 8.375 1 90.88 313 LYS B CA 1
ATOM 5375 C C . LYS B 1 313 ? 9.43 5.781 9.453 1 90.88 313 LYS B C 1
ATOM 5377 O O . LYS B 1 313 ? 8.422 6.152 10.055 1 90.88 313 LYS B O 1
ATOM 5382 N N . GLN B 1 314 ? 10.062 4.637 9.703 1 89.5 314 GLN B N 1
ATOM 5383 C CA . GLN B 1 314 ? 9.531 3.715 10.695 1 89.5 314 GLN B CA 1
ATOM 5384 C C . GLN B 1 314 ? 9.586 4.32 12.102 1 89.5 314 GLN B C 1
ATOM 5386 O O . GLN B 1 314 ? 8.773 3.977 12.961 1 89.5 314 GLN B O 1
ATOM 5391 N N . LYS B 1 315 ? 10.469 5.207 12.273 1 87.5 315 LYS B N 1
ATOM 5392 C CA . LYS B 1 315 ? 10.625 5.855 13.578 1 87.5 315 LYS B CA 1
ATOM 5393 C C . LYS B 1 315 ? 9.508 6.863 13.828 1 87.5 315 LYS B C 1
ATOM 5395 O O . LYS B 1 315 ? 9.266 7.258 14.969 1 87.5 315 LYS B O 1
ATOM 5400 N N . TYR B 1 316 ? 8.859 7.289 12.711 1 85.25 316 TYR B N 1
ATOM 5401 C CA . TYR B 1 316 ? 7.82 8.305 12.789 1 85.25 316 TYR B CA 1
ATOM 5402 C C . TYR B 1 316 ? 6.539 7.832 12.117 1 85.25 316 TYR B C 1
ATOM 5404 O O . TYR B 1 316 ? 6.293 8.141 10.945 1 85.25 316 TYR B O 1
ATOM 5412 N N . PRO B 1 317 ? 5.711 7.191 12.859 1 78.25 317 PRO B N 1
ATOM 5413 C CA . PRO B 1 317 ? 4.516 6.586 12.273 1 78.25 317 PRO B CA 1
ATOM 5414 C C . PRO B 1 317 ? 3.641 7.598 11.539 1 78.25 317 PRO B C 1
ATOM 5416 O O . PRO B 1 317 ? 2.916 7.234 10.609 1 78.25 317 PRO B O 1
ATOM 5419 N N . ASP B 1 318 ? 3.768 8.812 11.867 1 77.88 318 ASP B N 1
ATOM 5420 C CA . ASP B 1 318 ? 2.949 9.859 11.258 1 77.88 318 ASP B CA 1
ATOM 5421 C C . ASP B 1 318 ? 3.359 10.102 9.812 1 77.88 318 ASP B C 1
ATOM 5423 O O . ASP B 1 318 ? 2.613 10.711 9.039 1 77.88 318 ASP B O 1
ATOM 5427 N N . LEU B 1 319 ? 4.512 9.656 9.484 1 81.44 319 LEU B N 1
ATOM 5428 C CA . LEU B 1 319 ? 5.023 9.883 8.133 1 81.44 319 LEU B CA 1
ATOM 5429 C C . LEU B 1 319 ? 4.625 8.742 7.207 1 81.44 319 LEU B C 1
ATOM 5431 O O . LEU B 1 319 ? 4.805 8.828 5.992 1 81.44 319 LEU B O 1
ATOM 5435 N N . ILE B 1 320 ? 4.148 7.699 7.793 1 74.56 320 ILE B N 1
ATOM 5436 C CA . ILE B 1 320 ? 3.826 6.512 7.012 1 74.56 320 ILE B CA 1
ATOM 5437 C C . ILE B 1 320 ? 2.43 6.652 6.41 1 74.56 320 ILE B C 1
ATOM 5439 O O . ILE B 1 320 ? 1.459 6.902 7.133 1 74.56 320 ILE B O 1
ATOM 5443 N N . LEU B 1 321 ? 2.402 6.73 5.098 1 66.06 321 LEU B N 1
ATOM 5444 C CA . LEU B 1 321 ? 1.146 6.867 4.367 1 66.06 321 LEU B CA 1
ATOM 5445 C C . LEU B 1 321 ? 0.263 5.641 4.57 1 66.06 321 LEU B C 1
ATOM 5447 O O . LEU B 1 321 ? 0.698 4.512 4.336 1 66.06 321 LEU B O 1
ATOM 5451 N N . LYS B 1 322 ? -0.665 5.812 5.359 1 63.16 322 LYS B N 1
ATOM 5452 C CA . LYS B 1 322 ? -1.738 4.824 5.426 1 63.16 322 LYS B CA 1
ATOM 5453 C C . LYS B 1 322 ? -2.867 5.172 4.461 1 63.16 322 LYS B C 1
ATOM 5455 O O . LYS B 1 322 ? -2.799 6.18 3.754 1 63.16 322 LYS B O 1
ATOM 5460 N N . LYS B 1 323 ? -3.842 4.434 4.238 1 62.12 323 LYS B N 1
ATOM 5461 C CA . LYS B 1 323 ? -4.98 4.688 3.359 1 62.12 323 LYS B CA 1
ATOM 5462 C C . LYS B 1 323 ? -5.5 6.113 3.533 1 62.12 323 LYS B C 1
ATOM 5464 O O . LYS B 1 323 ? -5.793 6.797 2.549 1 62.12 323 LYS B O 1
ATOM 5469 N N . GLU B 1 324 ? -5.484 6.547 4.758 1 67.75 324 GLU B N 1
ATOM 5470 C CA . GLU B 1 324 ? -5.902 7.918 5.023 1 67.75 324 GLU B CA 1
ATOM 5471 C C . GLU B 1 324 ? -4.934 8.617 5.973 1 67.75 324 GLU B C 1
ATOM 5473 O O . GLU B 1 324 ? -4.512 8.047 6.977 1 67.75 324 GLU B O 1
ATOM 5478 N N . ILE B 1 325 ? -4.391 9.703 5.465 1 71.88 325 ILE B N 1
ATOM 5479 C CA . ILE B 1 325 ? -3.484 10.492 6.293 1 71.88 325 ILE B CA 1
ATOM 5480 C C . ILE B 1 325 ? -4.25 11.094 7.473 1 71.88 325 ILE B C 1
ATOM 5482 O O . ILE B 1 325 ? -5.234 11.805 7.281 1 71.88 325 ILE B O 1
ATOM 5486 N N . ASP B 1 326 ? -4.004 10.625 8.602 1 76.94 326 ASP B N 1
ATOM 5487 C CA . ASP B 1 326 ? -4.586 11.188 9.812 1 76.94 326 ASP B CA 1
ATOM 5488 C C . ASP B 1 326 ? -3.896 12.492 10.195 1 76.94 326 ASP B C 1
ATOM 5490 O O . ASP B 1 326 ? -2.818 12.484 10.797 1 76.94 326 ASP B O 1
ATOM 5494 N N . CYS B 1 327 ? -4.496 13.609 9.859 1 82.19 327 CYS B N 1
ATOM 5495 C CA . CYS B 1 327 ? -3.91 14.93 10.086 1 82.19 327 CYS B CA 1
ATOM 5496 C C . CYS B 1 327 ? -4.199 15.406 11.508 1 82.19 327 CYS B C 1
ATOM 5498 O O . CYS B 1 327 ? -3.709 16.469 11.922 1 82.19 327 CYS B O 1
ATOM 5500 N N . ARG B 1 328 ? -4.992 14.75 12.398 1 80.5 328 ARG B N 1
ATOM 5501 C CA . ARG B 1 328 ? -5.5 15.234 13.68 1 80.5 328 ARG B CA 1
ATOM 5502 C C . ARG B 1 328 ? -4.375 15.359 14.703 1 80.5 328 ARG B C 1
ATOM 5504 O O . ARG B 1 328 ? -4.41 16.234 15.57 1 80.5 328 ARG B O 1
ATOM 5511 N N . ARG B 1 329 ? -3.459 14.484 14.5 1 77.88 329 ARG B N 1
ATOM 5512 C CA . ARG B 1 329 ? -2.535 14.406 15.625 1 77.88 329 ARG B CA 1
ATOM 5513 C C . ARG B 1 329 ? -1.135 14.852 15.219 1 77.88 329 ARG B C 1
ATOM 5515 O O . ARG B 1 329 ? -0.164 14.602 15.938 1 77.88 329 ARG B O 1
ATOM 5522 N N . VAL B 1 330 ? -1.149 15.602 14.156 1 86.81 330 VAL B N 1
ATOM 5523 C CA . VAL B 1 330 ? 0.189 15.961 13.695 1 86.81 330 VAL B CA 1
ATOM 5524 C C . VAL B 1 330 ? 0.195 17.406 13.195 1 86.81 330 VAL B C 1
ATOM 5526 O O . VAL B 1 330 ? -0.813 17.891 12.68 1 86.81 330 VAL B O 1
ATOM 5529 N N . SER B 1 331 ? 1.233 18.094 13.438 1 91.5 331 SER B N 1
ATOM 5530 C CA . SER B 1 331 ? 1.449 19.422 12.883 1 91.5 331 SER B CA 1
ATOM 5531 C C . SER B 1 331 ? 2.441 19.391 11.727 1 91.5 331 SER B C 1
ATOM 5533 O O . SER B 1 331 ? 3.258 18.469 11.625 1 91.5 331 SER B O 1
ATOM 5535 N N . LEU B 1 332 ? 2.367 20.297 10.859 1 93 332 LEU B N 1
ATOM 5536 C CA . LEU B 1 332 ? 3.289 20.391 9.734 1 93 332 LEU B CA 1
ATOM 5537 C C . LEU B 1 332 ? 4.727 20.547 10.219 1 93 332 LEU B C 1
ATOM 5539 O O . LEU B 1 332 ? 5.629 19.859 9.727 1 93 332 LEU B O 1
ATOM 5543 N N . SER B 1 333 ? 4.961 21.422 11.188 1 92.31 333 SER B N 1
ATOM 5544 C CA . SER B 1 333 ? 6.293 21.641 11.742 1 92.31 333 SER B CA 1
ATOM 5545 C C . SER B 1 333 ? 6.84 20.359 12.375 1 92.31 333 SER B C 1
ATOM 5547 O O . SER B 1 333 ? 8.039 20.094 12.289 1 92.31 333 SER B O 1
ATOM 5549 N N . GLY B 1 334 ? 5.969 19.656 13.039 1 89.94 334 GLY B N 1
ATOM 5550 C CA . GLY B 1 334 ? 6.387 18.375 13.602 1 89.94 334 GLY B CA 1
ATOM 5551 C C . GLY B 1 334 ? 6.883 17.391 12.562 1 89.94 334 GLY B C 1
ATOM 5552 O O . GLY B 1 334 ? 7.898 16.734 12.766 1 89.94 334 GLY B O 1
ATOM 5553 N N . LEU B 1 335 ? 6.211 17.297 11.484 1 91.19 335 LEU B N 1
ATOM 5554 C CA . LEU B 1 335 ? 6.598 16.406 10.391 1 91.19 335 LEU B CA 1
ATOM 5555 C C . LEU B 1 335 ? 7.922 16.844 9.781 1 91.19 335 LEU B C 1
ATOM 5557 O O . LEU B 1 335 ? 8.789 16 9.5 1 91.19 335 LEU B O 1
ATOM 5561 N N . ILE B 1 336 ? 8.031 18.141 9.578 1 93.25 336 ILE B N 1
ATOM 5562 C CA . ILE B 1 336 ? 9.258 18.688 8.992 1 93.25 336 ILE B CA 1
ATOM 5563 C C . ILE B 1 336 ? 10.438 18.406 9.922 1 93.25 336 ILE B C 1
ATOM 5565 O O . ILE B 1 336 ? 11.508 18 9.461 1 93.25 336 ILE B O 1
ATOM 5569 N N . THR B 1 337 ? 10.219 18.594 11.172 1 91.69 337 THR B N 1
ATOM 5570 C CA . THR B 1 337 ? 11.258 18.312 12.156 1 91.69 337 THR B CA 1
ATOM 5571 C C . THR B 1 337 ? 11.656 16.844 12.109 1 91.69 337 THR B C 1
ATOM 5573 O O . THR B 1 337 ? 12.844 16.5 12.195 1 91.69 337 THR B O 1
ATOM 5576 N N . ALA B 1 338 ? 10.695 15.977 12.023 1 90.38 338 ALA B N 1
ATOM 5577 C CA . ALA B 1 338 ? 10.953 14.547 11.938 1 90.38 338 ALA B CA 1
ATOM 5578 C C . ALA B 1 338 ? 11.836 14.219 10.734 1 90.38 338 ALA B C 1
ATOM 5580 O O . ALA B 1 338 ? 12.828 13.5 10.859 1 90.38 338 ALA B O 1
ATOM 5581 N N . VAL B 1 339 ? 11.523 14.758 9.539 1 93 339 VAL B N 1
ATOM 5582 C CA . VAL B 1 339 ? 12.266 14.484 8.32 1 93 339 VAL B CA 1
ATOM 5583 C C . VAL B 1 339 ? 13.68 15.055 8.43 1 93 339 VAL B C 1
ATOM 5585 O O . VAL B 1 339 ? 14.648 14.414 8.023 1 93 339 VAL B O 1
ATOM 5588 N N . ASN B 1 340 ? 13.781 16.219 9.062 1 92.06 340 ASN B N 1
ATOM 5589 C CA . ASN B 1 340 ? 15.086 16.844 9.242 1 92.06 340 ASN B CA 1
ATOM 5590 C C . ASN B 1 340 ? 15.953 16.047 10.219 1 92.06 340 ASN B C 1
ATOM 5592 O O . ASN B 1 340 ? 17.172 16.203 10.234 1 92.06 340 ASN B O 1
ATOM 5596 N N . ALA B 1 341 ? 15.32 15.234 10.992 1 90.06 341 ALA B N 1
ATOM 5597 C CA . ALA B 1 341 ? 16.031 14.445 11.992 1 90.06 341 ALA B CA 1
ATOM 5598 C C . ALA B 1 341 ? 16.5 13.109 11.406 1 90.06 341 ALA B C 1
ATOM 5600 O O . ALA B 1 341 ? 17.156 12.328 12.094 1 90.06 341 ALA B O 1
ATOM 5601 N N . PHE B 1 342 ? 16.188 12.836 10.188 1 90.81 342 PHE B N 1
ATOM 5602 C CA . PHE B 1 342 ? 16.625 11.594 9.57 1 90.81 342 PHE B CA 1
ATOM 5603 C C . PHE B 1 342 ? 18.141 11.469 9.641 1 90.81 342 PHE B C 1
ATOM 5605 O O . PHE B 1 342 ? 18.859 12.422 9.344 1 90.81 342 PHE B O 1
ATOM 5612 N N . SER B 1 343 ? 18.594 10.336 10.023 1 88.38 343 SER B N 1
ATOM 5613 C CA . SER B 1 343 ? 20.031 10.086 10.117 1 88.38 343 SER B CA 1
ATOM 5614 C C . SER B 1 343 ? 20.641 9.859 8.742 1 88.38 343 SER B C 1
ATOM 5616 O O . SER B 1 343 ? 20.016 9.266 7.863 1 88.38 343 SER B O 1
ATOM 5618 N N . SER B 1 344 ? 21.797 10.391 8.586 1 86.56 344 SER B N 1
ATOM 5619 C CA . SER B 1 344 ? 22.547 10.109 7.371 1 86.56 344 SER B CA 1
ATOM 5620 C C . SER B 1 344 ? 23.328 8.805 7.488 1 86.56 344 SER B C 1
ATOM 5622 O O . SER B 1 344 ? 23.891 8.5 8.539 1 86.56 344 SER B O 1
ATOM 5624 N N . ILE B 1 345 ? 23.219 8 6.508 1 90.44 345 ILE B N 1
ATOM 5625 C CA . ILE B 1 345 ? 23.953 6.738 6.492 1 90.44 345 ILE B CA 1
ATOM 5626 C C . ILE B 1 345 ? 25.25 6.898 5.719 1 90.44 345 ILE B C 1
ATOM 5628 O O . ILE B 1 345 ? 25.25 7.348 4.566 1 90.44 345 ILE B O 1
ATOM 5632 N N . GLU B 1 346 ? 26.359 6.547 6.379 1 91.19 346 GLU B N 1
ATOM 5633 C CA . GLU B 1 346 ? 27.672 6.602 5.723 1 91.19 346 GLU B CA 1
ATOM 5634 C C . GLU B 1 346 ? 28.031 5.262 5.094 1 91.19 346 GLU B C 1
ATOM 5636 O O . GLU B 1 346 ? 27.922 4.215 5.738 1 91.19 346 GLU B O 1
ATOM 5641 N N . TRP B 1 347 ? 28.422 5.285 3.867 1 91.94 347 TRP B N 1
ATOM 5642 C CA . TRP B 1 347 ? 28.859 4.09 3.146 1 91.94 347 TRP B CA 1
ATOM 5643 C C . TRP B 1 347 ? 29.812 4.453 2.018 1 91.94 347 TRP B C 1
ATOM 5645 O O . TRP B 1 347 ? 29.938 5.625 1.654 1 91.94 347 TRP B O 1
ATOM 5655 N N . ILE B 1 348 ? 30.562 3.449 1.632 1 92.81 348 ILE B N 1
ATOM 5656 C CA . ILE B 1 348 ? 31.578 3.688 0.61 1 92.81 348 ILE B CA 1
ATOM 5657 C C . ILE B 1 348 ? 31.281 2.83 -0.619 1 92.81 348 ILE B C 1
ATOM 5659 O O . ILE B 1 348 ? 31.016 1.632 -0.498 1 92.81 348 ILE B O 1
ATOM 5663 N N . ASP B 1 349 ? 31.125 3.457 -1.746 1 90.94 349 ASP B N 1
ATOM 5664 C CA . ASP B 1 349 ? 31.109 2.754 -3.025 1 90.94 349 ASP B CA 1
ATOM 5665 C C . ASP B 1 349 ? 32.5 2.229 -3.391 1 90.94 349 ASP B C 1
ATOM 5667 O O . ASP B 1 349 ? 33.438 2.996 -3.457 1 90.94 349 ASP B O 1
ATOM 5671 N N . PRO B 1 350 ? 32.594 1.024 -3.57 1 88 350 PRO B N 1
ATOM 5672 C CA . PRO B 1 350 ? 33.906 0.473 -3.896 1 88 350 PRO B CA 1
ATOM 5673 C C . PRO B 1 350 ? 34.594 1.186 -5.074 1 88 350 PRO B C 1
ATOM 5675 O O . PRO B 1 350 ? 35.812 1.232 -5.156 1 88 350 PRO B O 1
ATOM 5678 N N . ALA B 1 351 ? 33.75 1.651 -5.988 1 83.88 351 ALA B N 1
ATOM 5679 C CA . ALA B 1 351 ? 34.281 2.332 -7.164 1 83.88 351 ALA B CA 1
ATOM 5680 C C . ALA B 1 351 ? 34.875 3.688 -6.789 1 83.88 351 ALA B C 1
ATOM 5682 O O . ALA B 1 351 ? 35.625 4.27 -7.555 1 83.88 351 ALA B O 1
ATOM 5683 N N . SER B 1 352 ? 34.469 4.031 -5.578 1 76.19 352 SER B N 1
ATOM 5684 C CA . SER B 1 352 ? 34.969 5.344 -5.152 1 76.19 352 SER B CA 1
ATOM 5685 C C . SER B 1 352 ? 36.219 5.223 -4.312 1 76.19 352 SER B C 1
ATOM 5687 O O . SER B 1 352 ? 36.5 4.152 -3.771 1 76.19 352 SER B O 1
ATOM 5689 N N . ARG B 1 353 ? 37.312 6.012 -4.555 1 68.38 353 ARG B N 1
ATOM 5690 C CA . ARG B 1 353 ? 38.594 6.094 -3.895 1 68.38 353 ARG B CA 1
ATOM 5691 C C . ARG B 1 353 ? 38.438 6.312 -2.395 1 68.38 353 ARG B C 1
ATOM 5693 O O . ARG B 1 353 ? 39.031 7.23 -1.827 1 68.38 353 ARG B O 1
ATOM 5700 N N . SER B 1 354 ? 37.469 5.453 -1.677 1 71.19 354 SER B N 1
ATOM 5701 C CA . SER B 1 354 ? 37.375 5.332 -0.226 1 71.19 354 SER B CA 1
ATOM 5702 C C . SER B 1 354 ? 36.688 6.547 0.381 1 71.19 354 SER B C 1
ATOM 5704 O O . SER B 1 354 ? 36.75 6.766 1.593 1 71.19 354 SER B O 1
ATOM 5706 N N . ARG B 1 355 ? 36.062 7.383 -0.429 1 84.38 355 ARG B N 1
ATOM 5707 C CA . ARG B 1 355 ? 35.312 8.492 0.134 1 84.38 355 ARG B CA 1
ATOM 5708 C C . ARG B 1 355 ? 33.875 8.102 0.361 1 84.38 355 ARG B C 1
ATOM 5710 O O . ARG B 1 355 ? 33.25 7.406 -0.464 1 84.38 355 ARG B O 1
ATOM 5717 N N . PRO B 1 356 ? 33.375 8.539 1.538 1 89.5 356 PRO B N 1
ATOM 5718 C CA . PRO B 1 356 ? 31.969 8.25 1.796 1 89.5 356 PRO B CA 1
ATOM 5719 C C . PRO B 1 356 ? 31.031 8.898 0.773 1 89.5 356 PRO B C 1
ATOM 5721 O O . PRO B 1 356 ? 31.297 10.016 0.319 1 89.5 356 PRO B O 1
ATOM 5724 N N . HIS B 1 357 ? 30.078 8.117 0.299 1 91.5 357 HIS B N 1
ATOM 5725 C CA . HIS B 1 357 ? 29.078 8.641 -0.636 1 91.5 357 HIS B CA 1
ATOM 5726 C C . HIS B 1 357 ? 28.281 9.773 -0.008 1 91.5 357 HIS B C 1
ATOM 5728 O O . HIS B 1 357 ? 27.906 9.695 1.163 1 91.5 357 HIS B O 1
ATOM 5734 N N . GLN B 1 358 ? 27.922 10.812 -0.766 1 89.12 358 GLN B N 1
ATOM 5735 C CA . GLN B 1 358 ? 27.438 12.062 -0.193 1 89.12 358 GLN B CA 1
ATOM 5736 C C . GLN B 1 358 ? 25.922 12.18 -0.335 1 89.12 358 GLN B C 1
ATOM 5738 O O . GLN B 1 358 ? 25.297 13.023 0.319 1 89.12 358 GLN B O 1
ATOM 5743 N N . CYS B 1 359 ? 25.234 11.359 -1.117 1 91.31 359 CYS B N 1
ATOM 5744 C CA . CYS B 1 359 ? 23.797 11.492 -1.343 1 91.31 359 CYS B CA 1
ATOM 5745 C C . CYS B 1 359 ? 23.016 11.141 -0.087 1 91.31 359 CYS B C 1
ATOM 5747 O O . CYS B 1 359 ? 23.344 10.164 0.596 1 91.31 359 CYS B O 1
ATOM 5749 N N . ASN B 1 360 ? 22.062 12.047 0.297 1 90.25 360 ASN B N 1
ATOM 5750 C CA . ASN B 1 360 ? 21.156 11.898 1.433 1 90.25 360 ASN B CA 1
ATOM 5751 C C . ASN B 1 360 ? 19.734 12.312 1.076 1 90.25 360 ASN B C 1
ATOM 5753 O O . ASN B 1 360 ? 19.531 13.359 0.46 1 90.25 360 ASN B O 1
ATOM 5757 N N . PRO B 1 361 ? 18.797 11.453 1.46 1 89.5 361 PRO B N 1
ATOM 5758 C CA . PRO B 1 361 ? 17.406 11.766 1.107 1 89.5 361 PRO B CA 1
ATOM 5759 C C . PRO B 1 361 ? 16.953 13.125 1.647 1 89.5 361 PRO B C 1
ATOM 5761 O O . PRO B 1 361 ? 16.109 13.781 1.036 1 89.5 361 PRO B O 1
ATOM 5764 N N . THR B 1 362 ? 17.469 13.578 2.811 1 89.94 362 THR B N 1
ATOM 5765 C CA . THR B 1 362 ? 17.047 14.828 3.434 1 89.94 362 THR B CA 1
ATOM 5766 C C . THR B 1 362 ? 17.391 16.016 2.537 1 89.94 362 THR B C 1
ATOM 5768 O O . THR B 1 362 ? 16.656 17.016 2.514 1 89.94 362 THR B O 1
ATOM 5771 N N . LYS B 1 363 ? 18.453 15.883 1.768 1 90.88 363 LYS B N 1
ATOM 5772 C CA . LYS B 1 363 ? 18.859 16.953 0.86 1 90.88 363 LYS B CA 1
ATOM 5773 C C . LYS B 1 363 ? 17.812 17.156 -0.237 1 90.88 363 LYS B C 1
ATOM 5775 O O . LYS B 1 363 ? 17.578 18.297 -0.674 1 90.88 363 LYS B O 1
ATOM 5780 N N . PHE B 1 364 ? 17.156 16.078 -0.651 1 90.81 364 PHE B N 1
ATOM 5781 C CA . PHE B 1 364 ? 16.156 16.156 -1.708 1 90.81 364 PHE B CA 1
ATOM 5782 C C . PHE B 1 364 ? 14.844 16.719 -1.171 1 90.81 364 PHE B C 1
ATOM 5784 O O . PHE B 1 364 ? 14 17.172 -1.941 1 90.81 364 PHE B O 1
ATOM 5791 N N . MET B 1 365 ? 14.68 16.719 0.168 1 91.5 365 MET B N 1
ATOM 5792 C CA . MET B 1 365 ? 13.438 17.172 0.778 1 91.5 365 MET B CA 1
ATOM 5793 C C . MET B 1 365 ? 13.492 18.672 1.05 1 91.5 365 MET B C 1
ATOM 5795 O O . MET B 1 365 ? 12.461 19.312 1.266 1 91.5 365 MET B O 1
ATOM 5799 N N . GLU B 1 366 ? 14.68 19.266 1.044 1 93.38 366 GLU B N 1
ATOM 5800 C CA . GLU B 1 366 ? 14.867 20.672 1.429 1 93.38 366 GLU B CA 1
ATOM 5801 C C . GLU B 1 366 ? 14.023 21.594 0.558 1 93.38 366 GLU B C 1
ATOM 5803 O O . GLU B 1 366 ? 13.297 22.438 1.072 1 93.38 366 GLU B O 1
ATOM 5808 N N . PRO B 1 367 ? 14.055 21.359 -0.789 1 92 367 PRO B N 1
ATOM 5809 C CA . PRO B 1 367 ? 13.227 22.234 -1.621 1 92 367 PRO B CA 1
ATOM 5810 C C . PRO B 1 367 ? 11.734 22.062 -1.352 1 92 367 PRO B C 1
ATOM 5812 O O . PRO B 1 367 ? 10.969 23.031 -1.445 1 92 367 PRO B O 1
ATOM 5815 N N . ILE B 1 368 ? 11.297 20.953 -1.043 1 89.62 368 ILE B N 1
ATOM 5816 C CA . ILE B 1 368 ? 9.898 20.656 -0.767 1 89.62 368 ILE B CA 1
ATOM 5817 C C . ILE B 1 368 ? 9.477 21.328 0.542 1 89.62 368 ILE B C 1
ATOM 5819 O O . ILE B 1 368 ? 8.422 21.969 0.615 1 89.62 368 ILE B O 1
ATOM 5823 N N . ILE B 1 369 ? 10.352 21.188 1.527 1 93.69 369 ILE B N 1
ATOM 5824 C CA . ILE B 1 369 ? 10.102 21.797 2.828 1 93.69 369 ILE B CA 1
ATOM 5825 C C . ILE B 1 369 ? 9.969 23.312 2.674 1 93.69 369 ILE B C 1
ATOM 5827 O O . ILE B 1 369 ? 9.023 23.906 3.18 1 93.69 369 ILE B O 1
ATOM 5831 N N . LYS B 1 370 ? 10.844 23.844 1.911 1 94 370 LYS B N 1
ATOM 5832 C CA . LYS B 1 370 ? 10.797 25.281 1.678 1 94 370 LYS B CA 1
ATOM 5833 C C . LYS B 1 370 ? 9.516 25.688 0.959 1 94 370 LYS B C 1
ATOM 5835 O O . LYS B 1 370 ? 8.875 26.672 1.327 1 94 370 LYS B O 1
ATOM 5840 N N . SER B 1 371 ? 9.133 24.938 0.01 1 91.81 371 SER B N 1
ATOM 5841 C CA . SER B 1 371 ? 7.934 25.234 -0.768 1 91.81 371 SER B CA 1
ATOM 5842 C C . SER B 1 371 ? 6.684 25.172 0.101 1 91.81 371 SER B C 1
ATOM 5844 O O . SER B 1 371 ? 5.824 26.062 0.026 1 91.81 371 SER B O 1
ATOM 5846 N N . VAL B 1 372 ? 6.535 24.172 0.916 1 91 372 VAL B N 1
ATOM 5847 C CA . VAL B 1 372 ? 5.363 23.984 1.767 1 91 372 VAL B CA 1
ATOM 5848 C C . VAL B 1 372 ? 5.312 25.094 2.816 1 91 372 VAL B C 1
ATOM 5850 O O . VAL B 1 372 ? 4.242 25.641 3.111 1 91 372 VAL B O 1
ATOM 5853 N N . GLN B 1 373 ? 6.457 25.469 3.324 1 91 373 GLN B N 1
ATOM 5854 C CA . GLN B 1 373 ? 6.531 26.547 4.316 1 91 373 GLN B CA 1
ATOM 5855 C C . GLN B 1 373 ? 6.203 27.891 3.693 1 91 373 GLN B C 1
ATOM 5857 O O . GLN B 1 373 ? 5.5 28.703 4.297 1 91 373 GLN B O 1
ATOM 5862 N N . ASP B 1 374 ? 6.684 28.078 2.502 1 91 374 ASP B N 1
ATOM 5863 C CA . ASP B 1 374 ? 6.418 29.328 1.808 1 91 374 ASP B CA 1
ATOM 5864 C C . ASP B 1 374 ? 4.934 29.469 1.484 1 91 374 ASP B C 1
ATOM 5866 O O . ASP B 1 374 ? 4.383 30.578 1.555 1 91 374 ASP B O 1
ATOM 5870 N N . ASP B 1 375 ? 4.312 28.453 1.155 1 89.25 375 ASP B N 1
ATOM 5871 C CA . ASP B 1 375 ? 2.883 28.469 0.86 1 89.25 375 ASP B CA 1
ATOM 5872 C C . ASP B 1 375 ? 2.072 28.859 2.092 1 89.25 375 ASP B C 1
ATOM 5874 O O . ASP B 1 375 ? 1.071 29.578 1.982 1 89.25 375 ASP B O 1
ATOM 5878 N N . ALA B 1 376 ? 2.498 28.391 3.217 1 85.62 376 ALA B N 1
ATOM 5879 C CA . ALA B 1 376 ? 1.813 28.719 4.465 1 85.62 376 ALA B CA 1
ATOM 5880 C C . ALA B 1 376 ? 1.971 30.203 4.801 1 85.62 376 ALA B C 1
ATOM 5882 O O . ALA B 1 376 ? 1.089 30.797 5.422 1 85.62 376 ALA B O 1
ATOM 5883 N N . LYS B 1 377 ? 3.064 30.812 4.328 1 85.62 377 LYS B N 1
ATOM 5884 C CA . LYS B 1 377 ? 3.365 32.219 4.633 1 85.62 377 LYS B CA 1
ATOM 5885 C C . LYS B 1 377 ? 2.582 33.156 3.723 1 85.62 377 LYS B C 1
ATOM 5887 O O . LYS B 1 377 ? 2.555 34.375 3.953 1 85.62 377 LYS B O 1
ATOM 5892 N N . LEU B 1 378 ? 1.951 32.625 2.789 1 82.69 378 LEU B N 1
ATOM 5893 C CA . LEU B 1 378 ? 1.24 33.438 1.819 1 82.69 378 LEU B CA 1
ATOM 5894 C C . LEU B 1 378 ? -0.177 33.75 2.297 1 82.69 378 LEU B C 1
ATOM 5896 O O . LEU B 1 378 ? -0.925 34.469 1.621 1 82.69 378 LEU B O 1
ATOM 5900 N N . LEU B 1 379 ? -0.475 33.344 3.479 1 88.31 379 LEU B N 1
ATOM 5901 C CA . LEU B 1 379 ? -1.823 33.594 3.984 1 88.31 379 LEU B CA 1
ATOM 5902 C C . LEU B 1 379 ? -2.025 35.062 4.332 1 88.31 379 LEU B C 1
ATOM 5904 O O . LEU B 1 379 ? -1.256 35.625 5.109 1 88.31 379 LEU B O 1
ATOM 5908 N N . LYS B 1 380 ? -3.002 35.656 3.646 1 89.62 380 LYS B N 1
ATOM 5909 C CA . LYS B 1 380 ? -3.324 37.062 3.861 1 89.62 380 LYS B CA 1
ATOM 5910 C C . LYS B 1 380 ? -4.746 37.219 4.395 1 89.62 380 LYS B C 1
ATOM 5912 O O . LYS B 1 380 ? -5.621 36.406 4.109 1 89.62 380 LYS B O 1
ATOM 5917 N N . LEU B 1 381 ? -4.859 38.281 5.125 1 88.25 381 LEU B N 1
ATOM 5918 C CA . LEU B 1 381 ? -6.156 38.625 5.695 1 88.25 381 LEU B CA 1
ATOM 5919 C C . LEU B 1 381 ? -7.219 38.719 4.605 1 88.25 381 LEU B C 1
ATOM 5921 O O . LEU B 1 381 ? -8.359 38.312 4.801 1 88.25 381 LEU B O 1
ATOM 5925 N N . SER B 1 382 ? -6.836 39.219 3.42 1 87.5 382 SER B N 1
ATOM 5926 C CA . SER B 1 382 ? -7.746 39.438 2.303 1 87.5 382 SER B CA 1
ATOM 5927 C C . SER B 1 382 ? -8.305 38.125 1.761 1 87.5 382 SER B C 1
ATOM 5929 O O . SER B 1 382 ? -9.367 38.125 1.139 1 87.5 382 SER B O 1
ATOM 5931 N N . ASP B 1 383 ? -7.602 37.094 2.033 1 87.06 383 ASP B N 1
ATOM 5932 C CA . ASP B 1 383 ? -8.047 35.781 1.575 1 87.06 383 ASP B CA 1
ATOM 5933 C C . ASP B 1 383 ? -9.289 35.312 2.346 1 87.06 383 ASP B C 1
ATOM 5935 O O . ASP B 1 383 ? -10 34.406 1.904 1 87.06 383 ASP B O 1
ATOM 5939 N N . PHE B 1 384 ? -9.539 35.906 3.479 1 85.44 384 PHE B N 1
ATOM 5940 C CA . PHE B 1 384 ? -10.594 35.438 4.375 1 85.44 384 PHE B CA 1
ATOM 5941 C C . PHE B 1 384 ? -11.742 36.438 4.43 1 85.44 384 PHE B C 1
ATOM 5943 O O . PHE B 1 384 ? -12.75 36.188 5.098 1 85.44 384 PHE B O 1
ATOM 5950 N N . LYS B 1 385 ? -11.602 37.531 3.859 1 76.69 385 LYS B N 1
ATOM 5951 C CA . LYS B 1 385 ? -12.656 38.562 3.846 1 76.69 385 LYS B CA 1
ATOM 5952 C C . LYS B 1 385 ? -13.555 38.375 2.627 1 76.69 385 LYS B C 1
ATOM 5954 O O . LYS B 1 385 ? -13.078 38.094 1.531 1 76.69 385 LYS B O 1
ATOM 5959 N N . ASN B 1 386 ? -14.797 37.938 2.707 1 58.91 386 ASN B N 1
ATOM 5960 C CA . ASN B 1 386 ? -15.758 37.969 1.606 1 58.91 386 ASN B CA 1
ATOM 5961 C C . ASN B 1 386 ? -16.031 39.406 1.161 1 58.91 386 ASN B C 1
ATOM 5963 O O . ASN B 1 386 ? -15.977 40.344 1.972 1 58.91 386 ASN B O 1
#

Foldseek 3Di:
DPQDEAELPVPAQAKEKEFQAAQADFQKWFWDWDPDPQQDPDIDIDTDPDDQCPPPDDLLPPDPPVVPPPDRMYMYGAHLVLLVVLFVQSVVLPPPPQPPADPPDDDDDDDDPDPDPPCPPPPPPDPPQVPPPPPDQPFHDDPPPRHTYGYDYYAHDNLVVVLRSLSVVNCVSQDQEGGLRSLLSNLLVCLNRVSLVSCLVSNVSRCVVVVPDDPADHSSLVSQLLSCLSNVPWVSNLNSLLRCLFHNAAPVRMDRRNRRCNLVNVVSNVLSVVLLVLLLVVLVVLLVCLVVVVDADDPVGSVVQNVLSVVLVNSRVQSDDDPDRDRRPDGNNSVLVSLVPRDDDWDDDPVDPPDTDDDHSSVVSVVVNVVSSVVSSPDTSVVRDD/DPQDEAELPPPAQAKEKEFQAAQADFQKWFWDWDPDPQQDPDIDIDTDPDDQCPPPDDLLPPDPDVVPPPDRMYMYGAHLVLLVVLFVQSVVLPPPPAPQADPPPPDPDDDDDDPDDPPPPDPPPDPPQVPPPPPDQPFHHDPPRRHTYGYDYYAHDVLVVVLRNLSVVNCVSQDQEGGLRSLLSNLLVCLNRVSLVSCLVSNVRHCVVVVPDDPADHSSLVSQLLSCLSNVPWVSNLNSLLRCLFHNAAPVRMDRRNRPCNLVNVVSNVLSVVLLVLLLVVLVVLLVCLVVVVDADDPVRSVVQNVLSVVLVNSRVQSDDDPDRDRRPDGNNSVLVSLVPRDDDWDDDPVDPPDTDDDHSSVVSVVVNVVSSVVSSPDTSVVRDD

Secondary structure (DSSP, 8-state):
----EEESSTT-SEEEEEESTT------EEEEE-S--TT-SS--EEE-----SPSP----S-TTSS--SS-SEEEEEE-HHHHHHH-HHHHHHHHS-------S--------------------------------------SSTT-EEEEEES--HHHHHHHHHHHTT-GGGS-S---HHHHHHHHHHHHHTT-HHHHHHHHHHHHHHHT----S-SHHHHHHHHHHHHTT-HHHHHHHHHHHHHH---GGGEE-TT-TTHHHHHHHHHHHHHHHHHHHHHHHHHHHHHHTTSSSSSHHHHHHHHHHHHHHHHT-GGGS--SS---TT--HHHHHHHHHTPPPPP-B-TTSSSPBP---HHHHHHHHHHHHHHHHHT--GGGT--/----EEESSTT-SEEEEEESTT------EEEEE-S--TT-SS--EEE-----SPSP----S-TTSS--SS-SEEEEEE-HHHHHHH-HHHHHHHHS-------S--------------------------------------SSTT-EEEEEES--HHHHHHHHHHHTT-GGGS-S---HHHHHHHHHHHHHTT-HHHHHHHHHHHHHHHT----S-SHHHHHHHHHHHHTT-HHHHHHHHHHHHHH---GGGEE-TT-TTHHHHHHHHHHHHHHHHHHHHHHHHHHHHHHTTSSSSSHHHHHHHHHHHHHHHHT-GGGS--SS---TT--HHHHHHHHHTPPPPP-B-TTSSSPBP---HHHHHHHHHHHHHHHHHT--GGGT--

pLDDT: mean 80.87, std 22.58, range [17.58, 98.0]

Sequence (772 aa):
MSSTTHDIEPNGDLVVVLKKPNTTKVIPEVALRCKSKLGEKDPTFAPDTTDVKSPLMPSGLPNNAAIAGESDEIRFRVSSPHLKLASVVFKKMLNGPWKEGDSANSQPASEAEDQMDLEDSGSSDSPVGSTPDSSSLSQAASDTPGDWEITITGWHAHALWMVLHIIHGQYRKVPHSVSLEFFAHVAVIANYYQCNEAVSLAAKFWCAAKNMTPAHYGREAIMWLSVAWVFSWPNAFSRLATLVVQDGLALADITTDDLPIATILENLEAKRKSSIVRFINALAELEQKLTHGKLGCNEKCRSMMIGSLILEKQKYPDLILKKEIDCRRVSLSGLITAVNAFSSIEWIDPASRSRPHQCNPTKFMEPIIKSVQDDAKLLKLSDFKNMSSTTHDIEPNGDLVVVLKKPNTTKVIPEVALRCKSKLGEKDPTFAPDTTDVKSPLMPSGLPNNAAIAGESDEIRFRVSSPHLKLASVVFKKMLNGPWKEGDSANSQPASEAEDQMDLEDSGSSDSPVGSTPDSSSLSQAASDTPGDWEITITGWHAHALWMVLHIIHGQYRKVPHSVSLEFFAHVAVIANYYQCNEAVSLAAKFWCAAKNMTPAHYGREAIMWLSVAWVFSWPNAFSRLATLVVQDGLALADITTDDLPIATILENLEAKRKSSIVRFINALAELEQKLTHGKLGCNEKCRSMMIGSLILEKQKYPDLILKKEIDCRRVSLSGLITAVNAFSSIEWIDPASRSRPHQCNPTKFMEPIIKSVQDDAKLLKLSDFKN

Radius of gyration: 47.77 Å; Cα contacts (8 Å, |Δi|>4): 1129; chains: 2; bounding box: 96×131×92 Å